Protein 6B9M (pdb70)

Organism: Danio rerio (NCBI:txid7955)

Nearest PDB structures (foldseek):
  6b9m-assembly1_B  TM=9.799E-01  e=2.608E-24  Danio rerio
  6b9m-assembly1_C  TM=9.532E-01  e=1.745E-24  Danio rerio
  8xv7-assembly3_E  TM=9.380E-01  e=5.246E-18  Homo sapiens
  8xv4-assembly1_A  TM=9.586E-01  e=1.432E-17  Homo sapiens
  8xv7-assembly2_C  TM=9.436E-01  e=2.036E-17  Homo sapiens

GO terms:
  GO:0005634 nucleus (C, IDA)
  GO:0005737 cytoplasm (C, IDA)
  GO:0001889 liver development (P, IGI)
  GO:0060729 intestinal epithelial structure maintenance (P, IGI)
  GO:0006954 inflammatory response (P, IGI)
  GO:0001889 liver development (P, IMP)
  GO:0002088 lens development in camera-type eye (P, IMP)
  GO:0044027 negative regulation of gene expression via chromosomal CpG island methylation (P, IMP)
  GO:0031100 animal organ regeneration (P, IMP)
  GO:0060729 intestinal epithelial structure maintenance (P, IMP)
  GO:0006954 inflammatory response (P, IMP)

CATH classification: 2.30.30.30

Radius of gyration: 32.64 Å; Cα contacts (8 Å, |Δi|>4): 1110; chains: 4; bounding box: 86×53×99 Å

Secondary structure (P-SEA, 3-state):
cccccccccccccbbbbbbcccccbbbbbbbcbbbbbbbcccccbbbbbbbbbcccccccbbbbccccccccccccccccccccccbbbbbbbcccccbbbbbbbbccccccccccbbbbbbbccccccbbbbccccccccccccccccc/cccccccccccccbbbbbbcccccccccccccccccccccccbbbbbbbbbcccccccbbbbcccccccccccccccccccccbbbbbbbbcccccbbbbbbbbccccccccccbbbbbbbbbccccbbbbcccccccccbbbbbbcc/ccccccccccccbbbbbbccccbbbbbbbbcbbbbccccccccbbbbbbbbbcccccccbbbbccccccccccccccccccccccbbbbbbbcccccbbbbbbbbccccccccccbbbbbbbbcccccccccccccccccccbbbbbccc/ccccccccccccccccc

InterPro domains:
  IPR000626 Ubiquitin-like domain [PF00240] (3-75)
  IPR000626 Ubiquitin-like domain [PS50053] (1-78)
  IPR000626 Ubiquitin-like domain [SM00213] (1-74)
  IPR001841 Zinc finger, RING-type [PS50089] (706-745)
  IPR001841 Zinc finger, RING-type [SM00184] (316-361)
  IPR001841 Zinc finger, RING-type [SM00184] (706-744)
  IPR001965 Zinc finger, PHD-type [SM00249] (315-362)
  IPR003105 SRA-YDG [PF02182] (415-583)
  IPR003105 SRA-YDG [PS51015] (417-580)
  IPR003105 SRA-YDG [SM00466] (412-584)
  IPR011011 Zinc finger, FYVE/PHD-type [SSF57903] (314-368)
  IPR013083 Zinc finger, RING/FYVE/PHD-type [G3DSA:3.30.40.10] (661-775)
  IPR015947 PUA-like superfamily [SSF88697] (398-605)
  IPR017907 Zinc finger, RING-type, conserved site [PS00518] (721-730)
  IPR019786 Zinc finger, PHD-type, conserved site [PS01359] (300-361)
  IPR019787 Zinc finger, PHD-finger [PF00628] (316-361)
  IPR019787 Zinc finger, PHD-finger [PS50016] (308-364)
  IPR021991 UHRF1, tandem tudor domain [PF12148] (135-278)
  IPR029071 Ubiquitin-like domain superfamily [SSF54236] (1-94)
  IPR036987 SRA-YDG superfamily [G3DSA:2.30.280.10] (397-607)

B-factor: mean 42.27, std 15.68, range [19.01, 107.0]

Solvent-accessible surface area: 25342 Å² total; per-residue (Å²): 105,104,101,90,40,64,62,36,135,4,74,32,60,32,104,0,0,0,30,3,47,57,38,1,0,9,16,15,0,29,0,47,114,11,42,96,36,108,21,115,130,76,34,122,100,67,39,13,2,18,0,92,4,77,61,46,91,27,2,34,70,15,115,5,105,36,148,4,5,18,30,60,12,188,55,52,31,98,43,216,96,0,94,75,45,51,80,0,1,1,1,16,20,45,123,81,65,125,103,42,0,39,4,8,21,0,62,3,53,119,52,118,69,47,177,57,44,42,18,1,24,1,71,0,60,40,6,85,111,38,80,47,59,102,81,7,62,2,54,41,28,47,44,0,31,91,37,26,146,99,71,82,93,99,32,60,65,44,134,4,70,40,43,46,21,0,0,0,22,35,75,147,45,0,0,4,20,16,0,18,1,54,112,13,41,95,36,117,56,114,52,114,107,75,42,8,5,17,0,94,17,11,45,71,102,130,84,34,84,40,118,3,95,35,132,5,3,22,39,24,4,164,51,53,36,98,49,188,85,0,102,85,49,48,83,0,0,0,4,15,27,49,129,82,66,165,105,116,19,102,25,6,11,0,52,1,55,93,65,114,85,54,221,141,94,119,16,0,22,0,66,0,46,26,47,98,39,35,128,56,63,103,84,10,87,1,58,37,21,108,49,0,10,91,38,33,145,90,143,129,81,37,64,63,35,118,5,77,35,72,49,100,0,10,0,58,25,101,145,67,8,0,10,30,50,0,30,0,42,112,13,41,104,41,99,78,108,126,69,34,108,117,92,60,16,5,15,0,97,11,83,109,75,101,134,73,34,86,38,113,4,31,32,163,8,3,20,32,69,31,183,56,57,37,118,49,170,76,0,77,15,24,46,86,0,10,1,3,10,25,46,136,76,66,86,93,115,21,95,60,5,16,1,28,3,17,68,17,110,86,51,123,90,78,136,12,0,19,0,33,0,51,20,45,108,100,73,70,27,86,71,72,13,77,2,54,50,29,108,46,0,49,81,39,25,140,48,94,185,18,134,53,33,62,38,22,3,26,60,6,25,14,76,22,100

Structure (mmCIF, N/CA/C/O backbone):
data_6B9M
#
_entry.id   6B9M
#
_cell.length_a   81.219
_cell.length_b   66.142
_cell.length_c   120.576
_cell.angle_alpha   90.00
_cell.angle_beta   104.92
_cell.angle_gamma   90.00
#
_symmetry.space_group_name_H-M   'C 1 2 1'
#
loop_
_entity.id
_entity.type
_entity.pdbx_description
1 polymer 'E3 ubiquitin-protein ligase UHRF1'
2 polymer 'E3 ubiquitin-protein ligase UHRF1'
3 water water
#
loop_
_atom_site.group_PDB
_atom_site.id
_atom_site.type_symbol
_atom_site.label_atom_id
_atom_site.label_alt_id
_atom_site.label_comp_id
_atom_site.label_asym_id
_atom_site.label_entity_id
_atom_site.label_seq_id
_atom_site.pdbx_PDB_ins_code
_atom_site.Cartn_x
_atom_site.Cartn_y
_atom_site.Cartn_z
_atom_site.occupancy
_atom_site.B_iso_or_equiv
_atom_site.auth_seq_id
_atom_site.auth_comp_id
_atom_site.auth_asym_id
_atom_site.auth_atom_id
_atom_site.pdbx_PDB_model_num
ATOM 1 N N . SER A 1 1 ? 52.974 -30.195 149.744 1.00 67.00 128 SER A N 1
ATOM 2 C CA . SER A 1 1 ? 52.051 -29.066 149.760 1.00 63.13 128 SER A CA 1
ATOM 3 C C . SER A 1 1 ? 52.101 -28.360 148.410 1.00 52.23 128 SER A C 1
ATOM 4 O O . SER A 1 1 ? 51.184 -28.472 147.595 1.00 55.56 128 SER A O 1
ATOM 5 N N . LEU A 1 2 ? 53.192 -27.650 148.179 1.00 79.52 129 LEU A N 1
ATOM 6 C CA . LEU A 1 2 ? 53.423 -26.994 146.907 1.00 58.88 129 LEU A CA 1
ATOM 7 C C . LEU A 1 2 ? 53.885 -27.986 145.838 1.00 53.32 129 LEU A C 1
ATOM 8 O O . LEU A 1 2 ? 54.811 -28.749 146.062 1.00 47.31 129 LEU A O 1
ATOM 13 N N . ILE A 1 3 ? 53.249 -27.952 144.672 1.00 45.38 130 ILE A N 1
ATOM 14 C CA . ILE A 1 3 ? 53.625 -28.840 143.580 1.00 46.99 130 ILE A CA 1
ATOM 15 C C . ILE A 1 3 ? 54.296 -28.052 142.472 1.00 35.54 130 ILE A C 1
ATOM 16 O O . ILE A 1 3 ? 53.732 -27.101 141.949 1.00 32.70 130 ILE A O 1
ATOM 21 N N . ASP A 1 4 ? 55.500 -28.466 142.092 1.00 34.40 131 ASP A N 1
ATOM 22 C CA . ASP A 1 4 ? 56.205 -27.773 141.024 1.00 31.71 131 ASP A CA 1
ATOM 23 C C . ASP A 1 4 ? 55.790 -28.352 139.681 1.00 29.62 131 ASP A C 1
ATOM 24 O O . ASP A 1 4 ? 56.058 -29.532 139.431 1.00 31.38 131 ASP A O 1
ATOM 29 N N . PRO A 1 5 ? 55.159 -27.543 138.822 1.00 27.94 132 PRO A N 1
ATOM 30 C CA . PRO A 1 5 ? 54.771 -28.035 137.501 1.00 29.93 132 PRO A CA 1
ATOM 31 C C . PRO A 1 5 ? 55.997 -28.263 136.616 1.00 30.82 132 PRO A C 1
ATOM 32 O O . PRO A 1 5 ? 55.873 -28.929 135.590 1.00 32.70 132 PRO A O 1
ATOM 36 N N . GLY A 1 6 ? 57.151 -27.723 137.011 1.00 28.90 133 GLY A N 1
ATOM 37 C CA . GLY A 1 6 ? 58.375 -27.912 136.237 1.00 26.57 133 GLY A CA 1
ATOM 38 C C . GLY A 1 6 ? 58.745 -26.692 135.399 1.00 25.69 133 GLY A C 1
ATOM 39 O O . GLY A 1 6 ? 59.828 -26.633 134.803 1.00 26.47 133 GLY A O 1
ATOM 40 N N . PHE A 1 7 ? 57.837 -25.723 135.364 1.00 25.55 134 PHE A N 1
ATOM 41 C CA . PHE A 1 7 ? 58.075 -24.469 134.651 1.00 24.80 134 PHE A CA 1
ATOM 42 C C . PHE A 1 7 ? 57.353 -23.359 135.386 1.00 25.89 134 PHE A C 1
ATOM 43 O O . PHE A 1 7 ? 56.452 -23.618 136.202 1.00 27.20 134 PHE A O 1
ATOM 51 N N . GLY A 1 8 ? 57.742 -22.127 135.087 1.00 25.66 135 GLY A N 1
ATOM 52 C CA . GLY A 1 8 ? 57.151 -20.983 135.754 1.00 25.96 135 GLY A CA 1
ATOM 53 C C . GLY A 1 8 ? 57.753 -20.700 137.117 1.00 28.60 135 GLY A C 1
ATOM 54 O O . GLY A 1 8 ? 58.579 -21.445 137.627 1.00 28.84 135 GLY A O 1
ATOM 55 N N . PHE A 1 9 ? 57.320 -19.607 137.736 1.00 25.66 136 PHE A N 1
ATOM 56 C CA . PHE A 1 9 ? 57.936 -19.182 138.987 1.00 27.00 136 PHE A CA 1
ATOM 57 C C . PHE A 1 9 ? 57.187 -19.588 140.241 1.00 34.67 136 PHE A C 1
ATOM 58 O O . PHE A 1 9 ? 57.653 -19.307 141.348 1.00 33.95 136 PHE A O 1
ATOM 66 N N . TYR A 1 10 ? 56.015 -20.199 140.089 1.00 32.32 137 TYR A N 1
ATOM 67 C CA . TYR A 1 10 ? 55.140 -20.431 141.251 1.00 35.23 137 TYR A CA 1
ATOM 68 C C . TYR A 1 10 ? 54.713 -21.901 141.283 1.00 43.22 137 TYR A C 1
ATOM 69 O O . TYR A 1 10 ? 54.619 -22.560 140.252 1.00 49.53 137 TYR A O 1
ATOM 78 N N . LYS A 1 11 ? 54.520 -22.428 142.481 1.00 31.73 138 LYS A N 1
ATOM 79 C CA . LYS A 1 11 ? 54.046 -23.791 142.646 1.00 31.76 138 LYS A CA 1
ATOM 80 C C . LYS A 1 11 ? 52.518 -23.833 142.642 1.00 30.54 138 LYS A C 1
ATOM 81 O O . LYS A 1 11 ? 51.857 -22.858 143.009 1.00 29.95 138 LYS A O 1
ATOM 87 N N . ILE A 1 12 ? 51.949 -24.963 142.224 1.00 30.59 139 ILE A N 1
ATOM 88 C CA . ILE A 1 12 ? 50.524 -25.204 142.412 1.00 29.08 139 ILE A CA 1
ATOM 89 C C . ILE A 1 12 ? 50.213 -25.101 143.905 1.00 35.53 139 ILE A C 1
ATOM 90 O O . ILE A 1 12 ? 50.962 -25.650 144.721 1.00 35.89 139 ILE A O 1
ATOM 95 N N . ASN A 1 13 ? 49.139 -24.373 144.250 1.00 31.27 140 ASN A N 1
ATOM 96 C CA . ASN A 1 13 ? 48.698 -24.146 145.646 1.00 32.16 140 ASN A CA 1
ATOM 97 C C . ASN A 1 13 ? 49.514 -23.082 146.374 1.00 32.38 140 ASN A C 1
ATOM 98 O O . ASN A 1 13 ? 49.268 -22.811 147.556 1.00 35.98 140 ASN A O 1
ATOM 103 N N . GLU A 1 14 ? 50.471 -22.471 145.680 1.00 31.47 141 GLU A N 1
ATOM 104 C CA . GLU A 1 14 ? 51.247 -21.410 146.300 1.00 37.21 141 GLU A CA 1
ATOM 105 C C . GLU A 1 14 ? 50.361 -20.186 146.502 1.00 31.58 141 GLU A C 1
ATOM 106 O O . GLU A 1 14 ? 49.564 -19.835 145.633 1.00 30.97 141 GLU A O 1
ATOM 112 N N . PHE A 1 15 ? 50.507 -19.552 147.656 1.00 28.14 142 PHE A N 1
ATOM 113 C CA . PHE A 1 15 ? 49.808 -18.295 147.913 1.00 26.52 142 PHE A CA 1
ATOM 114 C C . PHE A 1 15 ? 50.618 -17.126 147.387 1.00 35.45 142 PHE A C 1
ATOM 115 O O . PHE A 1 15 ? 51.803 -16.979 147.681 1.00 37.00 142 PHE A O 1
ATOM 123 N N . VAL A 1 16 ? 49.967 -16.300 146.575 1.00 27.06 143 VAL A N 1
ATOM 124 C CA . VAL A 1 16 ? 50.628 -15.225 145.843 1.00 23.23 143 VAL A CA 1
ATOM 125 C C . VAL A 1 16 ? 49.803 -13.957 145.909 1.00 25.80 143 VAL A C 1
ATOM 126 O O . VAL A 1 16 ? 48.747 -13.933 146.505 1.00 26.48 143 VAL A O 1
ATOM 130 N N . ASP A 1 17 ? 50.303 -12.885 145.317 1.00 25.22 144 ASP A N 1
ATOM 131 C CA . ASP A 1 17 ? 49.470 -11.693 145.108 1.00 24.14 144 ASP A CA 1
ATOM 132 C C . ASP A 1 17 ? 49.233 -11.605 143.616 1.00 24.80 144 ASP A C 1
ATOM 133 O O . ASP A 1 17 ? 50.141 -11.901 142.818 1.00 25.62 144 ASP A O 1
ATOM 138 N N . ALA A 1 18 ? 48.010 -11.259 143.223 1.00 23.00 145 ALA A N 1
ATOM 139 C CA . ALA A 1 18 ? 47.649 -11.192 141.809 1.00 22.40 145 ALA A CA 1
ATOM 140 C C . ALA A 1 18 ? 47.073 -9.830 141.528 1.00 22.78 145 ALA A C 1
ATOM 141 O O . ALA A 1 18 ? 46.299 -9.308 142.335 1.00 23.63 145 ALA A O 1
ATOM 143 N N . ARG A 1 19 ? 47.443 -9.272 140.387 1.00 24.16 146 ARG A N 1
ATOM 144 C CA A ARG A 1 19 ? 47.018 -7.918 140.019 0.58 22.41 146 ARG A CA 1
ATOM 145 C CA B ARG A 1 19 ? 47.013 -7.921 140.019 0.42 22.39 146 ARG A CA 1
ATOM 146 C C . ARG A 1 19 ? 45.830 -7.953 139.079 1.00 22.53 146 ARG A C 1
ATOM 147 O O . ARG A 1 19 ? 45.831 -8.655 138.090 1.00 25.40 146 ARG A O 1
ATOM 162 N N . ASP A 1 20 ? 44.822 -7.153 139.392 1.00 20.23 147 ASP A N 1
ATOM 163 C CA . ASP A 1 20 ? 43.660 -7.048 138.524 1.00 21.32 147 ASP A CA 1
ATOM 164 C C . ASP A 1 20 ? 43.971 -6.043 137.415 1.00 26.17 147 ASP A C 1
ATOM 165 O O . ASP A 1 20 ? 44.315 -4.920 137.706 1.00 24.59 147 ASP A O 1
ATOM 170 N N . LEU A 1 21 ? 43.846 -6.443 136.154 1.00 26.07 148 LEU A N 1
ATOM 171 C CA . LEU A 1 21 ? 44.331 -5.636 135.032 1.00 34.41 148 LEU A CA 1
ATOM 172 C C . LEU A 1 21 ? 43.596 -4.294 134.848 1.00 32.07 148 LEU A C 1
ATOM 173 O O . LEU A 1 21 ? 44.193 -3.304 134.420 1.00 35.90 148 LEU A O 1
ATOM 178 N N . ASN A 1 22 ? 42.305 -4.263 135.153 1.00 27.11 149 ASN A N 1
ATOM 179 C CA . ASN A 1 22 ? 41.517 -3.037 135.037 1.00 27.69 149 ASN A CA 1
ATOM 180 C C . ASN A 1 22 ? 41.829 -2.026 136.133 1.00 29.01 149 ASN A C 1
ATOM 181 O O . ASN A 1 22 ? 41.827 -0.816 135.908 1.00 31.98 149 ASN A O 1
ATOM 186 N N . MET A 1 23 ? 42.073 -2.529 137.336 1.00 24.98 150 MET A N 1
ATOM 187 C CA . MET A 1 23 ? 42.232 -1.656 138.510 1.00 26.30 150 MET A CA 1
ATOM 188 C C . MET A 1 23 ? 43.661 -1.256 138.795 1.00 26.08 150 MET A C 1
ATOM 189 O O . MET A 1 23 ? 43.934 -0.150 139.253 1.00 26.58 150 MET A O 1
ATOM 194 N N . GLY A 1 24 ? 44.573 -2.199 138.603 1.00 27.07 151 GLY A N 1
ATOM 195 C CA . GLY A 1 24 ? 45.951 -1.996 139.010 1.00 25.12 151 GLY A CA 1
ATOM 196 C C . GLY A 1 24 ? 46.183 -2.423 140.453 1.00 25.78 151 GLY A C 1
ATOM 197 O O . GLY A 1 24 ? 47.286 -2.279 140.987 1.00 27.27 151 GLY A O 1
ATOM 198 N N . ALA A 1 25 ? 45.149 -2.956 141.089 1.00 25.49 152 ALA A N 1
ATOM 199 C CA . ALA A 1 25 ? 45.266 -3.314 142.501 1.00 23.89 152 ALA A CA 1
ATOM 200 C C . ALA A 1 25 ? 45.606 -4.802 142.659 1.00 21.64 152 ALA A C 1
ATOM 201 O O . ALA A 1 25 ? 45.225 -5.652 141.830 1.00 23.38 152 ALA A O 1
ATOM 203 N N . TRP A 1 26 ? 46.292 -5.101 143.760 1.00 21.28 153 TRP A N 1
ATOM 204 C CA . TRP A 1 26 ? 46.801 -6.435 144.055 1.00 22.70 153 TRP A CA 1
ATOM 205 C C . TRP A 1 26 ? 45.967 -7.121 145.115 1.00 25.93 153 TRP A C 1
ATOM 206 O O . TRP A 1 26 ? 45.635 -6.527 146.140 1.00 24.81 153 TRP A O 1
ATOM 217 N N . PHE A 1 27 ? 45.690 -8.402 144.901 1.00 23.63 154 PHE A N 1
ATOM 218 C CA . PHE A 1 27 ? 44.824 -9.161 145.778 1.00 23.84 154 PHE A CA 1
ATOM 219 C C . PHE A 1 27 ? 45.441 -10.496 146.135 1.00 26.51 154 PHE A C 1
ATOM 220 O O . PHE A 1 27 ? 46.112 -11.132 145.311 1.00 24.81 154 PHE A O 1
ATOM 228 N N . GLU A 1 28 ? 45.174 -10.942 147.356 1.00 24.31 155 GLU A N 1
ATOM 229 C CA . GLU A 1 28 ? 45.624 -12.258 147.792 1.00 25.46 155 GLU A CA 1
ATOM 230 C C . GLU A 1 28 ? 45.016 -13.335 146.917 1.00 25.57 155 GLU A C 1
ATOM 231 O O . GLU A 1 28 ? 43.786 -13.384 146.744 1.00 26.63 155 GLU A O 1
ATOM 237 N N . ALA A 1 29 ? 45.874 -14.216 146.405 1.00 24.16 156 ALA A N 1
ATOM 238 C CA . ALA A 1 29 ? 45.432 -15.236 145.459 1.00 22.57 156 ALA A CA 1
ATOM 239 C C . ALA A 1 29 ? 46.160 -16.562 145.664 1.00 24.15 156 ALA A C 1
ATOM 240 O O . ALA A 1 29 ? 47.066 -16.669 146.481 1.00 26.30 156 ALA A O 1
ATOM 242 N N . GLN A 1 30 ? 45.736 -17.563 144.913 1.00 23.58 157 GLN A N 1
ATOM 243 C CA . GLN A 1 30 ? 46.358 -18.889 145.012 1.00 24.46 157 GLN A CA 1
ATOM 244 C C . GLN A 1 30 ? 46.489 -19.475 143.613 1.00 27.41 157 GLN A C 1
ATOM 245 O O . GLN A 1 30 ? 45.543 -19.449 142.833 1.00 25.07 157 GLN A O 1
ATOM 251 N N . ILE A 1 31 ? 47.665 -20.027 143.316 1.00 28.02 158 ILE A N 1
ATOM 252 C CA . ILE A 1 31 ? 47.895 -20.716 142.044 1.00 26.22 158 ILE A CA 1
ATOM 253 C C . ILE A 1 31 ? 47.076 -21.983 141.970 1.00 27.79 158 ILE A C 1
ATOM 254 O O . ILE A 1 31 ? 47.198 -22.865 142.852 1.00 29.78 158 ILE A O 1
ATOM 259 N N . VAL A 1 32 ? 46.311 -22.158 140.897 1.00 25.81 159 VAL A N 1
ATOM 260 C CA . VAL A 1 32 ? 45.572 -23.402 140.746 1.00 26.62 159 VAL A CA 1
ATOM 261 C C . VAL A 1 32 ? 46.129 -24.243 139.584 1.00 27.68 159 VAL A C 1
ATOM 262 O O . VAL A 1 32 ? 46.008 -25.471 139.563 1.00 32.94 159 VAL A O 1
ATOM 266 N N . LYS A 1 33 ? 46.745 -23.567 138.616 1.00 26.80 160 LYS A N 1
ATOM 267 C CA . LYS A 1 33 ? 47.238 -24.227 137.428 1.00 27.24 160 LYS A CA 1
ATOM 268 C C . LYS A 1 33 ? 48.238 -23.332 136.720 1.00 28.87 160 LYS A C 1
ATOM 269 O O . LYS A 1 33 ? 48.186 -22.123 136.846 1.00 27.64 160 LYS A O 1
ATOM 275 N N . VAL A 1 34 ? 49.187 -23.950 136.026 1.00 29.78 161 VAL A N 1
ATOM 276 C CA . VAL A 1 34 ? 50.182 -23.218 135.263 1.00 27.34 161 VAL A CA 1
ATOM 277 C C . VAL A 1 34 ? 50.273 -23.857 133.887 1.00 30.26 161 VAL A C 1
ATOM 278 O O . VAL A 1 34 ? 50.451 -25.071 133.769 1.00 30.95 161 VAL A O 1
ATOM 282 N N . THR A 1 35 ? 50.106 -23.050 132.842 1.00 27.20 162 THR A N 1
ATOM 283 C CA . THR A 1 35 ? 50.220 -23.520 131.472 1.00 29.19 162 THR A CA 1
ATOM 284 C C . THR A 1 35 ? 51.198 -22.670 130.665 1.00 25.78 162 THR A C 1
ATOM 285 O O . THR A 1 35 ? 51.711 -21.673 131.151 1.00 28.57 162 THR A O 1
ATOM 289 N N . LYS A 1 36 ? 51.485 -23.109 129.445 1.00 33.96 163 LYS A N 1
ATOM 290 C CA . LYS A 1 36 ? 52.414 -22.403 128.573 1.00 36.27 163 LYS A CA 1
ATOM 291 C C . LYS A 1 36 ? 51.689 -22.006 127.292 1.00 45.43 163 LYS A C 1
ATOM 292 O O . LYS A 1 36 ? 50.754 -22.682 126.875 1.00 45.51 163 LYS A O 1
ATOM 298 N N . THR A 1 37 ? 52.095 -20.894 126.688 1.00 41.91 164 THR A N 1
ATOM 299 C CA . THR A 1 37 ? 51.506 -20.462 125.425 1.00 44.77 164 THR A CA 1
ATOM 300 C C . THR A 1 37 ? 52.618 -19.920 124.533 1.00 44.96 164 THR A C 1
ATOM 301 O O . THR A 1 37 ? 53.575 -19.339 125.025 1.00 41.33 164 THR A O 1
ATOM 305 N N . PRO A 1 38 ? 52.523 -20.142 123.212 1.00 65.21 165 PRO A N 1
ATOM 306 C CA . PRO A 1 38 ? 53.592 -19.659 122.326 1.00 60.78 165 PRO A CA 1
ATOM 307 C C . PRO A 1 38 ? 53.851 -18.155 122.453 1.00 61.61 165 PRO A C 1
ATOM 308 O O . PRO A 1 38 ? 52.909 -17.387 122.661 1.00 66.31 165 PRO A O 1
ATOM 312 N N . ALA A 1 39 ? 55.108 -17.735 122.339 1.00 56.13 166 ALA A N 1
ATOM 313 C CA . ALA A 1 39 ? 55.399 -16.305 122.264 1.00 52.97 166 ALA A CA 1
ATOM 314 C C . ALA A 1 39 ? 54.996 -15.771 120.901 1.00 68.14 166 ALA A C 1
ATOM 315 O O . ALA A 1 39 ? 54.999 -16.506 119.911 1.00 74.34 166 ALA A O 1
ATOM 317 N N . GLU A 1 40 ? 54.656 -14.488 120.850 1.00 72.03 167 GLU A N 1
ATOM 318 C CA . GLU A 1 40 ? 54.252 -13.860 119.597 1.00 82.72 167 GLU A CA 1
ATOM 319 C C . GLU A 1 40 ? 55.446 -13.611 118.676 1.00 80.33 167 GLU A C 1
ATOM 320 O O . GLU A 1 40 ? 55.289 -13.531 117.458 1.00 90.99 167 GLU A O 1
ATOM 322 N N . ASP A 1 41 ? 56.640 -13.494 119.251 1.00 66.18 168 ASP A N 1
ATOM 323 C CA . ASP A 1 41 ? 57.809 -13.122 118.465 1.00 60.95 168 ASP A CA 1
ATOM 324 C C . ASP A 1 41 ? 58.811 -14.259 118.291 1.00 56.58 168 ASP A C 1
ATOM 325 O O . ASP A 1 41 ? 59.937 -14.024 117.877 1.00 53.95 168 ASP A O 1
ATOM 330 N N . GLY A 1 42 ? 58.401 -15.483 118.607 1.00 56.75 169 GLY A N 1
ATOM 331 C CA . GLY A 1 42 ? 59.264 -16.635 118.420 1.00 51.33 169 GLY A CA 1
ATOM 332 C C . GLY A 1 42 ? 60.274 -16.775 119.540 1.00 47.22 169 GLY A C 1
ATOM 333 O O . GLY A 1 42 ? 61.200 -17.589 119.463 1.00 45.20 169 GLY A O 1
ATOM 334 N N . GLY A 1 43 ? 60.088 -15.981 120.591 1.00 41.51 170 GLY A N 1
ATOM 335 C CA . GLY A 1 43 ? 60.908 -16.074 121.784 1.00 35.82 170 GLY A CA 1
ATOM 336 C C . GLY A 1 43 ? 60.518 -17.253 122.678 1.00 34.21 170 GLY A C 1
ATOM 337 O O . GLY A 1 43 ? 59.880 -18.208 122.232 1.00 40.39 170 GLY A O 1
ATOM 338 N N . PRO A 1 44 ? 60.931 -17.202 123.942 1.00 31.99 171 PRO A N 1
ATOM 339 C CA . PRO A 1 44 ? 60.601 -18.281 124.885 1.00 33.09 171 PRO A CA 1
ATOM 340 C C . PRO A 1 44 ? 59.098 -18.434 125.074 1.00 34.56 171 PRO A C 1
ATOM 341 O O . PRO A 1 44 ? 58.367 -17.456 124.940 1.00 38.58 171 PRO A O 1
ATOM 345 N N . GLU A 1 45 ? 58.649 -19.651 125.367 1.00 32.60 172 GLU A N 1
ATOM 346 C CA . GLU A 1 45 ? 57.244 -19.889 125.638 1.00 35.82 172 GLU A CA 1
ATOM 347 C C . GLU A 1 45 ? 56.794 -18.986 126.772 1.00 32.07 172 GLU A C 1
ATOM 348 O O . GLU A 1 45 ? 57.535 -18.766 127.720 1.00 29.35 172 GLU A O 1
ATOM 354 N N . GLU A 1 46 ? 55.587 -18.444 126.671 1.00 42.11 173 GLU A N 1
ATOM 355 C CA . GLU A 1 46 ? 55.099 -17.570 127.724 1.00 38.16 173 GLU A CA 1
ATOM 356 C C . GLU A 1 46 ? 54.326 -18.386 128.725 1.00 34.03 173 GLU A C 1
ATOM 357 O O . GLU A 1 46 ? 53.653 -19.341 128.347 1.00 36.23 173 GLU A O 1
ATOM 363 N N . ILE A 1 47 ? 54.449 -18.034 130.001 1.00 32.28 174 ILE A N 1
ATOM 364 C CA . ILE A 1 47 ? 53.819 -18.796 131.070 1.00 27.93 174 ILE A CA 1
ATOM 365 C C . ILE A 1 47 ? 52.509 -18.139 131.455 1.00 27.84 174 ILE A C 1
ATOM 366 O O . ILE A 1 47 ? 52.448 -16.920 131.606 1.00 32.35 174 ILE A O 1
ATOM 371 N N . VAL A 1 48 ? 51.459 -18.939 131.601 1.00 26.99 175 VAL A N 1
ATOM 372 C CA . VAL A 1 48 ? 50.184 -18.428 132.084 1.00 25.56 175 VAL A CA 1
ATOM 373 C C . VAL A 1 48 ? 49.876 -19.001 133.478 1.00 26.24 175 VAL A C 1
ATOM 374 O O . VAL A 1 48 ? 49.853 -20.213 133.670 1.00 26.70 175 VAL A O 1
ATOM 378 N N . TYR A 1 49 ? 49.643 -18.114 134.447 1.00 22.79 176 TYR A N 1
ATOM 379 C CA . TYR A 1 49 ? 49.297 -18.530 135.794 1.00 23.48 176 TYR A CA 1
ATOM 380 C C . TYR A 1 49 ? 47.799 -18.412 136.008 1.00 24.25 176 TYR A C 1
ATOM 381 O O . TYR A 1 49 ? 47.207 -17.334 135.818 1.00 24.05 176 TYR A O 1
ATOM 390 N N . HIS A 1 50 ? 47.185 -19.533 136.383 1.00 24.14 177 HIS A N 1
ATOM 391 C CA . HIS A 1 50 ? 45.748 -19.580 136.639 1.00 24.16 177 HIS A CA 1
ATOM 392 C C . HIS A 1 50 ? 45.560 -19.437 138.143 1.00 22.08 177 HIS A C 1
ATOM 393 O O . HIS A 1 50 ? 46.094 -20.241 138.923 1.00 26.02 177 HIS A O 1
ATOM 400 N N . VAL A 1 51 ? 44.854 -18.374 138.560 1.00 22.37 178 VAL A N 1
ATOM 401 C CA . VAL A 1 51 ? 44.757 -18.102 139.983 1.00 24.39 178 VAL A CA 1
ATOM 402 C C . VAL A 1 51 ? 43.320 -17.989 140.422 1.00 19.69 178 VAL A C 1
ATOM 403 O O . VAL A 1 51 ? 42.441 -17.708 139.617 1.00 25.58 178 VAL A O 1
ATOM 407 N N . LYS A 1 52 ? 43.100 -18.227 141.703 1.00 23.47 179 LYS A N 1
ATOM 408 C CA . LYS A 1 52 ? 41.815 -17.918 142.315 1.00 23.47 179 LYS A CA 1
ATOM 409 C C . LYS A 1 52 ? 42.092 -16.924 143.432 1.00 25.16 179 LYS A C 1
ATOM 410 O O . LYS A 1 52 ? 43.124 -16.980 144.098 1.00 25.03 179 LYS A O 1
ATOM 416 N N . TYR A 1 53 ? 41.156 -16.015 143.649 1.00 24.37 180 TYR A N 1
ATOM 417 C CA . TYR A 1 53 ? 41.350 -15.021 144.676 1.00 24.30 180 TYR A CA 1
ATOM 418 C C . TYR A 1 53 ? 40.810 -15.567 145.976 1.00 27.31 180 TYR A C 1
ATOM 419 O O . TYR A 1 53 ? 39.683 -16.066 146.011 1.00 29.26 180 TYR A O 1
ATOM 428 N N . GLU A 1 54 ? 41.586 -15.449 147.054 1.00 29.11 181 GLU A N 1
ATOM 429 C CA . GLU A 1 54 ? 41.210 -16.077 148.318 1.00 32.54 181 GLU A CA 1
ATOM 430 C C . GLU A 1 54 ? 39.865 -15.613 148.873 1.00 34.17 181 GLU A C 1
ATOM 431 O O . GLU A 1 54 ? 39.089 -16.416 149.379 1.00 36.37 181 GLU A O 1
ATOM 437 N N . ASP A 1 55 ? 39.589 -14.323 148.797 1.00 31.07 182 ASP A N 1
ATOM 438 C CA . ASP A 1 55 ? 38.352 -13.796 149.370 1.00 32.79 182 ASP A CA 1
ATOM 439 C C . ASP A 1 55 ? 37.236 -13.576 148.345 1.00 26.53 182 ASP A C 1
ATOM 440 O O . ASP A 1 55 ? 36.143 -13.088 148.690 1.00 30.70 182 ASP A O 1
ATOM 445 N N . TYR A 1 56 ? 37.507 -13.900 147.086 1.00 26.64 183 TYR A N 1
ATOM 446 C CA . TYR A 1 56 ? 36.588 -13.603 145.995 1.00 25.21 183 TYR A CA 1
ATOM 447 C C . TYR A 1 56 ? 36.467 -14.823 145.081 1.00 25.79 183 TYR A C 1
ATOM 448 O O . TYR A 1 56 ? 36.910 -14.799 143.933 1.00 26.47 183 TYR A O 1
ATOM 457 N N . PRO A 1 57 ? 35.858 -15.909 145.592 1.00 28.18 184 PRO A N 1
ATOM 458 C CA . PRO A 1 57 ? 35.634 -17.072 144.739 1.00 32.09 184 PRO A CA 1
ATOM 459 C C . PRO A 1 57 ? 34.686 -16.781 143.580 1.00 28.50 184 PRO A C 1
ATOM 460 O O . PRO A 1 57 ? 34.731 -17.526 142.591 1.00 28.72 184 PRO A O 1
ATOM 464 N N . GLU A 1 58 ? 33.889 -15.709 143.691 1.00 27.66 185 GLU A N 1
ATOM 465 C CA . GLU A 1 58 ? 32.952 -15.341 142.629 1.00 31.53 185 GLU A CA 1
ATOM 466 C C . GLU A 1 58 ? 33.687 -14.955 141.337 1.00 23.78 185 GLU A C 1
ATOM 467 O O . GLU A 1 58 ? 33.122 -15.086 140.250 1.00 28.09 185 GLU A O 1
ATOM 473 N N . ASN A 1 59 ? 34.948 -14.539 141.455 1.00 22.73 186 ASN A N 1
ATOM 474 C CA . ASN A 1 59 ? 35.739 -14.251 140.257 1.00 20.38 186 ASN A CA 1
ATOM 475 C C . ASN A 1 59 ? 36.167 -15.487 139.468 1.00 26.62 186 ASN A C 1
ATOM 476 O O . ASN A 1 59 ? 36.672 -15.354 138.362 1.00 24.85 186 ASN A O 1
ATOM 481 N N . GLY A 1 60 ? 35.934 -16.688 140.003 1.00 27.23 187 GLY A N 1
ATOM 482 C CA . GLY A 1 60 ? 36.358 -17.887 139.295 1.00 26.96 187 GLY A CA 1
ATOM 483 C C . GLY A 1 60 ? 37.861 -18.067 139.242 1.00 28.26 187 GLY A C 1
ATOM 484 O O . GLY A 1 60 ? 38.575 -17.814 140.207 1.00 28.36 187 GLY A O 1
ATOM 485 N N . VAL A 1 61 ? 38.344 -18.521 138.092 1.00 24.86 188 VAL A N 1
ATOM 486 C CA . VAL A 1 61 ? 39.768 -18.659 137.862 1.00 23.24 188 VAL A CA 1
ATOM 487 C C . VAL A 1 61 ? 40.173 -17.672 136.808 1.00 26.06 188 VAL A C 1
ATOM 488 O O . VAL A 1 61 ? 39.557 -17.602 135.747 1.00 27.11 188 VAL A O 1
ATOM 492 N N . VAL A 1 62 ? 41.204 -16.896 137.106 1.00 25.14 189 VAL A N 1
ATOM 493 C CA . VAL A 1 62 ? 41.650 -15.874 136.203 1.00 21.55 189 VAL A CA 1
ATOM 494 C C . VAL A 1 62 ? 43.038 -16.196 135.707 1.00 27.20 189 VAL A C 1
ATOM 495 O O . VAL A 1 62 ? 43.872 -16.673 136.477 1.00 28.33 189 VAL A O 1
ATOM 499 N N . GLN A 1 63 ? 43.278 -15.979 134.419 1.00 24.59 190 GLN A N 1
ATOM 500 C CA . GLN A 1 63 ? 44.553 -16.313 133.812 1.00 22.82 190 GLN A CA 1
ATOM 501 C C . GLN A 1 63 ? 45.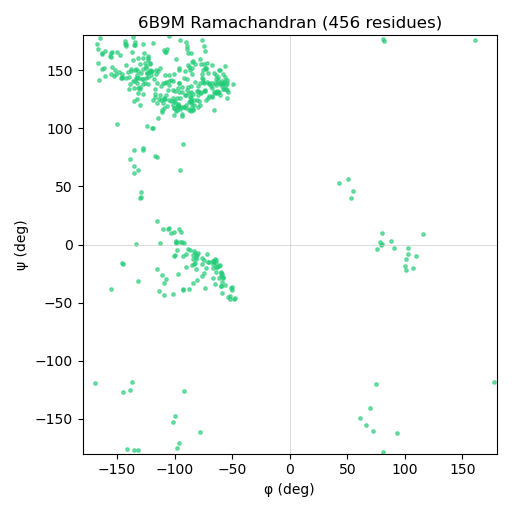401 -15.058 133.658 1.00 26.76 190 GLN A C 1
ATOM 502 O O . GLN A 1 63 ? 44.944 -14.052 133.097 1.00 29.14 190 GLN A O 1
ATOM 508 N N . LEU A 1 64 ? 46.617 -15.099 134.192 1.00 22.59 191 LEU A N 1
ATOM 509 C CA . LEU A 1 64 ? 47.455 -13.928 134.273 1.00 23.85 191 LEU A CA 1
ATOM 510 C C . LEU A 1 64 ? 48.840 -14.225 133.781 1.00 25.41 191 LEU A C 1
ATOM 511 O O . LEU A 1 64 ? 49.347 -15.349 133.930 1.00 27.71 191 LEU A O 1
ATOM 516 N N . ARG A 1 65 ? 49.474 -13.197 133.226 1.00 26.51 192 ARG A N 1
ATOM 517 C CA . ARG A 1 65 ? 50.872 -13.287 132.838 1.00 27.34 192 ARG A CA 1
ATOM 518 C C . ARG A 1 65 ? 51.772 -12.966 134.025 1.00 24.40 192 ARG A C 1
ATOM 519 O O . ARG A 1 65 ? 51.299 -12.434 135.031 1.00 26.28 192 ARG A O 1
ATOM 527 N N . GLY A 1 66 ? 53.058 -13.295 133.924 1.00 26.95 193 GLY A N 1
ATOM 528 C CA . GLY A 1 66 ? 53.997 -13.048 135.018 1.00 26.97 193 GLY A CA 1
ATOM 529 C C . GLY A 1 66 ? 54.026 -11.663 135.641 1.00 29.54 193 GLY A C 1
ATOM 530 O O . GLY A 1 66 ? 54.195 -11.507 136.863 1.00 27.11 193 GLY A O 1
ATOM 531 N N . LYS A 1 67 ? 53.845 -10.636 134.816 1.00 28.45 194 LYS A N 1
ATOM 532 C CA . LYS A 1 67 ? 53.854 -9.266 135.336 1.00 29.06 194 LYS A CA 1
ATOM 533 C C . LYS A 1 67 ? 52.764 -9.010 136.390 1.00 27.53 194 LYS A C 1
ATOM 534 O O . LYS A 1 67 ? 52.865 -8.076 137.214 1.00 29.19 194 LYS A O 1
ATOM 540 N N . ASP A 1 68 ? 51.709 -9.821 136.347 1.00 28.95 195 ASP A N 1
ATOM 541 C CA . ASP A 1 68 ? 50.547 -9.625 137.217 1.00 26.29 195 ASP A CA 1
ATOM 542 C C . ASP A 1 68 ? 50.465 -10.622 138.373 1.00 23.88 195 ASP A C 1
ATOM 543 O O . ASP A 1 68 ? 49.423 -10.755 138.997 1.00 25.07 195 ASP A O 1
ATOM 548 N N . VAL A 1 69 ? 51.565 -11.330 138.637 1.00 22.84 196 VAL A N 1
ATOM 549 C CA . VAL A 1 69 ? 51.646 -12.257 139.755 1.00 23.66 196 VAL A CA 1
ATOM 550 C C . VAL A 1 69 ? 52.987 -12.070 140.447 1.00 27.51 196 VAL A C 1
ATOM 551 O O . VAL A 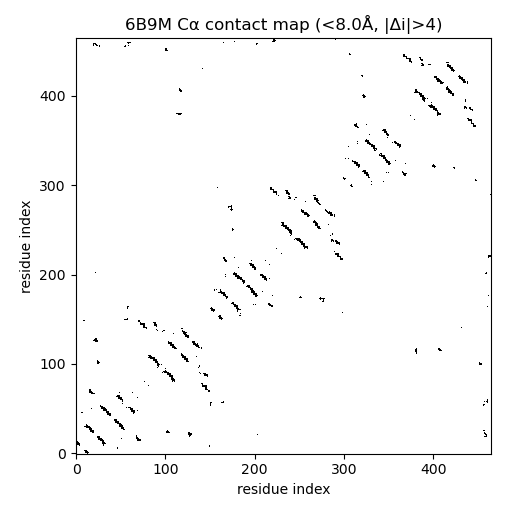1 69 ? 54.011 -11.873 139.785 1.00 29.62 196 VAL A O 1
ATOM 555 N N . ARG A 1 70 ? 52.995 -12.137 141.774 1.00 26.87 197 ARG A N 1
ATOM 556 C CA . ARG A 1 70 ? 54.265 -12.132 142.501 1.00 27.35 197 ARG A CA 1
ATOM 557 C C . ARG A 1 70 ? 54.117 -12.800 143.857 1.00 28.86 197 ARG A C 1
ATOM 558 O O . ARG A 1 70 ? 52.994 -13.042 144.302 1.00 28.10 197 ARG A O 1
ATOM 566 N N . PRO A 1 71 ? 55.247 -13.156 144.506 1.00 30.92 198 PRO A N 1
ATOM 567 C CA . PRO A 1 71 ? 55.071 -13.726 145.836 1.00 32.88 198 PRO A CA 1
ATOM 568 C C . PRO A 1 71 ? 54.295 -12.778 146.763 1.00 29.36 198 PRO A C 1
ATOM 569 O O . PRO A 1 71 ? 54.288 -11.538 146.598 1.00 28.45 198 PRO A O 1
ATOM 573 N N . ARG A 1 72 ? 53.630 -13.404 147.731 1.00 33.04 199 ARG A N 1
ATOM 574 C CA . ARG A 1 72 ? 52.769 -12.688 148.671 1.00 28.46 199 ARG A CA 1
ATOM 575 C C . ARG A 1 72 ? 53.600 -11.703 149.463 1.00 26.02 199 ARG A C 1
ATOM 576 O O . ARG A 1 72 ? 54.660 -12.073 149.999 1.00 31.85 199 ARG A O 1
ATOM 584 N N . ALA A 1 73 ? 53.115 -10.467 149.537 1.00 30.28 200 ALA A N 1
ATOM 585 C CA . ALA A 1 73 ? 53.781 -9.423 150.295 1.00 30.57 200 ALA A CA 1
ATOM 586 C C . ALA A 1 73 ? 53.854 -9.833 151.755 1.00 30.71 200 ALA A C 1
ATOM 587 O O . ALA A 1 73 ? 52.886 -10.379 152.299 1.00 33.43 200 ALA A O 1
ATOM 589 N N . ARG A 1 74 ? 54.995 -9.594 152.398 1.00 29.59 201 ARG A N 1
ATOM 590 C CA . ARG A 1 74 ? 55.161 -10.029 153.779 1.00 34.02 201 ARG A CA 1
ATOM 591 C C . ARG A 1 74 ? 56.008 -9.105 154.657 1.00 39.86 201 ARG A C 1
ATOM 592 O O . ARG A 1 74 ? 55.987 -9.234 155.870 1.00 39.49 201 ARG A O 1
ATOM 600 N N . THR A 1 75 ? 56.758 -8.200 154.046 1.00 32.14 202 THR A N 1
ATOM 601 C CA . THR A 1 75 ? 57.689 -7.363 154.800 1.00 31.79 202 THR A CA 1
ATOM 602 C C . THR A 1 75 ? 57.278 -5.909 154.682 1.00 31.84 202 THR A C 1
ATOM 603 O O . THR A 1 75 ? 57.105 -5.426 153.586 1.00 33.48 202 THR A O 1
ATOM 607 N N . VAL A 1 76 ? 57.182 -5.221 155.814 1.00 32.10 203 VAL A N 1
ATOM 608 C CA . VAL A 1 76 ? 56.822 -3.798 155.826 1.00 30.00 203 VAL A CA 1
ATOM 609 C C . VAL A 1 76 ? 58.096 -2.973 156.011 1.00 33.56 203 VAL A C 1
ATOM 610 O O . VAL A 1 76 ? 59.002 -3.388 156.757 1.00 35.97 203 VAL A O 1
ATOM 614 N N . TYR A 1 77 ? 58.200 -1.841 155.315 1.00 30.32 204 TYR A N 1
ATOM 615 C CA . TYR A 1 77 ? 59.347 -0.956 155.496 1.00 32.05 204 TYR A CA 1
ATOM 616 C C . TYR A 1 77 ? 59.251 -0.181 156.788 1.00 32.32 204 TYR A C 1
ATOM 617 O O . TYR A 1 77 ? 58.168 0.240 157.209 1.00 32.77 204 TYR A O 1
ATOM 626 N N . GLN A 1 78 ? 60.397 0.005 157.429 1.00 33.87 205 GLN A N 1
ATOM 627 C CA . GLN A 1 78 ? 60.505 0.978 158.492 1.00 35.02 205 GLN A CA 1
ATOM 628 C C . GLN A 1 78 ? 60.584 2.356 157.859 1.00 36.63 205 GLN A C 1
ATOM 629 O O . GLN A 1 78 ? 61.013 2.496 156.725 1.00 34.50 205 GLN A O 1
ATOM 635 N N . TRP A 1 79 ? 60.185 3.375 158.605 1.00 31.16 206 TRP A N 1
ATOM 636 C CA . TRP A 1 79 ? 60.236 4.751 158.110 1.00 28.94 206 TRP A CA 1
ATOM 637 C C . TRP A 1 79 ? 61.578 5.140 157.467 1.00 28.56 206 TRP A C 1
ATOM 638 O O . TRP A 1 79 ? 61.604 5.691 156.364 1.00 31.99 206 TRP A O 1
ATOM 649 N N . ARG A 1 80 ? 62.685 4.823 158.136 1.00 35.61 207 ARG A N 1
ATOM 650 C CA . ARG A 1 80 ? 64.002 5.213 157.643 1.00 38.71 207 ARG A CA 1
ATOM 651 C C . ARG A 1 80 ? 64.355 4.561 156.312 1.00 41.07 207 ARG A C 1
ATOM 652 O O . ARG A 1 80 ? 65.292 4.979 155.636 1.00 43.21 207 ARG A O 1
ATOM 660 N N . GLN A 1 81 ? 63.621 3.520 155.944 1.00 36.63 208 GLN A N 1
ATOM 661 C CA . GLN A 1 81 ? 63.915 2.812 154.712 1.00 39.73 208 GLN A CA 1
ATOM 662 C C . GLN A 1 81 ? 63.252 3.469 153.498 1.00 47.47 208 GLN A C 1
ATOM 663 O O . GLN A 1 81 ? 63.643 3.224 152.362 1.00 48.54 208 GLN A O 1
ATOM 669 N N . LEU A 1 82 ? 62.251 4.307 153.737 1.00 35.66 209 LEU A N 1
ATOM 670 C CA . LEU A 1 82 ? 61.508 4.875 152.624 1.00 32.04 209 LEU A CA 1
ATOM 671 C C . LEU A 1 82 ? 62.257 6.036 151.983 1.00 34.01 209 LEU A C 1
ATOM 672 O O . LEU A 1 82 ? 62.685 6.967 152.659 1.00 36.42 209 LEU A O 1
ATOM 677 N N . GLU A 1 83 ? 62.417 5.975 150.668 1.00 34.88 210 GLU A N 1
ATOM 678 C CA . GLU A 1 83 ? 63.089 7.042 149.946 1.00 37.50 210 GLU A CA 1
ATOM 679 C C . GLU A 1 83 ? 62.400 7.307 148.621 1.00 35.83 210 GLU A C 1
ATOM 680 O O . GLU A 1 83 ? 61.855 6.388 148.007 1.00 36.23 210 GLU A O 1
ATOM 686 N N . PRO A 1 84 ? 62.437 8.567 148.168 1.00 33.40 211 PRO A N 1
ATOM 687 C CA . PRO A 1 84 ? 61.876 8.873 146.850 1.00 35.27 211 PRO A CA 1
ATOM 688 C C . PRO A 1 84 ? 62.518 8.000 145.764 1.00 34.35 211 PRO A C 1
ATOM 689 O O . PRO A 1 84 ? 63.749 7.838 145.749 1.00 42.75 211 PRO A O 1
ATOM 693 N N . GLY A 1 85 ? 61.688 7.430 144.905 1.00 33.84 212 GLY A N 1
ATOM 694 C CA . GLY A 1 85 ? 62.157 6.631 143.784 1.00 38.69 212 GLY A CA 1
ATOM 695 C C . GLY A 1 85 ? 61.923 5.153 143.988 1.00 36.99 212 GLY A C 1
ATOM 696 O O . GLY A 1 85 ? 61.913 4.381 143.029 1.00 39.34 212 GLY A O 1
ATOM 697 N N . MET A 1 86 ? 61.739 4.748 145.243 1.00 33.63 213 MET A N 1
ATOM 698 C CA . MET A 1 86 ? 61.397 3.364 145.539 1.00 33.35 213 MET A CA 1
ATOM 699 C C . MET A 1 86 ? 60.019 3.012 145.028 1.00 31.78 213 MET A C 1
ATOM 700 O O . MET A 1 86 ? 59.086 3.814 145.147 1.00 29.04 213 MET A O 1
ATOM 705 N N . ILE A 1 87 ? 59.894 1.809 144.461 1.00 31.75 214 ILE A N 1
ATOM 706 C CA . ILE A 1 87 ? 58.587 1.272 144.080 1.00 27.58 214 ILE A CA 1
ATOM 707 C C . ILE A 1 87 ? 58.162 0.281 145.149 1.00 27.05 214 ILE A C 1
ATOM 708 O O . ILE A 1 87 ? 58.860 -0.715 145.399 1.00 33.02 214 ILE A O 1
ATOM 713 N N . VAL A 1 88 ? 57.034 0.575 145.766 1.00 25.76 215 VAL A N 1
ATOM 714 C CA . VAL A 1 88 ? 56.584 -0.099 146.969 1.00 29.25 215 VAL A CA 1
ATOM 715 C C . VAL A 1 88 ? 55.100 -0.389 146.833 1.00 27.20 215 VAL A C 1
ATOM 716 O O . VAL A 1 88 ? 54.449 0.190 145.953 1.00 28.05 215 VAL A O 1
ATOM 720 N N . MET A 1 89 ? 54.549 -1.250 147.692 1.00 26.49 216 MET A N 1
ATOM 721 C CA . MET A 1 89 ? 53.107 -1.530 147.625 1.00 22.10 216 MET A CA 1
ATOM 722 C C . MET A 1 89 ? 52.431 -0.798 148.780 1.00 27.35 216 MET A C 1
ATOM 723 O O . MET A 1 89 ? 52.788 -0.968 149.950 1.00 27.56 216 MET A O 1
ATOM 728 N N . VAL A 1 90 ? 51.455 0.034 148.434 1.00 21.77 217 VAL A N 1
ATOM 729 C CA . VAL A 1 90 ? 50.778 0.880 149.419 1.00 19.55 217 VAL A CA 1
ATOM 730 C C . VAL A 1 90 ? 49.274 0.624 149.398 1.00 24.31 217 VAL A C 1
ATOM 731 O O . VAL A 1 90 ? 48.739 0.096 148.423 1.00 23.00 217 VAL A O 1
ATOM 735 N N . ASN A 1 91 ? 48.596 1.032 150.462 1.00 26.18 218 ASN A N 1
ATOM 736 C CA . ASN A 1 91 ? 47.138 1.061 150.458 1.00 24.16 218 ASN A CA 1
ATOM 737 C C . ASN A 1 91 ? 46.629 2.454 150.100 1.00 24.99 218 ASN A C 1
ATOM 738 O O . ASN A 1 91 ? 47.087 3.446 150.680 1.00 25.17 218 ASN A O 1
ATOM 743 N N . TYR A 1 92 ? 45.682 2.526 149.163 1.00 21.20 219 TYR A N 1
ATOM 744 C CA . TYR A 1 92 ? 45.163 3.821 148.729 1.00 24.69 219 TYR A CA 1
ATOM 745 C C . TYR A 1 92 ? 43.767 3.634 148.174 1.00 27.18 219 TYR A C 1
ATOM 746 O O . TYR A 1 92 ? 43.472 2.599 147.584 1.00 27.09 219 TYR A O 1
ATOM 755 N N . ASN A 1 93 ? 42.921 4.643 148.368 1.00 27.25 220 ASN A N 1
ATOM 756 C CA . ASN A 1 93 ? 41.552 4.636 147.863 1.00 29.71 220 ASN A CA 1
ATOM 757 C C . ASN A 1 93 ? 41.352 5.804 146.893 1.00 32.22 220 ASN A C 1
ATOM 758 O O . ASN A 1 93 ? 41.171 6.932 147.329 1.00 36.40 220 ASN A O 1
ATOM 763 N N . PRO A 1 94 ? 41.406 5.537 145.584 1.00 33.37 221 PRO A N 1
ATOM 764 C CA . PRO A 1 94 ? 41.318 6.609 144.588 1.00 37.05 221 PRO A CA 1
ATOM 765 C C . PRO A 1 94 ? 40.008 7.380 144.651 1.00 41.37 221 PRO A C 1
ATOM 766 O O . PRO A 1 94 ? 40.001 8.559 144.314 1.00 46.76 221 PRO A O 1
ATOM 770 N N . ASP A 1 95 ? 38.930 6.736 145.084 1.00 41.86 222 ASP A N 1
ATOM 771 C CA . ASP A 1 95 ? 37.623 7.406 145.148 1.00 46.70 222 ASP A CA 1
ATOM 772 C C . ASP A 1 95 ? 37.450 8.221 146.434 1.00 49.13 222 ASP A C 1
ATOM 773 O O . ASP A 1 95 ? 36.770 9.250 146.440 1.00 48.64 222 ASP A O 1
ATOM 778 N N . ASP A 1 96 ? 38.047 7.739 147.524 1.00 43.96 223 ASP A N 1
ATOM 779 C CA . ASP A 1 96 ? 37.984 8.415 148.818 1.00 48.82 223 ASP A CA 1
ATOM 780 C C . ASP A 1 96 ? 39.369 8.422 149.441 1.00 41.13 223 ASP A C 1
ATOM 781 O O . ASP A 1 96 ? 39.666 7.587 150.292 1.00 33.79 223 ASP A O 1
ATOM 786 N N . PRO A 1 97 ? 40.218 9.369 149.015 1.00 38.43 224 PRO A N 1
ATOM 787 C CA . PRO A 1 97 ? 41.665 9.289 149.286 1.00 34.71 224 PRO A CA 1
ATOM 788 C C . PRO A 1 97 ? 42.038 9.300 150.764 1.00 31.09 224 PRO A C 1
ATOM 789 O O . PRO A 1 97 ? 43.155 8.944 151.099 1.00 31.78 224 PRO A O 1
ATOM 793 N N . LYS A 1 98 ? 41.139 9.751 151.633 1.00 34.81 225 LYS A N 1
ATOM 794 C CA . LYS A 1 98 ? 41.462 9.765 153.045 1.00 34.88 225 LYS A CA 1
ATOM 795 C C . LYS A 1 98 ? 41.267 8.412 153.701 1.00 32.22 225 LYS A C 1
ATOM 796 O O . LYS A 1 98 ? 41.741 8.196 154.810 1.00 39.79 225 LYS A O 1
ATOM 802 N N . GLU A 1 99 ? 40.610 7.486 153.007 1.00 30.36 226 GLU A N 1
ATOM 803 C CA . GLU A 1 99 ? 40.166 6.243 153.628 1.00 30.13 226 GLU A CA 1
ATOM 804 C C . GLU A 1 99 ? 41.005 5.047 153.195 1.00 32.54 226 GLU A C 1
ATOM 805 O O . GLU A 1 99 ? 41.755 5.122 152.230 1.00 32.89 226 GLU A O 1
ATOM 811 N N . ARG A 1 100 ? 40.830 3.934 153.896 1.00 26.24 227 ARG A N 1
ATOM 812 C CA . ARG A 1 100 ? 41.447 2.692 153.455 1.00 24.96 227 ARG A CA 1
ATOM 813 C C . ARG A 1 100 ? 40.853 2.309 152.105 1.00 34.10 227 ARG A C 1
ATOM 814 O O . ARG A 1 100 ? 39.671 2.562 151.831 1.00 33.60 227 ARG A O 1
ATOM 822 N N . GLY A 1 101 ? 41.679 1.711 151.255 1.00 27.04 228 GLY A N 1
ATOM 823 C CA . GLY A 1 101 ? 41.220 1.257 149.960 1.00 26.74 228 GLY A CA 1
ATOM 824 C C . GLY A 1 101 ? 41.923 -0.020 149.550 1.00 30.06 228 GLY A C 1
ATOM 825 O O . GLY A 1 101 ? 41.957 -0.992 150.308 1.00 30.32 228 GLY A O 1
ATOM 826 N N . TYR A 1 102 ? 42.499 -0.003 148.356 1.00 24.74 229 TYR A N 1
ATOM 827 C CA . TYR A 1 102 ? 43.120 -1.202 147.787 1.00 25.83 229 TYR A CA 1
ATOM 828 C C . TYR A 1 102 ? 44.628 -1.136 147.856 1.00 28.42 229 TYR A C 1
ATOM 829 O O . TYR A 1 102 ? 45.207 -0.122 148.306 1.00 25.82 229 TYR A O 1
ATOM 838 N N . TRP A 1 103 ? 45.281 -2.186 147.378 1.00 23.91 230 TRP A N 1
ATOM 839 C CA . TRP A 1 103 ? 46.734 -2.255 147.443 1.00 21.13 230 TRP A CA 1
ATOM 840 C C . TRP A 1 103 ? 47.294 -2.031 146.048 1.00 25.60 230 TRP A C 1
ATOM 841 O O . TRP A 1 103 ? 46.986 -2.791 145.123 1.00 24.69 230 TRP A O 1
ATOM 852 N N . TYR A 1 104 ? 48.098 -0.976 145.907 1.00 23.65 231 TYR A N 1
ATOM 853 C CA . TYR A 1 104 ? 48.650 -0.557 144.628 1.00 23.69 231 TYR A CA 1
ATOM 854 C C . TYR A 1 104 ? 50.152 -0.468 144.692 1.00 25.49 231 TYR A C 1
ATOM 855 O O . TYR A 1 104 ? 50.708 -0.195 145.760 1.00 26.59 231 TYR A O 1
ATOM 864 N N . ASP A 1 105 ? 50.824 -0.626 143.552 1.00 27.42 232 ASP A N 1
ATOM 865 C CA . ASP A 1 105 ? 52.223 -0.202 143.517 1.00 22.64 232 ASP A CA 1
ATOM 866 C C . ASP A 1 105 ? 52.295 1.314 143.428 1.00 27.06 232 ASP A C 1
ATOM 867 O O . ASP A 1 105 ? 51.452 1.945 142.805 1.00 26.56 232 ASP A O 1
ATOM 872 N N . ALA A 1 106 ? 53.327 1.895 144.034 1.00 25.11 233 ALA A N 1
ATOM 873 C CA . ALA A 1 106 ? 53.499 3.336 143.987 1.00 26.72 233 ALA A CA 1
ATOM 874 C C . ALA A 1 106 ? 54.963 3.660 143.942 1.00 30.91 233 ALA A C 1
ATOM 875 O O . ALA A 1 106 ? 55.775 2.966 144.560 1.00 30.07 233 ALA A O 1
ATOM 877 N N . GLU A 1 107 ? 55.306 4.698 143.191 1.00 26.81 234 GLU A N 1
ATOM 878 C CA . GLU A 1 107 ? 56.632 5.266 143.273 1.00 27.36 234 GLU A CA 1
ATOM 879 C C . GLU A 1 107 ? 56.626 6.353 144.338 1.00 27.52 234 GLU A C 1
ATOM 880 O O . GLU A 1 107 ? 55.897 7.335 144.231 1.00 27.80 234 GLU A O 1
ATOM 886 N N . ILE A 1 108 ? 57.448 6.195 145.361 1.00 25.87 235 ILE A N 1
ATOM 887 C CA . ILE A 1 108 ? 57.489 7.211 146.403 1.00 27.73 235 ILE A CA 1
ATOM 888 C C . ILE A 1 108 ? 58.027 8.482 145.795 1.00 28.84 235 ILE A C 1
ATOM 889 O O . ILE A 1 108 ? 59.038 8.460 145.098 1.00 30.58 235 ILE A O 1
ATOM 894 N N . GLN A 1 109 ? 57.342 9.602 146.030 1.00 27.46 236 GLN A N 1
ATOM 895 C CA . GLN A 1 109 ? 57.783 10.860 145.441 1.00 29.51 236 GLN A CA 1
ATOM 896 C C . GLN A 1 109 ? 58.395 11.795 146.476 1.00 35.39 236 GLN A C 1
ATOM 897 O O . GLN A 1 109 ? 59.290 12.576 146.170 1.00 36.38 236 GLN A O 1
ATOM 903 N N . ARG A 1 110 ? 57.937 11.697 147.709 1.00 27.47 237 ARG A N 1
ATOM 904 C CA . ARG A 1 110 ? 58.348 12.663 148.713 1.00 32.36 237 ARG A CA 1
ATOM 905 C C . ARG A 1 110 ? 57.970 12.137 150.077 1.00 31.13 237 ARG A C 1
ATOM 906 O O . ARG A 1 110 ? 56.925 11.522 150.225 1.00 30.60 237 ARG A O 1
ATOM 914 N N . LYS A 1 111 ? 58.813 12.339 151.084 1.00 30.09 238 LYS A N 1
ATOM 915 C CA . LYS A 1 111 ? 58.375 12.083 152.438 1.00 27.69 238 LYS A CA 1
ATOM 916 C C . LYS A 1 111 ? 58.786 13.264 153.294 1.00 34.92 238 LYS A C 1
ATOM 917 O O . LYS A 1 111 ? 59.750 13.991 152.983 1.00 33.54 238 LYS A O 1
ATOM 923 N N . ARG A 1 112 ? 58.010 13.500 154.335 1.00 29.69 239 ARG A N 1
ATOM 924 C CA . ARG A 1 112 ? 58.352 14.588 155.231 1.00 29.79 239 ARG A CA 1
ATOM 925 C C . ARG A 1 112 ? 57.774 14.335 156.589 1.00 28.09 239 ARG A C 1
ATOM 926 O O . ARG A 1 112 ? 56.848 13.550 156.750 1.00 30.26 239 ARG A O 1
ATOM 934 N N . GLU A 1 113 ? 58.313 15.018 157.588 1.00 29.15 240 GLU A N 1
ATOM 935 C CA . GLU A 1 113 ? 57.706 14.927 158.897 1.00 29.65 240 GLU A CA 1
ATOM 936 C C . GLU A 1 113 ? 57.208 16.297 159.315 1.00 36.36 240 GLU A C 1
ATOM 937 O O . GLU A 1 113 ? 57.965 17.262 159.269 1.00 36.43 240 GLU A O 1
ATOM 940 N N . THR A 1 114 ? 55.928 16.385 159.691 1.00 31.85 241 THR A N 1
ATOM 941 C CA . THR A 1 114 ? 55.348 17.623 160.198 1.00 35.08 241 THR A CA 1
ATOM 942 C C . THR A 1 114 ? 55.322 17.597 161.717 1.00 33.48 241 THR A C 1
ATOM 943 O O . THR A 1 114 ? 55.823 16.668 162.337 1.00 31.86 241 THR A O 1
ATOM 947 N N . ARG A 1 115 ? 54.729 18.626 162.312 1.00 34.71 242 ARG A N 1
ATOM 948 C CA . ARG A 1 115 ? 54.620 18.675 163.763 1.00 35.11 242 ARG A CA 1
ATOM 949 C C . ARG A 1 115 ? 53.610 17.649 164.262 1.00 37.65 242 ARG A C 1
ATOM 950 O O . ARG A 1 115 ? 53.563 17.338 165.451 1.00 41.60 242 ARG A O 1
ATOM 958 N N . THR A 1 116 ? 52.797 17.129 163.347 1.00 32.57 243 THR A N 1
ATOM 959 C CA . THR A 1 116 ? 51.742 16.212 163.746 1.00 31.46 243 THR A CA 1
ATOM 960 C C . THR A 1 116 ? 52.021 14.784 163.318 1.00 26.94 243 THR A C 1
ATOM 961 O O . THR A 1 116 ? 51.606 13.877 163.999 1.00 29.14 243 THR A O 1
ATOM 965 N N . GLN A 1 117 ? 52.683 14.592 162.188 1.00 27.65 244 GLN A N 1
ATOM 966 C CA . GLN A 1 117 ? 52.853 13.224 161.684 1.00 29.83 244 GLN A CA 1
ATOM 967 C C . GLN A 1 117 ? 53.883 13.059 160.584 1.00 28.31 244 GLN A C 1
ATOM 968 O O . GLN A 1 117 ? 54.378 14.010 160.019 1.00 29.89 244 GLN A O 1
ATOM 974 N N . ARG A 1 118 ? 54.208 11.800 160.298 1.00 25.95 245 ARG A N 1
ATOM 975 C CA . ARG A 1 118 ? 55.029 11.458 159.159 1.00 23.83 245 ARG A CA 1
ATOM 976 C C . ARG A 1 118 ? 54.143 11.329 157.937 1.00 27.93 245 ARG A C 1
ATOM 977 O O . ARG A 1 118 ? 53.050 10.782 158.035 1.00 28.93 245 ARG A O 1
ATOM 985 N N . GLU A 1 119 ? 54.590 11.879 156.811 1.00 26.32 246 GLU A N 1
ATOM 986 C CA . GLU A 1 119 ? 53.804 11.853 155.584 1.00 28.52 246 GLU A CA 1
ATOM 987 C C . GLU A 1 119 ? 54.597 11.307 154.417 1.00 27.01 246 GLU A C 1
ATOM 988 O O . GLU A 1 119 ? 55.786 11.575 154.273 1.00 28.85 246 GLU A O 1
ATOM 994 N N . VAL A 1 120 ? 53.927 10.537 153.569 1.00 24.63 247 VAL A N 1
ATOM 995 C CA . VAL A 1 120 ? 54.555 9.987 152.385 1.00 25.57 247 VAL A CA 1
ATOM 996 C C . VAL A 1 120 ? 53.661 10.277 151.196 1.00 27.59 247 VAL A C 1
ATOM 997 O O . VAL A 1 120 ? 52.442 10.117 151.286 1.00 26.63 247 VAL A O 1
ATOM 1001 N N . PHE A 1 121 ? 54.252 10.714 150.099 1.00 23.09 248 PHE A N 1
ATOM 1002 C CA . PHE A 1 121 ? 53.470 10.965 148.887 1.00 22.33 248 PHE A CA 1
ATOM 1003 C C . PHE A 1 121 ? 54.021 10.151 147.756 1.00 27.39 248 PHE A C 1
ATOM 1004 O O . PHE A 1 121 ? 55.231 9.999 147.626 1.00 31.43 248 PHE A O 1
ATOM 1012 N N . GLY A 1 122 ? 53.137 9.665 146.899 1.00 29.25 249 GLY A N 1
ATOM 1013 C CA . GLY A 1 122 ? 53.600 8.786 145.849 1.00 29.45 249 GLY A CA 1
ATOM 1014 C C . GLY A 1 122 ? 52.791 8.835 144.586 1.00 29.97 249 GLY A C 1
ATOM 1015 O O . GLY A 1 122 ? 51.690 9.382 144.564 1.00 31.11 249 GLY A O 1
ATOM 1016 N N . LYS A 1 123 ? 53.374 8.276 143.532 1.00 27.36 250 LYS A N 1
ATOM 1017 C CA . LYS A 1 123 ? 52.729 8.169 142.230 1.00 28.71 250 LYS A CA 1
ATOM 1018 C C . LYS A 1 123 ? 52.054 6.801 142.198 1.00 33.89 250 LYS A C 1
ATOM 1019 O O . LYS A 1 123 ? 52.742 5.793 142.206 1.00 30.57 250 LYS A O 1
ATOM 1025 N N . ILE A 1 124 ? 50.721 6.771 142.183 1.00 28.61 251 ILE A N 1
ATOM 1026 C CA . ILE A 1 124 ? 49.999 5.503 142.202 1.00 30.29 251 ILE A CA 1
ATOM 1027 C C . ILE A 1 124 ? 49.845 4.956 140.799 1.00 31.75 251 ILE A C 1
ATOM 1028 O O . ILE A 1 124 ? 49.265 5.609 139.908 1.00 33.07 251 ILE A O 1
ATOM 1033 N N . LEU A 1 125 ? 50.330 3.737 140.614 1.00 43.23 252 LEU A N 1
ATOM 1034 C CA . LEU A 1 125 ? 50.210 3.067 139.330 1.00 49.90 252 LEU A CA 1
ATOM 1035 C C . LEU A 1 125 ? 48.859 2.343 139.239 1.00 59.03 252 LEU A C 1
ATOM 1036 O O . LEU A 1 125 ? 48.535 1.513 140.094 1.00 57.82 252 LEU A O 1
ATOM 1041 N N . LEU A 1 126 ? 48.059 2.677 138.226 1.00 47.54 253 LEU A N 1
ATOM 1042 C CA . LEU A 1 126 ? 46.737 2.083 138.108 1.00 48.24 253 LEU A CA 1
ATOM 1043 C C . LEU A 1 126 ? 46.729 0.936 137.092 1.00 59.06 253 LEU A C 1
ATOM 1044 O O . LEU A 1 126 ? 47.728 0.232 136.939 1.00 56.95 253 LEU A O 1
ATOM 1049 N N . GLY A 1 127 ? 45.603 0.752 136.405 1.00 56.43 254 GLY A N 1
ATOM 1050 C CA . GLY A 1 127 ? 45.433 -0.377 135.507 1.00 55.46 254 GLY A CA 1
ATOM 1051 C C . GLY A 1 127 ? 46.202 -0.213 134.211 1.00 57.61 254 GLY A C 1
ATOM 1052 O O . GLY A 1 127 ? 46.744 0.853 133.939 1.00 55.76 254 GLY A O 1
ATOM 1053 N N . ASP A 1 128 ? 46.251 -1.273 133.413 1.00 56.71 255 ASP A N 1
ATOM 1054 C CA . ASP A 1 128 ? 46.989 -1.247 132.149 1.00 67.41 255 ASP A CA 1
ATOM 1055 C C . ASP A 1 128 ? 46.625 -0.058 131.261 1.00 72.12 255 ASP A C 1
ATOM 1056 O O . ASP A 1 128 ? 47.492 0.520 130.613 1.00 78.69 255 ASP A O 1
ATOM 1061 N N . ALA A 1 129 ? 45.351 0.314 131.246 1.00 77.24 256 ALA A N 1
ATOM 1062 C CA . ALA A 1 129 ? 44.898 1.427 130.419 1.00 85.52 256 ALA A CA 1
ATOM 1063 C C . ALA A 1 129 ? 44.728 2.697 131.250 1.00 90.37 256 ALA A C 1
ATOM 1064 O O . ALA A 1 129 ? 44.534 3.784 130.702 1.00 92.59 256 ALA A O 1
ATOM 1066 N N . GLY A 1 130 ? 44.815 2.552 132.574 1.00 87.97 257 GLY A N 1
ATOM 1067 C CA . GLY A 1 130 ? 44.648 3.667 133.490 1.00 81.00 257 GLY A CA 1
ATOM 1068 C C . GLY A 1 130 ? 45.897 4.514 133.671 1.00 80.45 257 GLY A C 1
ATOM 1069 O O . GLY A 1 130 ? 47.016 3.999 133.755 1.00 78.30 257 GLY A O 1
ATOM 1070 N N . ASP A 1 131 ? 45.708 5.827 133.734 1.00 76.95 258 ASP A N 1
ATOM 1071 C CA . ASP A 1 131 ? 46.829 6.731 133.924 1.00 75.54 258 ASP A CA 1
ATOM 1072 C C . ASP A 1 131 ? 47.310 6.641 135.364 1.00 73.45 258 ASP A C 1
ATOM 1073 O O . ASP A 1 131 ? 46.633 6.080 136.220 1.00 73.09 258 ASP A O 1
ATOM 1075 N N . SER A 1 132 ? 48.483 7.187 135.632 1.00 62.59 259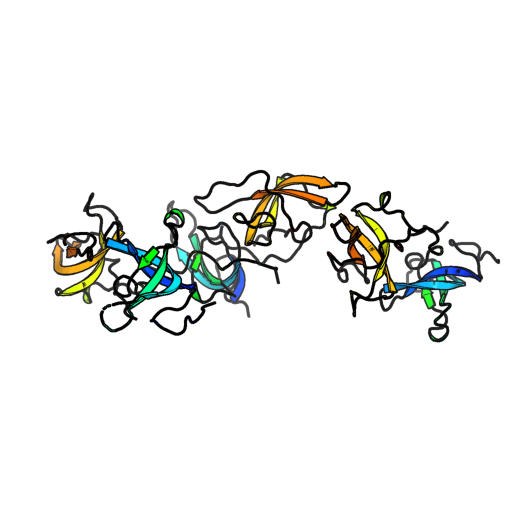 SER A N 1
ATOM 1076 C CA . SER A 1 132 ? 48.984 7.194 136.994 1.00 55.85 259 SER A CA 1
ATOM 1077 C C . SER A 1 132 ? 48.401 8.378 137.738 1.00 46.69 259 SER A C 1
ATOM 1078 O O . SER A 1 132 ? 47.951 9.350 137.124 1.00 48.56 259 SER A O 1
ATOM 1081 N N . LEU A 1 133 ? 48.386 8.277 139.061 1.00 42.50 260 LEU A N 1
ATOM 1082 C CA . LEU A 1 133 ? 47.968 9.391 139.888 1.00 41.04 260 LEU A CA 1
ATOM 1083 C C . LEU A 1 133 ? 49.190 9.953 140.567 1.00 38.91 260 LEU A C 1
ATOM 1084 O O . LEU A 1 133 ? 49.931 9.248 141.240 1.00 36.31 260 LEU A O 1
ATOM 1089 N N . ASN A 1 134 ? 49.395 11.241 140.386 1.00 40.44 261 ASN A N 1
ATOM 1090 C CA . ASN A 1 134 ? 50.557 11.888 140.933 1.00 39.97 261 ASN A CA 1
ATOM 1091 C C . ASN A 1 134 ? 50.287 12.439 142.328 1.00 36.69 261 ASN A C 1
ATOM 1092 O O . ASN A 1 134 ? 49.163 12.806 142.654 1.00 38.59 261 ASN A O 1
ATOM 1097 N N . ASP A 1 135 ? 51.327 12.463 143.151 1.00 34.73 262 ASP A N 1
ATOM 1098 C CA . ASP A 1 135 ? 51.282 13.154 144.429 1.00 44.25 262 ASP A CA 1
ATOM 1099 C C . ASP A 1 135 ? 50.128 12.700 145.317 1.00 39.99 262 ASP A C 1
ATOM 1100 O O . ASP A 1 135 ? 49.395 13.525 145.869 1.00 46.81 262 ASP A O 1
ATOM 1105 N N . CYS A 1 136 ? 49.953 11.392 145.413 1.00 30.48 263 CYS A N 1
ATOM 1106 C CA . CYS A 1 136 ? 48.912 10.818 146.245 1.00 32.74 263 CYS A CA 1
ATOM 1107 C C . CYS A 1 136 ? 49.414 10.720 147.674 1.00 32.21 263 CYS A C 1
ATOM 1108 O O . CYS A 1 136 ? 50.499 10.171 147.921 1.00 30.58 263 CYS A O 1
ATOM 1111 N N . ARG A 1 137 ? 48.628 11.224 148.623 1.00 29.54 264 ARG A N 1
ATOM 1112 C CA . ARG A 1 137 ? 49.069 11.098 150.015 1.00 27.20 264 ARG A CA 1
ATOM 1113 C C . ARG A 1 137 ? 48.774 9.707 150.520 1.00 27.40 264 ARG A C 1
ATOM 1114 O O . ARG A 1 137 ? 47.618 9.267 150.525 1.00 31.14 264 ARG A O 1
ATOM 1122 N N . ILE A 1 138 ? 49.822 8.972 150.887 1.00 25.20 265 ILE A N 1
ATOM 1123 C CA . ILE A 1 138 ? 49.617 7.607 151.358 1.00 25.19 265 ILE A CA 1
ATOM 1124 C C . ILE A 1 138 ? 49.277 7.661 152.839 1.00 29.63 265 ILE A C 1
ATOM 1125 O O . ILE A 1 138 ? 50.095 8.125 153.644 1.00 27.91 265 ILE A O 1
ATOM 1130 N N . MET A 1 139 ? 48.066 7.227 153.210 1.00 24.74 266 MET A N 1
ATOM 1131 C CA . MET A 1 139 ? 47.575 7.498 154.570 1.00 30.59 266 MET A CA 1
ATOM 1132 C C . MET A 1 139 ? 48.086 6.495 155.587 1.00 31.60 266 MET A C 1
ATOM 1133 O O . MET A 1 139 ? 48.041 6.748 156.791 1.00 34.25 266 MET A O 1
ATOM 1138 N N . PHE A 1 140 ? 48.584 5.364 155.096 1.00 25.78 267 PHE A N 1
ATOM 1139 C CA . PHE A 1 140 ? 48.973 4.275 155.967 1.00 24.72 267 PHE A CA 1
ATOM 1140 C C . PHE A 1 140 ? 50.475 4.028 155.884 1.00 26.35 267 PHE A C 1
ATOM 1141 O O . PHE A 1 140 ? 50.951 3.071 155.235 1.00 24.03 267 PHE A O 1
ATOM 1149 N N . VAL A 1 141 ? 51.235 4.919 156.524 1.00 26.70 268 VAL A N 1
ATOM 1150 C CA . VAL A 1 141 ? 52.674 4.937 156.277 1.00 26.22 268 VAL A CA 1
ATOM 1151 C C . VAL A 1 141 ? 53.409 3.853 157.042 1.00 25.32 268 VAL A C 1
ATOM 1152 O O . VAL A 1 141 ? 54.594 3.651 156.796 1.00 26.52 268 VAL A O 1
ATOM 1156 N N . THR A 1 142 ? 52.708 3.144 157.929 1.00 26.74 269 THR A N 1
ATOM 1157 C CA . THR A 1 142 ? 53.321 2.015 158.643 1.00 23.72 269 THR A CA 1
ATOM 1158 C C . THR A 1 142 ? 52.912 0.685 158.021 1.00 24.76 269 THR A C 1
ATOM 1159 O O . THR A 1 142 ? 53.151 -0.377 158.602 1.00 29.58 269 THR A O 1
ATOM 1163 N N . GLU A 1 143 ? 52.291 0.767 156.851 1.00 25.05 270 GLU A N 1
ATOM 1164 C CA . GLU A 1 143 ? 51.843 -0.420 156.131 1.00 25.03 270 GLU A CA 1
ATOM 1165 C C . GLU A 1 143 ? 52.302 -0.367 154.694 1.00 26.95 270 GLU A C 1
ATOM 1166 O O . GLU A 1 143 ? 51.556 -0.739 153.774 1.00 28.98 270 GLU A O 1
ATOM 1172 N N . ILE A 1 144 ? 53.523 0.100 154.479 1.00 23.54 271 ILE A N 1
ATOM 1173 C CA . ILE A 1 144 ? 54.054 0.124 153.132 1.00 21.73 271 ILE A CA 1
ATOM 1174 C C . ILE A 1 144 ? 54.922 -1.110 152.943 1.00 26.64 271 ILE A C 1
ATOM 1175 O O . ILE A 1 144 ? 55.898 -1.305 153.676 1.00 26.38 271 ILE A O 1
ATOM 1180 N N . TYR A 1 145 ? 54.564 -1.942 151.962 1.00 26.22 272 TYR A N 1
ATOM 1181 C CA . TYR A 1 145 ? 55.212 -3.239 151.786 1.00 26.69 272 TYR A CA 1
ATOM 1182 C C . TYR A 1 145 ? 56.335 -3.251 150.775 1.00 30.26 272 TYR A C 1
ATOM 1183 O O . TYR A 1 145 ? 56.309 -2.537 149.768 1.00 26.98 272 TYR A O 1
ATOM 1192 N N . LYS A 1 146 ? 57.303 -4.134 151.016 1.00 27.29 273 LYS A N 1
ATOM 1193 C CA . LYS A 1 146 ? 58.291 -4.455 150.017 1.00 25.95 273 LYS A CA 1
ATOM 1194 C C . LYS A 1 146 ? 57.642 -5.329 148.945 1.00 30.62 273 LYS A C 1
ATOM 1195 O O . LYS A 1 146 ? 56.934 -6.288 149.263 1.00 31.00 273 LYS A O 1
ATOM 1201 N N . ILE A 1 147 ? 57.878 -4.991 147.682 1.00 28.63 274 ILE A N 1
ATOM 1202 C CA . ILE A 1 147 ? 57.453 -5.840 146.570 1.00 30.14 274 ILE A CA 1
ATOM 1203 C C . ILE A 1 147 ? 58.408 -7.011 146.397 1.00 31.36 274 ILE A C 1
ATOM 1204 O O . ILE A 1 147 ? 59.648 -6.847 146.243 1.00 34.99 274 ILE A O 1
ATOM 1209 N N . GLU A 1 148 ? 57.852 -8.212 146.458 1.00 29.94 275 GLU A N 1
ATOM 1210 C CA . GLU A 1 148 ? 58.661 -9.421 146.337 1.00 32.18 275 GLU A CA 1
ATOM 1211 C C . GLU A 1 148 ? 58.874 -9.766 144.890 1.00 33.66 275 GLU A C 1
ATOM 1212 O O . GLU A 1 148 ? 57.997 -9.525 144.049 1.00 35.21 275 GLU A O 1
ATOM 1218 N N . GLU A 1 149 ? 60.043 -10.337 144.607 1.00 37.11 276 GLU A N 1
ATOM 1219 C CA . GLU A 1 149 ? 60.316 -10.922 143.307 1.00 47.26 276 GLU A CA 1
ATOM 1220 C C . GLU A 1 149 ? 60.454 -12.431 143.472 1.00 47.88 276 GLU A C 1
ATOM 1221 O O . GLU A 1 149 ? 60.836 -12.910 144.545 1.00 49.95 276 GLU A O 1
ATOM 1227 N N . PRO A 1 150 ? 60.142 -13.181 142.417 1.00 55.02 277 PRO A N 1
ATOM 1228 C CA . PRO A 1 150 ? 60.416 -14.626 142.383 1.00 57.20 277 PRO A CA 1
ATOM 1229 C C . PRO A 1 150 ? 61.886 -14.940 142.664 1.00 60.99 277 PRO A C 1
ATOM 1230 O O . PRO A 1 150 ? 62.207 -15.648 143.623 1.00 66.97 277 PRO A O 1
ATOM 1234 N N . SER B 1 1 ? 32.932 -12.045 148.063 1.00 42.93 128 SER B N 1
ATOM 1235 C CA . SER B 1 1 ? 31.953 -13.113 148.270 1.00 46.24 128 SER B CA 1
ATOM 1236 C C . SER B 1 1 ? 30.572 -12.685 147.802 1.00 39.39 128 SER B C 1
ATOM 1237 O O . SER B 1 1 ? 30.256 -11.487 147.769 1.00 38.85 128 SER B O 1
ATOM 1240 N N . LEU B 1 2 ? 29.754 -13.665 147.448 1.00 47.48 129 LEU B N 1
ATOM 1241 C CA . LEU B 1 2 ? 28.402 -13.385 147.009 1.00 43.17 129 LEU B CA 1
ATOM 1242 C C . LEU B 1 2 ? 27.488 -13.024 148.154 1.00 41.19 129 LEU B C 1
ATOM 1243 O O . LEU B 1 2 ? 27.647 -13.495 149.285 1.00 49.17 129 LEU B O 1
ATOM 1248 N N . ILE B 1 3 ? 26.505 -12.195 147.837 1.00 37.69 130 ILE B N 1
ATOM 1249 C CA . ILE B 1 3 ? 25.495 -11.773 148.791 1.00 39.67 130 ILE B CA 1
ATOM 1250 C C . ILE B 1 3 ? 24.105 -12.014 148.222 1.00 39.21 130 ILE B C 1
ATOM 1251 O O . ILE B 1 3 ? 23.806 -11.587 147.107 1.00 37.06 130 ILE B O 1
ATOM 1256 N N . ASP B 1 4 ? 23.248 -12.673 148.998 1.00 44.60 131 ASP B N 1
ATOM 1257 C CA . ASP B 1 4 ? 21.918 -13.037 148.532 1.00 40.81 131 ASP B CA 1
ATOM 1258 C C . ASP B 1 4 ? 20.903 -11.921 148.791 1.00 42.07 131 ASP B C 1
ATOM 1259 O O . ASP B 1 4 ? 20.634 -11.584 149.940 1.00 48.10 131 ASP B O 1
ATOM 1264 N N . PRO B 1 5 ? 20.345 -11.338 147.718 1.00 39.75 132 PRO B N 1
ATOM 1265 C CA . PRO B 1 5 ? 19.347 -10.269 147.861 1.00 41.89 132 PRO B CA 1
ATOM 1266 C C . PRO B 1 5 ? 17.990 -10.778 148.299 1.00 49.57 132 PRO B C 1
ATOM 1267 O O . PRO B 1 5 ? 17.123 -9.982 148.681 1.00 49.40 132 PRO B O 1
ATOM 1271 N N . GLY B 1 6 ? 17.801 -12.091 148.223 1.00 43.42 133 GLY B N 1
ATOM 1272 C CA . GLY B 1 6 ? 16.609 -12.724 148.760 1.00 44.59 133 GLY B CA 1
ATOM 1273 C C . GLY B 1 6 ? 15.593 -13.091 147.696 1.00 52.37 133 GLY B C 1
ATOM 1274 O O . GLY B 1 6 ? 14.555 -13.687 147.997 1.00 51.89 133 GLY B O 1
ATOM 1275 N N . PHE B 1 7 ? 15.896 -12.740 146.447 1.00 47.36 134 PHE B N 1
ATOM 1276 C CA . PHE B 1 7 ? 15.007 -13.017 145.321 1.00 46.91 134 PHE B CA 1
ATOM 1277 C C . PHE B 1 7 ? 15.793 -12.880 144.021 1.00 47.81 134 PHE B C 1
ATOM 1278 O O . PHE B 1 7 ? 16.879 -12.319 144.011 1.00 50.54 134 PHE B O 1
ATOM 1286 N N . GLY B 1 8 ? 15.247 -13.402 142.930 1.00 43.37 135 GLY B N 1
ATOM 1287 C CA . GLY B 1 8 ? 15.935 -13.356 141.653 1.00 42.22 135 GLY B CA 1
ATOM 1288 C C . GLY B 1 8 ? 16.986 -14.444 141.509 1.00 43.47 135 GLY B C 1
ATOM 1289 O O . GLY B 1 8 ? 17.223 -15.221 142.443 1.00 47.31 135 GLY B O 1
ATOM 1290 N N . PHE B 1 9 ? 17.607 -14.492 140.332 1.00 44.89 136 PHE B N 1
ATOM 1291 C CA . PHE B 1 9 ? 18.480 -15.595 139.930 1.00 44.30 136 PHE B CA 1
ATOM 1292 C C . PHE B 1 9 ? 19.946 -15.395 140.303 1.00 37.21 136 PHE B C 1
ATOM 1293 O O . PHE B 1 9 ? 20.726 -16.348 140.306 1.00 39.80 136 PHE B O 1
ATOM 1301 N N . TYR B 1 10 ? 20.331 -14.148 140.554 1.00 32.27 137 TYR B N 1
ATOM 1302 C CA . TYR B 1 10 ? 21.745 -13.791 140.693 1.00 32.58 137 TYR B CA 1
ATOM 1303 C C . TYR B 1 10 ? 22.031 -13.106 142.015 1.00 40.90 137 TYR B C 1
ATOM 1304 O O . TYR B 1 10 ? 21.220 -12.315 142.497 1.00 43.57 137 TYR B O 1
ATOM 1313 N N . LYS B 1 11 ? 23.194 -13.399 142.580 1.00 31.67 138 LYS B N 1
ATOM 1314 C CA . LYS B 1 11 ? 23.607 -12.824 143.846 1.00 30.87 138 LYS B CA 1
ATOM 1315 C C . LYS B 1 11 ? 24.327 -11.500 143.612 1.00 34.65 138 LYS B C 1
ATOM 1316 O O . LYS B 1 11 ? 24.890 -11.271 142.551 1.00 29.81 138 LYS B O 1
ATOM 1322 N N . ILE B 1 12 ? 24.292 -10.626 144.608 1.00 28.42 139 ILE B N 1
ATOM 1323 C CA . ILE B 1 12 ? 25.150 -9.459 144.593 1.00 25.60 139 ILE B CA 1
ATOM 1324 C C . ILE B 1 12 ? 26.597 -9.930 144.509 1.00 29.47 139 ILE B C 1
ATOM 1325 O O . ILE B 1 12 ? 26.988 -10.884 145.197 1.00 32.51 139 ILE B O 1
ATOM 1330 N N . ASN B 1 13 ? 27.344 -9.281 143.611 1.00 24.33 140 ASN B N 1
ATOM 1331 C CA . ASN B 1 13 ? 28.736 -9.548 143.258 1.00 25.90 140 ASN B CA 1
ATOM 1332 C C . ASN B 1 13 ? 28.912 -10.722 142.300 1.00 24.79 140 ASN B C 1
ATOM 1333 O O . ASN B 1 13 ? 30.026 -11.038 141.924 1.00 24.34 140 ASN B O 1
ATOM 1338 N N . GLU B 1 14 ? 27.823 -11.362 141.896 1.00 25.22 141 GLU B N 1
ATOM 1339 C CA . GLU B 1 14 ? 27.952 -12.483 140.966 1.00 22.41 141 GLU B CA 1
ATOM 1340 C C . GLU B 1 14 ? 28.370 -11.962 139.587 1.00 22.73 141 GLU B C 1
ATOM 1341 O O . GLU B 1 14 ? 27.902 -10.927 139.126 1.00 24.85 141 GLU B O 1
ATOM 1347 N N . PHE B 1 15 ? 29.272 -12.681 138.939 1.00 23.25 142 PHE B N 1
ATOM 1348 C CA . PHE B 1 15 ? 29.692 -12.310 137.602 1.00 22.64 142 PHE B CA 1
ATOM 1349 C C . PHE B 1 15 ? 28.857 -13.053 136.553 1.00 25.76 142 PHE B C 1
ATOM 1350 O O . PHE B 1 15 ? 28.634 -14.276 136.638 1.00 28.23 142 PHE B O 1
ATOM 1358 N N . VAL B 1 16 ? 28.435 -12.301 135.542 1.00 22.46 143 VAL B N 1
ATOM 1359 C CA . VAL B 1 16 ? 27.478 -12.744 134.550 1.00 23.67 143 VAL B CA 1
ATOM 1360 C C . VAL B 1 16 ? 27.860 -12.217 133.168 1.00 24.19 143 VAL B C 1
ATOM 1361 O O . VAL B 1 16 ? 28.902 -11.558 133.016 1.00 22.41 143 VAL B O 1
ATOM 1365 N N . ASP B 1 17 ? 27.018 -12.487 132.183 1.00 24.62 144 ASP B N 1
ATOM 1366 C CA . ASP B 1 17 ? 27.046 -11.763 130.909 1.00 25.21 144 ASP B CA 1
ATOM 1367 C C . ASP B 1 17 ? 25.802 -10.888 130.908 1.00 27.86 144 ASP B C 1
ATOM 1368 O O . ASP B 1 17 ? 24.742 -11.305 131.390 1.00 29.06 144 ASP B O 1
ATOM 1373 N N . ALA B 1 18 ? 25.901 -9.710 130.320 1.00 25.08 145 ALA B N 1
ATOM 1374 C CA . ALA B 1 18 ? 24.764 -8.792 130.290 1.00 24.47 145 ALA B CA 1
ATOM 1375 C C . ALA B 1 18 ? 24.729 -8.088 128.943 1.00 30.99 145 ALA B C 1
ATOM 1376 O O . ALA B 1 18 ? 25.779 -7.767 128.381 1.00 27.29 145 ALA B O 1
ATOM 1378 N N . ARG B 1 19 ? 23.530 -7.842 128.416 1.00 28.80 146 ARG B N 1
ATOM 1379 C CA . ARG B 1 19 ? 23.444 -7.220 127.110 1.00 31.95 146 ARG B CA 1
ATOM 1380 C C . ARG B 1 19 ? 23.750 -5.724 127.203 1.00 36.52 146 ARG B C 1
ATOM 1381 O O . ARG B 1 19 ? 23.413 -5.058 128.203 1.00 37.15 146 ARG B O 1
ATOM 1389 N N . ASP B 1 20 ? 24.429 -5.219 126.180 1.00 35.09 147 ASP B N 1
ATOM 1390 C CA . ASP B 1 20 ? 24.521 -3.778 125.944 1.00 37.96 147 ASP B CA 1
ATOM 1391 C C . ASP B 1 20 ? 23.191 -3.394 125.309 1.00 46.38 147 ASP B C 1
ATOM 1392 O O . ASP B 1 20 ? 22.843 -3.911 124.258 1.00 46.08 147 ASP B O 1
ATOM 1397 N N . LEU B 1 21 ? 22.444 -2.495 125.949 1.00 44.57 148 LEU B N 1
ATOM 1398 C CA . LEU B 1 21 ? 21.205 -2.021 125.376 1.00 55.69 148 LEU B CA 1
ATOM 1399 C C . LEU B 1 21 ? 21.480 -1.092 124.193 1.00 56.33 148 LEU B C 1
ATOM 1400 O O . LEU B 1 21 ? 20.620 -0.880 123.337 1.00 59.03 148 LEU B O 1
ATOM 1405 N N . ASN B 1 22 ? 22.688 -0.542 124.133 1.00 65.05 149 ASN B N 1
ATOM 1406 C CA . ASN B 1 22 ? 23.042 0.423 123.085 1.00 76.17 149 ASN B CA 1
ATOM 1407 C C . ASN B 1 22 ? 23.765 -0.216 121.890 1.00 82.28 149 ASN B C 1
ATOM 1408 O O . ASN B 1 22 ? 24.322 0.490 121.032 1.00 86.21 149 ASN B O 1
ATOM 1413 N N . MET B 1 23 ? 23.729 -1.548 121.827 1.00 67.78 150 MET B N 1
ATOM 1414 C CA . MET B 1 23 ? 24.442 -2.292 120.796 1.00 60.81 150 MET B CA 1
ATOM 1415 C C . MET B 1 23 ? 23.822 -3.668 120.514 1.00 57.72 150 MET B C 1
ATOM 1416 O O . MET B 1 23 ? 23.784 -4.108 119.375 1.00 58.41 150 MET B O 1
ATOM 1421 N N . GLY B 1 24 ? 23.358 -4.355 121.552 1.00 51.39 151 GLY B N 1
ATOM 1422 C CA . GLY B 1 24 ? 22.708 -5.646 121.377 1.00 54.94 151 GLY B CA 1
ATOM 1423 C C . GLY B 1 24 ? 23.595 -6.849 121.687 1.00 50.71 151 GLY B C 1
ATOM 1424 O O . GLY B 1 24 ? 23.118 -7.981 121.811 1.00 46.58 151 GLY B O 1
ATOM 1425 N N . ALA B 1 25 ? 24.891 -6.602 121.824 1.00 43.90 152 ALA B N 1
ATOM 1426 C CA . ALA B 1 25 ? 25.836 -7.679 122.102 1.00 40.57 152 ALA B CA 1
ATOM 1427 C C . ALA B 1 25 ? 25.999 -7.888 123.607 1.00 38.78 152 ALA B C 1
ATOM 1428 O O . ALA B 1 25 ? 25.460 -7.132 124.424 1.00 36.42 152 ALA B O 1
ATOM 1430 N N . TRP B 1 26 ? 26.748 -8.924 123.967 1.00 31.10 153 TRP B N 1
ATOM 1431 C CA . TRP B 1 26 ? 26.846 -9.390 125.352 1.00 29.15 153 TRP B CA 1
ATOM 1432 C C . TRP B 1 26 ? 28.230 -9.148 125.940 1.00 30.01 153 TRP B C 1
ATOM 1433 O O . TRP B 1 26 ? 29.242 -9.442 125.291 1.00 28.93 153 TRP B O 1
ATOM 1444 N N . PHE B 1 27 ? 28.272 -8.666 127.177 1.00 24.64 154 PHE B N 1
ATOM 1445 C CA . PHE B 1 27 ? 29.503 -8.216 127.787 1.00 22.39 154 PHE B CA 1
ATOM 1446 C C . PHE B 1 27 ? 29.637 -8.773 129.184 1.00 24.04 154 PHE B C 1
ATOM 1447 O O . PHE B 1 27 ? 28.637 -8.870 129.916 1.00 23.36 154 PHE B O 1
ATOM 1455 N N . GLU B 1 28 ? 30.873 -9.108 129.560 1.00 20.99 155 GLU B N 1
ATOM 1456 C CA . GLU B 1 28 ? 31.158 -9.514 130.937 1.00 19.52 155 GLU B CA 1
ATOM 1457 C C . GLU B 1 28 ? 30.685 -8.449 131.922 1.00 24.12 155 GLU B C 1
ATOM 1458 O O . GLU B 1 28 ? 31.074 -7.279 131.821 1.00 23.51 155 GLU B O 1
ATOM 1464 N N . ALA B 1 29 ? 29.876 -8.861 132.892 1.00 21.88 156 ALA B N 1
ATOM 1465 C CA . ALA B 1 29 ? 29.305 -7.907 133.844 1.00 21.93 156 ALA B CA 1
ATOM 1466 C C . ALA B 1 29 ? 29.243 -8.501 135.247 1.00 22.17 156 ALA B C 1
ATOM 1467 O O . ALA B 1 29 ? 29.558 -9.680 135.452 1.00 21.96 156 ALA B O 1
ATOM 1469 N N . GLN B 1 30 ? 28.882 -7.667 136.215 1.00 21.49 157 GLN B N 1
ATOM 1470 C CA . GLN B 1 30 ? 28.796 -8.112 137.597 1.00 20.57 157 GLN B CA 1
ATOM 1471 C C . GLN B 1 30 ? 27.561 -7.515 138.230 1.00 21.77 157 GLN B C 1
ATOM 1472 O O . GLN B 1 30 ? 27.250 -6.358 137.966 1.00 22.77 157 GLN B O 1
ATOM 1478 N N . ILE B 1 31 ? 26.833 -8.314 139.018 1.00 22.94 158 ILE B N 1
ATOM 1479 C CA . ILE B 1 31 ? 25.635 -7.806 139.706 1.00 24.97 158 ILE B CA 1
ATOM 1480 C C . ILE B 1 31 ? 26.028 -6.834 140.811 1.00 27.40 158 ILE B C 1
ATOM 1481 O O . ILE B 1 31 ? 26.846 -7.201 141.661 1.00 25.34 158 ILE B O 1
ATOM 1486 N N . VAL B 1 32 ? 25.430 -5.633 140.817 1.00 21.91 159 VAL B N 1
ATOM 1487 C CA . VAL B 1 32 ? 25.655 -4.654 141.882 1.00 22.98 159 VAL B CA 1
ATOM 1488 C C . VAL B 1 32 ? 24.503 -4.612 142.892 1.00 31.89 159 VAL B C 1
ATOM 1489 O O . VAL B 1 32 ? 24.721 -4.537 144.108 1.00 34.20 159 VAL B O 1
ATOM 1493 N N . LYS B 1 33 ? 23.275 -4.658 142.387 1.00 27.65 160 LYS B N 1
ATOM 1494 C CA . LYS B 1 33 ? 22.095 -4.426 143.194 1.00 31.16 160 LYS B CA 1
ATOM 1495 C C . LYS B 1 33 ? 20.965 -5.208 142.555 1.00 33.69 160 LYS B C 1
ATOM 1496 O O . LYS B 1 33 ? 20.997 -5.417 141.342 1.00 29.46 160 LYS B O 1
ATOM 1502 N N . VAL B 1 34 ? 19.994 -5.671 143.344 1.00 34.62 161 VAL B N 1
ATOM 1503 C CA . VAL B 1 34 ? 18.785 -6.234 142.778 1.00 27.28 161 VAL B CA 1
ATOM 1504 C C . VAL B 1 34 ? 17.562 -5.637 143.472 1.00 29.94 161 VAL B C 1
ATOM 1505 O O . VAL B 1 34 ? 17.493 -5.593 144.692 1.00 46.93 161 VAL B O 1
ATOM 1509 N N . THR B 1 35 ? 16.608 -5.175 142.677 1.00 34.89 162 THR B N 1
ATOM 1510 C CA . THR B 1 35 ? 15.398 -4.541 143.203 1.00 35.42 162 THR B CA 1
ATOM 1511 C C . THR B 1 35 ? 14.155 -5.064 142.511 1.00 41.56 162 THR B C 1
ATOM 1512 O O . THR B 1 35 ? 14.241 -5.831 141.553 1.00 37.99 162 THR B O 1
ATOM 1516 N N . LYS B 1 36 ? 12.995 -4.635 142.991 1.00 42.03 163 LYS B N 1
ATOM 1517 C CA . LYS B 1 36 ? 11.744 -4.935 142.317 1.00 48.45 163 LYS B CA 1
ATOM 1518 C C . LYS B 1 36 ? 11.037 -3.652 141.898 1.00 51.77 163 LYS B C 1
ATOM 1519 O O . LYS B 1 36 ? 11.176 -2.626 142.557 1.00 51.95 163 LYS B O 1
ATOM 1525 N N . THR B 1 37 ? 10.291 -3.718 140.801 1.00 45.01 164 THR B N 1
ATOM 1526 C CA . THR B 1 37 ? 9.537 -2.565 140.333 1.00 54.39 164 THR B CA 1
ATOM 1527 C C . THR B 1 37 ? 8.078 -2.962 140.102 1.00 63.25 164 THR B C 1
ATOM 1528 O O . THR B 1 37 ? 7.789 -4.081 139.678 1.00 66.31 164 THR B O 1
ATOM 1532 N N . PRO B 1 38 ? 7.144 -2.053 140.422 1.00 65.87 165 PRO B N 1
ATOM 1533 C CA . PRO B 1 38 ? 5.715 -2.308 140.189 1.00 69.13 165 PRO B CA 1
ATOM 1534 C C . PRO B 1 38 ? 5.404 -2.601 138.713 1.00 79.68 165 PRO B C 1
ATOM 1535 O O . PRO B 1 38 ? 5.966 -1.944 137.834 1.00 83.66 165 PRO B O 1
ATOM 1539 N N . ALA B 1 39 ? 4.535 -3.574 138.446 1.00 87.89 166 ALA B N 1
ATOM 1540 C CA . ALA B 1 39 ? 4.161 -3.917 137.070 1.00 88.60 166 ALA B CA 1
ATOM 1541 C C . ALA B 1 39 ? 2.922 -3.147 136.616 1.00 88.54 166 ALA B C 1
ATOM 1542 O O . ALA B 1 39 ? 2.120 -2.705 137.437 1.00 92.80 166 ALA B O 1
ATOM 1544 N N . GLY B 1 42 ? -0.253 -4.398 135.190 1.00 94.08 169 GLY B N 1
ATOM 1545 C CA . GLY B 1 42 ? -0.497 -4.469 136.620 1.00 94.58 169 GLY B CA 1
ATOM 1546 C C . GLY B 1 42 ? -0.662 -5.888 137.132 1.00 97.90 169 GLY B C 1
ATOM 1547 O O . GLY B 1 42 ? -1.672 -6.536 136.861 1.00 103.30 169 GLY B O 1
ATOM 1548 N N . GLY B 1 43 ? 0.335 -6.366 137.876 1.00 96.53 170 GLY B N 1
ATOM 1549 C CA . GLY B 1 43 ? 0.314 -7.706 138.444 1.00 96.81 170 GLY B CA 1
ATOM 1550 C C . GLY B 1 43 ? 1.579 -8.067 139.216 1.00 90.44 170 GLY B C 1
ATOM 1551 O O . GLY B 1 43 ? 1.907 -7.430 140.217 1.00 87.95 170 GLY B O 1
ATOM 1552 N N . PRO B 1 44 ? 2.301 -9.101 138.754 1.00 87.77 171 PRO B N 1
ATOM 1553 C CA . PRO B 1 44 ? 3.517 -9.565 139.436 1.00 83.01 171 PRO B CA 1
ATOM 1554 C C . PRO B 1 44 ? 4.669 -8.559 139.365 1.00 80.81 171 PRO B C 1
ATOM 1555 O O . PRO B 1 44 ? 5.023 -8.110 138.276 1.00 80.33 171 PRO B O 1
ATOM 1559 N N . GLU B 1 45 ? 5.233 -8.212 140.519 1.00 73.67 172 GLU B N 1
ATOM 1560 C CA . GLU B 1 45 ? 6.398 -7.342 140.574 1.00 68.91 172 GLU B CA 1
ATOM 1561 C C . GLU B 1 45 ? 7.524 -7.899 139.717 1.00 65.13 172 GLU B C 1
ATOM 1562 O O . GLU B 1 45 ? 7.766 -9.101 139.708 1.00 72.15 172 GLU B O 1
ATOM 1568 N N . GLU B 1 46 ? 8.209 -7.023 138.996 1.00 60.95 173 GLU B N 1
ATOM 1569 C CA . GLU B 1 46 ? 9.273 -7.467 138.115 1.00 61.40 173 GLU B CA 1
ATOM 1570 C C . GLU B 1 46 ? 10.630 -7.142 138.715 1.00 53.35 173 GLU B C 1
ATOM 1571 O O . GLU B 1 46 ? 10.826 -6.092 139.323 1.00 49.86 173 GLU B O 1
ATOM 1577 N N . ILE B 1 47 ? 11.562 -8.070 138.546 1.00 45.69 174 ILE B N 1
ATOM 1578 C CA . ILE B 1 47 ? 12.904 -7.927 139.076 1.00 39.33 174 ILE B CA 1
ATOM 1579 C C . ILE B 1 47 ? 13.750 -7.037 138.205 1.00 39.35 174 ILE B C 1
ATOM 1580 O O . ILE B 1 47 ? 13.745 -7.180 136.983 1.00 44.02 174 ILE B O 1
ATOM 1585 N N . VAL B 1 48 ? 14.512 -6.146 138.830 1.00 34.12 175 VAL B N 1
ATOM 1586 C CA . VAL B 1 48 ? 15.488 -5.352 138.100 1.00 31.48 175 VAL B CA 1
ATOM 1587 C C . VAL B 1 48 ? 16.892 -5.718 138.575 1.00 29.61 175 VAL B C 1
ATOM 1588 O O . VAL B 1 48 ? 17.202 -5.630 139.763 1.00 33.73 175 VAL B O 1
ATOM 1592 N N . TYR B 1 49 ? 17.745 -6.158 137.645 1.00 29.30 176 TYR B N 1
ATOM 1593 C CA . TYR B 1 49 ? 19.138 -6.447 137.953 1.00 27.24 176 TYR B CA 1
ATOM 1594 C C . TYR B 1 49 ? 19.996 -5.237 137.596 1.00 30.04 176 TYR B C 1
ATOM 1595 O O . TYR B 1 49 ? 20.012 -4.819 136.437 1.00 30.71 176 TYR B O 1
ATOM 1604 N N . HIS B 1 50 ? 20.673 -4.668 138.592 1.00 26.53 177 HIS B N 1
ATOM 1605 C CA . HIS B 1 50 ? 21.576 -3.538 138.354 1.00 23.28 177 HIS B CA 1
ATOM 1606 C C . HIS B 1 50 ? 22.985 -4.079 138.167 1.00 26.30 177 HIS B C 1
ATOM 1607 O O . HIS B 1 50 ? 23.525 -4.711 139.082 1.00 25.95 177 HIS B O 1
ATOM 1614 N N . VAL B 1 51 ? 23.582 -3.851 136.995 1.00 22.78 178 VAL B N 1
ATOM 1615 C CA . VAL B 1 51 ? 24.891 -4.460 136.710 1.00 19.16 178 VAL B CA 1
ATOM 1616 C C . VAL B 1 51 ? 25.916 -3.401 136.378 1.00 25.15 178 VAL B C 1
ATOM 1617 O O . VAL B 1 51 ? 25.554 -2.326 135.971 1.00 24.40 178 VAL B O 1
ATOM 1621 N N . LYS B 1 52 ? 27.186 -3.743 136.520 1.00 21.16 179 LYS B N 1
ATOM 1622 C CA . LYS B 1 52 ? 28.239 -2.930 135.928 1.00 22.61 179 LYS B CA 1
ATOM 1623 C C . LYS B 1 52 ? 29.025 -3.817 134.979 1.00 21.26 179 LYS B C 1
ATOM 1624 O O . LYS B 1 52 ? 29.079 -5.033 135.164 1.00 22.88 179 LYS B O 1
ATOM 1630 N N . TYR B 1 53 ? 29.580 -3.216 133.936 1.00 20.21 180 TYR B N 1
ATOM 1631 C CA . TYR B 1 53 ? 30.328 -4.002 132.956 1.00 21.21 180 TYR B CA 1
ATOM 1632 C C . TYR B 1 53 ? 31.817 -4.005 133.301 1.00 23.73 180 TYR B C 1
ATOM 1633 O O . TYR B 1 53 ? 32.414 -2.956 133.503 1.00 24.45 180 TYR B O 1
ATOM 1642 N N . GLU B 1 54 ? 32.428 -5.185 133.313 1.00 21.54 181 GLU B N 1
ATOM 1643 C CA . GLU B 1 54 ? 33.816 -5.291 133.771 1.00 21.01 181 GLU B CA 1
ATOM 1644 C C . GLU B 1 54 ? 34.755 -4.330 133.109 1.00 25.73 181 GLU B C 1
ATOM 1645 O O . GLU B 1 54 ? 35.602 -3.709 133.761 1.00 30.18 181 GLU B O 1
ATOM 1651 N N . ASP B 1 55 ? 34.649 -4.249 131.794 1.00 22.93 182 ASP B N 1
ATOM 1652 C CA . ASP B 1 55 ? 35.626 -3.500 131.027 1.00 24.09 182 ASP B CA 1
ATOM 1653 C C . ASP B 1 55 ? 35.162 -2.092 130.665 1.00 25.23 182 ASP B C 1
ATOM 1654 O O . ASP B 1 55 ? 35.886 -1.391 129.980 1.00 28.42 182 ASP B O 1
ATOM 1659 N N . TYR B 1 56 ? 33.978 -1.694 131.133 1.00 23.83 183 TYR B N 1
ATOM 1660 C CA . TYR B 1 56 ? 33.403 -0.360 130.827 1.00 26.14 183 TYR B CA 1
ATOM 1661 C C . TYR B 1 56 ? 32.898 0.337 132.075 1.00 24.92 183 TYR B C 1
ATOM 1662 O O . TYR B 1 56 ? 31.687 0.630 132.198 1.00 26.17 183 TYR B O 1
ATOM 1671 N N . PRO B 1 57 ? 33.819 0.647 132.995 1.00 26.84 184 PRO B N 1
ATOM 1672 C CA . PRO B 1 57 ? 33.456 1.328 134.239 1.00 30.13 184 PRO B CA 1
ATOM 1673 C C . PRO B 1 57 ? 32.822 2.673 133.965 1.00 27.55 184 PRO B C 1
ATOM 1674 O O . PRO B 1 57 ? 32.015 3.163 134.763 1.00 29.48 184 PRO B O 1
ATOM 1678 N N . GLU B 1 58 ? 33.167 3.267 132.825 1.00 28.18 185 GLU B N 1
ATOM 1679 C CA . GLU B 1 58 ? 32.643 4.586 132.477 1.00 30.93 185 GLU B CA 1
ATOM 1680 C C . GLU B 1 58 ? 31.132 4.543 132.233 1.00 28.07 185 GLU B C 1
ATOM 1681 O O . GLU B 1 58 ? 30.472 5.577 132.246 1.00 31.02 185 GLU B O 1
ATOM 1687 N N . ASN B 1 59 ? 30.576 3.348 132.015 1.00 27.24 186 ASN B N 1
ATOM 1688 C CA . ASN B 1 59 ? 29.140 3.260 131.787 1.00 27.90 186 ASN B CA 1
ATOM 1689 C C . ASN B 1 59 ? 28.350 3.031 133.053 1.00 26.26 186 ASN B C 1
ATOM 1690 O O . ASN B 1 59 ? 27.121 2.967 133.003 1.00 30.83 186 ASN B O 1
ATOM 1695 N N . GLY B 1 60 ? 29.045 2.969 134.190 1.00 26.86 187 GLY B N 1
ATOM 1696 C CA . GLY B 1 60 ? 28.415 2.940 135.505 1.00 24.85 187 GLY B CA 1
ATOM 1697 C C . GLY B 1 60 ? 27.508 1.728 135.692 1.00 24.59 187 GLY B C 1
ATOM 1698 O O . GLY B 1 60 ? 27.727 0.670 135.101 1.00 27.47 187 GLY B O 1
ATOM 1699 N N . VAL B 1 61 ? 26.472 1.929 136.489 1.00 27.30 188 VAL B N 1
ATOM 1700 C CA . VAL B 1 61 ? 25.555 0.865 136.836 1.00 28.09 188 VAL B CA 1
ATOM 1701 C C . VAL B 1 61 ? 24.333 1.023 135.955 1.00 21.28 188 VAL B C 1
ATOM 1702 O O . VAL B 1 61 ? 23.781 2.131 135.844 1.00 24.90 188 VAL B O 1
ATOM 1706 N N . VAL B 1 62 ? 23.896 -0.082 135.347 1.00 23.02 189 VAL B N 1
ATOM 1707 C CA . VAL B 1 62 ? 22.792 -0.049 134.407 1.00 24.18 189 VAL B CA 1
ATOM 1708 C C . VAL B 1 62 ? 21.696 -1.003 134.878 1.00 23.71 189 VAL B C 1
ATOM 1709 O O . VAL B 1 62 ? 22.000 -2.107 135.341 1.00 26.67 189 VAL B O 1
ATOM 1713 N N . GLN B 1 63 ? 20.438 -0.576 134.779 1.00 24.67 190 GLN B N 1
ATOM 1714 C CA . GLN B 1 63 ? 19.291 -1.425 135.121 1.00 28.86 190 GLN B CA 1
ATOM 1715 C C . GLN B 1 63 ? 18.838 -2.313 133.956 1.00 31.10 190 GLN B C 1
ATOM 1716 O O . GLN B 1 63 ? 18.502 -1.806 132.885 1.00 32.33 190 GLN B O 1
ATOM 1722 N N . LEU B 1 64 ? 18.804 -3.629 134.195 1.00 29.25 191 LEU B N 1
ATOM 1723 C CA . LEU B 1 64 ? 18.434 -4.622 133.176 1.00 27.81 191 LEU B CA 1
ATOM 1724 C C . LEU B 1 64 ? 17.330 -5.529 133.691 1.00 29.52 191 LEU B C 1
ATOM 1725 O O . LEU B 1 64 ? 17.237 -5.760 134.896 1.00 37.12 191 LEU B O 1
ATOM 1730 N N . ARG B 1 65 ? 16.501 -6.047 132.795 1.00 31.24 192 ARG B N 1
ATOM 1731 C CA . ARG B 1 65 ? 15.535 -7.078 133.174 1.00 33.92 192 ARG B CA 1
ATOM 1732 C C . ARG B 1 65 ? 16.196 -8.446 133.009 1.00 34.00 192 ARG B C 1
ATOM 1733 O O . ARG B 1 65 ? 17.278 -8.523 132.460 1.00 36.74 192 ARG B O 1
ATOM 1741 N N . GLY B 1 66 ? 15.552 -9.511 133.482 1.00 34.76 193 GLY B N 1
ATOM 1742 C CA . GLY B 1 66 ? 16.167 -10.834 133.480 1.00 40.51 193 GLY B CA 1
ATOM 1743 C C . GLY B 1 66 ? 16.578 -11.329 132.106 1.00 43.98 193 GLY B C 1
ATOM 1744 O O . GLY B 1 66 ? 17.572 -12.065 131.967 1.00 40.29 193 GLY B O 1
ATOM 1745 N N . LYS B 1 67 ? 15.825 -10.930 131.083 1.00 44.73 194 LYS B N 1
ATOM 1746 C CA . LYS B 1 67 ? 16.126 -11.365 129.720 1.00 45.05 194 LYS B CA 1
ATOM 1747 C C . LYS B 1 67 ? 17.479 -10.869 129.218 1.00 43.14 194 LYS B C 1
ATOM 1748 O O . LYS B 1 67 ? 18.019 -11.412 128.252 1.00 41.54 194 LYS B O 1
ATOM 1754 N N . ASP B 1 68 ? 18.022 -9.830 129.855 1.00 35.89 195 ASP B N 1
ATOM 1755 C CA . ASP B 1 68 ? 19.251 -9.223 129.387 1.00 31.60 195 ASP B CA 1
ATOM 1756 C C . ASP B 1 68 ? 20.433 -9.594 130.287 1.00 26.56 195 ASP B C 1
ATOM 1757 O O . ASP B 1 68 ? 21.486 -8.982 130.226 1.00 29.45 195 ASP B O 1
ATOM 1762 N N . VAL B 1 69 ? 20.227 -10.589 131.141 1.00 34.27 196 VAL B N 1
ATOM 1763 C CA . VAL B 1 69 ? 21.273 -11.114 132.018 1.00 34.19 196 VAL B CA 1
ATOM 1764 C C . VAL B 1 69 ? 21.272 -12.646 131.944 1.00 32.23 196 VAL B C 1
ATOM 1765 O O . VAL B 1 69 ? 20.223 -13.287 131.933 1.00 36.14 196 VAL B O 1
ATOM 1769 N N . ARG B 1 70 ? 22.462 -13.240 131.901 1.00 33.94 197 ARG B N 1
ATOM 1770 C CA . ARG B 1 70 ? 22.548 -14.693 131.936 1.00 31.37 197 ARG B CA 1
ATOM 1771 C C . ARG B 1 70 ? 23.913 -15.123 132.469 1.00 26.61 197 ARG B C 1
ATOM 1772 O O . ARG B 1 70 ? 24.822 -14.301 132.547 1.00 28.38 197 ARG B O 1
ATOM 1780 N N . PRO B 1 71 ? 24.028 -16.388 132.916 1.00 29.42 198 PRO B N 1
ATOM 1781 C CA . PRO B 1 71 ? 25.343 -16.831 133.392 1.00 32.48 198 PRO B CA 1
ATOM 1782 C C . PRO B 1 71 ? 26.378 -16.685 132.299 1.00 28.85 198 PRO B C 1
ATOM 1783 O O . PRO B 1 71 ? 26.071 -16.833 131.125 1.00 32.68 198 PRO B O 1
ATOM 1787 N N . ARG B 1 72 ? 27.600 -16.389 132.692 1.00 27.98 199 ARG B N 1
ATOM 1788 C CA . ARG B 1 72 ? 28.628 -16.127 131.711 1.00 25.83 199 ARG B CA 1
ATOM 1789 C C . ARG B 1 72 ? 28.940 -17.313 130.787 1.00 30.09 199 ARG B C 1
ATOM 1790 O O . ARG B 1 72 ? 29.006 -18.463 131.244 1.00 30.38 199 ARG B O 1
ATOM 1798 N N . ALA B 1 73 ? 29.139 -17.010 129.505 1.00 26.85 200 ALA B N 1
ATOM 1799 C CA . ALA B 1 73 ? 29.512 -18.035 128.527 1.00 28.03 200 ALA B CA 1
ATOM 1800 C C . ALA B 1 73 ? 30.838 -18.714 128.927 1.00 34.17 200 ALA B C 1
ATOM 1801 O O . ALA B 1 73 ? 31.779 -18.036 129.351 1.00 29.11 200 ALA B O 1
ATOM 1803 N N . ARG B 1 74 ? 30.920 -20.033 128.758 1.00 32.08 201 ARG B N 1
ATOM 1804 C CA . ARG B 1 74 ? 32.129 -20.738 129.167 1.00 31.22 201 ARG B CA 1
ATOM 1805 C C . ARG B 1 74 ? 32.495 -21.906 128.262 1.00 38.74 201 ARG B C 1
ATOM 1806 O O . ARG B 1 74 ? 33.627 -22.350 128.295 1.00 36.16 201 ARG B O 1
ATOM 1814 N N . THR B 1 75 ? 31.555 -22.375 127.449 1.00 31.30 202 THR B N 1
ATOM 1815 C CA . THR B 1 75 ? 31.763 -23.602 126.665 1.00 31.48 202 THR B CA 1
ATOM 1816 C C . THR B 1 75 ? 31.702 -23.359 125.146 1.00 32.93 202 THR B C 1
ATOM 1817 O O . THR B 1 75 ? 30.711 -22.849 124.634 1.00 33.56 202 THR B O 1
ATOM 1821 N N . VAL B 1 76 ? 32.756 -23.738 124.423 1.00 31.37 203 VAL B N 1
ATOM 1822 C CA . VAL B 1 76 ? 32.754 -23.623 122.966 1.00 32.41 203 VAL B CA 1
ATOM 1823 C C . VAL B 1 76 ? 32.202 -24.890 122.326 1.00 36.20 203 VAL B C 1
ATOM 1824 O O . VAL B 1 76 ? 32.444 -26.002 122.821 1.00 37.13 203 VAL B O 1
ATOM 1828 N N . TYR B 1 77 ? 31.451 -24.728 121.241 1.00 36.30 204 TYR B N 1
ATOM 1829 C CA . TYR B 1 77 ? 31.065 -25.872 120.425 1.00 43.57 204 TYR B CA 1
ATOM 1830 C C . TYR B 1 77 ? 32.156 -26.384 119.516 1.00 40.93 204 TYR B C 1
ATOM 1831 O O . TYR B 1 77 ? 32.881 -25.608 118.876 1.00 38.83 204 TYR B O 1
ATOM 1840 N N . GLN B 1 78 ? 32.247 -27.709 119.447 1.00 38.81 205 GLN B N 1
ATOM 1841 C CA . GLN B 1 78 ? 32.973 -28.360 118.381 1.00 45.78 205 GLN B CA 1
ATOM 1842 C C . GLN B 1 78 ? 32.152 -28.233 117.113 1.00 38.81 205 GLN B C 1
ATOM 1843 O O . GLN B 1 78 ? 30.928 -28.143 117.167 1.00 41.65 205 GLN B O 1
ATOM 1849 N N . TRP B 1 79 ? 32.835 -28.221 115.977 1.00 37.43 206 TRP B N 1
ATOM 1850 C CA . TRP B 1 79 ? 32.197 -28.163 114.663 1.00 43.69 206 TRP B CA 1
ATOM 1851 C C . TRP B 1 79 ? 31.050 -29.153 114.498 1.00 43.38 206 TRP B C 1
ATOM 1852 O O . TRP B 1 79 ? 29.975 -28.801 114.001 1.00 40.52 206 TRP B O 1
ATOM 1863 N N . ARG B 1 80 ? 31.289 -30.392 114.918 1.00 42.42 207 ARG B N 1
ATOM 1864 C CA . ARG B 1 80 ? 30.301 -31.455 114.750 1.00 49.13 207 ARG B CA 1
ATOM 1865 C C . ARG B 1 80 ? 29.046 -31.171 115.575 1.00 47.39 207 ARG B C 1
ATOM 1866 O O . ARG B 1 80 ? 28.022 -31.819 115.388 1.00 52.96 207 ARG B O 1
ATOM 1874 N N . GLN B 1 81 ? 29.114 -30.198 116.483 1.00 41.55 208 GLN B N 1
ATOM 1875 C CA . GLN B 1 81 ? 27.973 -29.910 117.337 1.00 45.38 208 GLN B CA 1
ATOM 1876 C C . GLN B 1 81 ? 27.080 -28.823 116.756 1.00 49.44 208 GLN B C 1
ATOM 1877 O O . GLN B 1 81 ? 25.977 -28.582 117.240 1.00 45.00 208 GLN B O 1
ATOM 1883 N N . LEU B 1 82 ? 27.556 -28.165 115.707 1.00 43.64 209 LEU B N 1
ATOM 1884 C CA . LEU B 1 82 ? 26.824 -27.030 115.171 1.00 37.62 209 LEU B CA 1
ATOM 1885 C C . LEU B 1 82 ? 25.804 -27.521 114.157 1.00 39.64 209 LEU B C 1
ATOM 1886 O O . LEU B 1 82 ? 26.133 -28.300 113.280 1.00 45.41 209 LEU B O 1
ATOM 1891 N N . GLU B 1 83 ? 24.559 -27.077 114.307 1.00 45.92 210 GLU B N 1
ATOM 1892 C CA . GLU B 1 83 ? 23.463 -27.499 113.440 1.00 53.66 210 GLU B CA 1
ATOM 1893 C C . GLU B 1 83 ? 22.501 -26.344 113.244 1.00 55.41 210 GLU B C 1
ATOM 1894 O O . GLU B 1 83 ? 22.273 -25.573 114.169 1.00 50.89 210 GLU B O 1
ATOM 1900 N N . PRO B 1 84 ? 21.926 -26.226 112.040 1.00 55.67 211 PRO B N 1
ATOM 1901 C CA . PRO B 1 84 ? 20.913 -25.199 111.763 1.00 55.46 211 PRO B CA 1
ATOM 1902 C C . PRO B 1 84 ? 19.807 -25.173 112.821 1.00 55.14 211 PRO B C 1
ATOM 1903 O O . PRO B 1 84 ? 19.359 -26.228 113.279 1.00 56.26 211 PRO B O 1
ATOM 1907 N N . GLY B 1 85 ? 19.391 -23.975 113.223 1.00 51.86 212 GLY B N 1
ATOM 1908 C CA . GLY B 1 85 ? 18.336 -23.848 114.210 1.00 55.28 212 GLY B CA 1
ATOM 1909 C C . GLY B 1 85 ? 18.859 -23.535 115.603 1.00 55.35 212 GLY B C 1
ATOM 1910 O O . GLY B 1 85 ? 18.126 -23.023 116.447 1.00 57.74 212 GLY B O 1
ATOM 1911 N N . MET B 1 86 ? 20.122 -23.846 115.856 1.00 46.18 213 MET B N 1
ATOM 1912 C CA . MET B 1 86 ? 20.692 -23.567 117.164 1.00 45.57 213 MET B CA 1
ATOM 1913 C C . MET B 1 86 ? 20.917 -22.072 117.359 1.00 46.96 213 MET B C 1
ATOM 1914 O O . MET B 1 86 ? 21.352 -21.361 116.439 1.00 40.96 213 MET B O 1
ATOM 1919 N N . ILE B 1 87 ? 20.616 -21.613 118.571 1.00 46.10 214 ILE B N 1
ATOM 1920 C CA . ILE B 1 87 ? 20.911 -20.255 118.990 1.00 40.19 214 ILE B CA 1
ATOM 1921 C C . ILE B 1 87 ? 22.167 -20.261 119.838 1.00 36.31 214 ILE B C 1
ATOM 1922 O O . ILE B 1 87 ? 22.205 -20.865 120.906 1.00 41.07 214 ILE B O 1
ATOM 1927 N N . VAL B 1 88 ? 23.188 -19.582 119.344 1.00 34.40 215 VAL B N 1
ATOM 1928 C CA . VAL B 1 88 ? 24.525 -19.636 119.918 1.00 33.35 215 VAL B CA 1
ATOM 1929 C C . VAL B 1 88 ? 25.078 -18.229 120.019 1.00 37.30 215 VAL B C 1
ATOM 1930 O O . VAL B 1 88 ? 24.472 -17.295 119.509 1.00 36.35 215 VAL B O 1
ATOM 1934 N N . MET B 1 89 ? 26.221 -18.071 120.679 1.00 31.20 216 MET B N 1
ATOM 1935 C CA . MET B 1 89 ? 26.820 -16.744 120.785 1.00 27.11 216 MET B CA 1
ATOM 1936 C C . MET B 1 89 ? 28.082 -16.664 119.939 1.00 33.48 216 MET B C 1
ATOM 1937 O O . MET B 1 89 ? 28.972 -17.503 120.061 1.00 30.85 216 MET B O 1
ATOM 1942 N N . VAL B 1 90 ? 28.145 -15.666 119.059 1.00 28.83 217 VAL B N 1
ATOM 1943 C CA . VAL B 1 90 ? 29.235 -15.584 118.077 1.00 29.41 217 VAL B CA 1
ATOM 1944 C C . VAL B 1 90 ? 29.901 -14.228 118.114 1.00 35.83 217 VAL B C 1
ATOM 1945 O O . VAL B 1 90 ? 29.331 -13.253 118.633 1.00 32.91 217 VAL B O 1
ATOM 1949 N N . ASN B 1 91 ? 31.116 -14.156 117.595 1.00 29.19 218 ASN B N 1
ATOM 1950 C CA . ASN B 1 91 ? 31.764 -12.861 117.463 1.00 32.63 218 ASN B CA 1
ATOM 1951 C C . ASN B 1 91 ? 31.524 -12.319 116.056 1.00 29.06 218 ASN B C 1
ATOM 1952 O O . ASN B 1 91 ? 31.797 -12.979 115.054 1.00 31.27 218 ASN B O 1
ATOM 1957 N N . TYR B 1 92 ? 30.992 -11.107 115.986 1.00 32.51 219 TYR B N 1
ATOM 1958 C CA . TYR B 1 92 ? 30.595 -10.546 114.712 1.00 30.89 219 TYR B CA 1
ATOM 1959 C C . TYR B 1 92 ? 30.701 -9.032 114.730 1.00 36.47 219 TYR B C 1
ATOM 1960 O O . TYR B 1 92 ? 30.461 -8.400 115.757 1.00 35.41 219 TYR B O 1
ATOM 1969 N N . ASN B 1 93 ? 31.036 -8.460 113.577 1.00 39.15 220 ASN B N 1
ATOM 1970 C CA . ASN B 1 93 ? 31.153 -7.015 113.442 1.00 41.95 220 ASN B CA 1
ATOM 1971 C C . ASN B 1 93 ? 30.235 -6.546 112.328 1.00 44.27 220 ASN B C 1
ATOM 1972 O O . ASN B 1 93 ? 30.568 -6.671 111.159 1.00 44.02 220 ASN B O 1
ATOM 1977 N N . PRO B 1 94 ? 29.077 -5.980 112.697 1.00 45.85 221 PRO B N 1
ATOM 1978 C CA . PRO B 1 94 ? 28.093 -5.483 111.726 1.00 48.17 221 PRO B CA 1
ATOM 1979 C C . PRO B 1 94 ? 28.649 -4.423 110.766 1.00 53.63 221 PRO B C 1
ATOM 1980 O O . PRO B 1 94 ? 28.172 -4.310 109.637 1.00 60.02 221 PRO B O 1
ATOM 1984 N N . ASP B 1 95 ? 29.638 -3.650 111.203 1.00 55.34 222 ASP B N 1
ATOM 1985 C CA . ASP B 1 95 ? 30.148 -2.544 110.397 1.00 59.71 222 ASP B CA 1
ATOM 1986 C C . ASP B 1 95 ? 31.259 -2.979 109.438 1.00 67.99 222 ASP B C 1
ATOM 1987 O O . ASP B 1 95 ? 31.328 -2.511 108.296 1.00 66.06 222 ASP B O 1
ATOM 1992 N N . ASP B 1 96 ? 32.121 -3.877 109.908 1.00 53.71 223 ASP B N 1
ATOM 1993 C CA . ASP B 1 96 ? 33.179 -4.466 109.092 1.00 59.94 223 ASP B CA 1
ATOM 1994 C C . ASP B 1 96 ? 33.077 -5.973 109.202 1.00 50.09 223 ASP B C 1
ATOM 1995 O O . ASP B 1 96 ? 33.809 -6.583 109.982 1.00 53.85 223 ASP B O 1
ATOM 2000 N N . PRO B 1 97 ? 32.164 -6.581 108.430 1.00 54.71 224 PRO B N 1
ATOM 2001 C CA . PRO B 1 97 ? 31.737 -7.971 108.646 1.00 47.39 224 PRO B CA 1
ATOM 2002 C C . PRO B 1 97 ? 32.842 -9.029 108.537 1.00 43.34 224 PRO B C 1
ATOM 2003 O O . PRO B 1 97 ? 32.658 -10.130 109.046 1.00 43.65 224 PRO B O 1
ATOM 2007 N N . LYS B 1 98 ? 33.973 -8.703 107.924 1.00 50.33 225 LYS B N 1
ATOM 2008 C CA . LYS B 1 98 ? 35.074 -9.659 107.892 1.00 51.10 225 LYS B CA 1
ATOM 2009 C C . LYS B 1 98 ? 35.939 -9.606 109.151 1.00 52.79 225 LYS B C 1
ATOM 2010 O O . LYS B 1 98 ? 36.786 -10.470 109.356 1.00 51.65 225 LYS B O 1
ATOM 2016 N N . GLU B 1 99 ? 35.714 -8.611 110.002 1.00 51.32 226 GLU B N 1
ATOM 2017 C CA . GLU B 1 99 ? 36.638 -8.354 111.106 1.00 48.59 226 GLU B CA 1
ATOM 2018 C C . GLU B 1 99 ? 36.051 -8.742 112.452 1.00 39.77 226 GLU B C 1
ATOM 2019 O O . GLU B 1 99 ? 34.856 -8.960 112.574 1.00 37.82 226 GLU B O 1
ATOM 2025 N N . ARG B 1 100 ? 36.906 -8.828 113.463 1.00 40.84 227 ARG B N 1
ATOM 2026 C CA . ARG B 1 100 ? 36.435 -9.086 114.820 1.00 37.50 227 ARG B CA 1
ATOM 2027 C C . ARG B 1 100 ? 35.536 -7.949 115.272 1.00 38.06 227 ARG B C 1
ATOM 2028 O O . ARG B 1 100 ? 35.768 -6.794 114.906 1.00 40.56 227 ARG B O 1
ATOM 2036 N N . GLY B 1 101 ? 34.507 -8.285 116.046 1.00 37.46 228 GLY B N 1
ATOM 2037 C CA . GLY B 1 101 ? 33.622 -7.281 116.608 1.00 36.27 228 GLY B CA 1
ATOM 2038 C C . GLY B 1 101 ? 33.311 -7.581 118.057 1.00 39.28 228 GLY B C 1
ATOM 2039 O O . GLY B 1 101 ? 34.204 -7.596 118.907 1.00 40.69 228 GLY B O 1
ATOM 2040 N N . TYR B 1 102 ? 32.036 -7.808 118.337 1.00 38.30 229 TYR B N 1
ATOM 2041 C CA . TYR B 1 102 ? 31.609 -8.127 119.689 1.00 41.15 229 TYR B CA 1
ATOM 2042 C C . TYR B 1 102 ? 30.700 -9.351 119.680 1.00 33.86 229 TYR B C 1
ATOM 2043 O O . TYR B 1 102 ? 30.485 -9.968 118.631 1.00 35.16 229 TYR B O 1
ATOM 2052 N N . TRP B 1 103 ? 30.182 -9.729 120.845 1.00 31.71 230 TRP B N 1
ATOM 2053 C CA . TRP B 1 103 ? 29.529 -11.043 120.956 1.00 31.30 230 TRP B CA 1
ATOM 2054 C C . TRP B 1 103 ? 28.017 -10.964 120.900 1.00 31.10 230 TRP B C 1
ATOM 2055 O O . TRP B 1 103 ? 27.350 -10.461 121.815 1.00 34.18 230 TRP B O 1
ATOM 2066 N N . TYR B 1 104 ? 27.493 -11.490 119.801 1.00 32.10 231 TYR B N 1
ATOM 2067 C CA . TYR B 1 104 ? 26.070 -11.444 119.529 1.00 37.78 231 TYR B CA 1
ATOM 2068 C C . TYR B 1 104 ? 25.475 -12.845 119.533 1.00 40.39 231 TYR B C 1
ATOM 2069 O O . TYR B 1 104 ? 26.131 -13.825 119.161 1.00 37.51 231 TYR B O 1
ATOM 2078 N N . ASP B 1 105 ? 24.213 -12.941 119.918 1.00 38.40 232 ASP B N 1
ATOM 2079 C CA . ASP B 1 105 ? 23.482 -14.174 119.709 1.00 41.16 232 ASP B CA 1
ATOM 2080 C C . ASP B 1 105 ? 23.194 -14.346 118.222 1.00 42.59 232 ASP B C 1
ATOM 2081 O O . ASP B 1 105 ? 23.042 -13.367 117.481 1.00 41.81 232 ASP B O 1
ATOM 2086 N N . ALA B 1 106 ? 23.160 -15.598 117.778 1.00 39.34 233 ALA B N 1
ATOM 2087 C CA . ALA B 1 106 ? 22.908 -15.886 116.376 1.00 38.87 233 ALA B CA 1
ATOM 2088 C C . ALA B 1 106 ? 22.134 -17.177 116.223 1.00 42.15 233 ALA B C 1
ATOM 2089 O O . ALA B 1 106 ? 22.342 -18.132 116.968 1.00 46.06 233 ALA B O 1
ATOM 2091 N N . GLU B 1 107 ? 21.235 -17.193 115.254 1.00 40.80 234 GLU B N 1
ATOM 2092 C CA . GLU B 1 107 ? 20.574 -18.423 114.877 1.00 43.00 234 GLU B CA 1
ATOM 2093 C C . GLU B 1 107 ? 21.336 -18.993 113.706 1.00 46.80 234 GLU B C 1
ATOM 2094 O O . GLU B 1 107 ? 21.406 -18.369 112.653 1.00 43.14 234 GLU B O 1
ATOM 2100 N N . ILE B 1 108 ? 21.925 -20.163 113.906 1.00 40.38 235 ILE B N 1
ATOM 2101 C CA . ILE B 1 108 ? 22.672 -20.815 112.844 1.00 42.26 235 ILE B CA 1
ATOM 2102 C C . ILE B 1 108 ? 21.713 -21.195 111.725 1.00 48.80 235 ILE B C 1
ATOM 2103 O O . ILE B 1 108 ? 20.665 -21.782 111.984 1.00 52.91 235 ILE B O 1
ATOM 2108 N N . GLN B 1 109 ? 22.056 -20.839 110.490 1.00 47.00 236 GLN B N 1
ATOM 2109 C CA . GLN B 1 109 ? 21.178 -21.145 109.360 1.00 48.15 236 GLN B CA 1
ATOM 2110 C C . GLN B 1 109 ? 21.731 -22.223 108.435 1.00 54.31 236 GLN B C 1
ATOM 2111 O O . GLN B 1 109 ? 20.983 -23.110 108.007 1.00 51.26 236 GLN B O 1
ATOM 2117 N N . ARG B 1 110 ? 23.026 -22.136 108.131 1.00 46.78 237 ARG B N 1
ATOM 2118 C CA . ARG B 1 110 ? 23.692 -23.078 107.219 1.00 45.67 237 ARG B CA 1
ATOM 2119 C C . ARG B 1 110 ? 25.121 -23.308 107.689 1.00 45.18 237 ARG B C 1
ATOM 2120 O O . ARG B 1 110 ? 25.744 -22.402 108.188 1.00 41.35 237 ARG B O 1
ATOM 2128 N N . LYS B 1 111 ? 25.662 -24.508 107.496 1.00 42.16 238 LYS B N 1
ATOM 2129 C CA . LYS B 1 111 ? 27.117 -24.678 107.630 1.00 39.38 238 LYS B CA 1
ATOM 2130 C C . LYS B 1 111 ? 27.614 -25.573 106.518 1.00 43.86 238 LYS B C 1
ATOM 2131 O O . LYS B 1 111 ? 26.861 -26.412 106.019 1.00 43.53 238 LYS B O 1
ATOM 2137 N N . ARG B 1 112 ? 28.872 -25.368 106.119 1.00 42.13 239 ARG B N 1
ATOM 2138 C CA . ARG B 1 112 ? 29.457 -26.125 105.022 1.00 41.96 239 ARG B CA 1
ATOM 2139 C C . ARG B 1 112 ? 30.962 -25.997 105.050 1.00 37.69 239 ARG B C 1
ATOM 2140 O O . ARG B 1 112 ? 31.513 -25.135 105.733 1.00 35.96 239 ARG B O 1
ATOM 2148 N N . GLU B 1 113 ? 31.621 -26.875 104.318 1.00 38.67 240 GLU B N 1
ATOM 2149 C CA . GLU B 1 113 ? 33.060 -26.766 104.119 1.00 37.39 240 GLU B CA 1
ATOM 2150 C C . GLU B 1 113 ? 33.298 -26.362 102.680 1.00 35.74 240 GLU B C 1
ATOM 2151 O O . GLU B 1 113 ? 32.929 -27.090 101.783 1.00 38.19 240 GLU B O 1
ATOM 2154 N N . THR B 1 114 ? 33.894 -25.184 102.478 1.00 39.59 241 THR B N 1
ATOM 2155 C CA . THR B 1 114 ? 34.231 -24.638 101.157 1.00 38.81 241 THR B CA 1
ATOM 2156 C C . THR B 1 114 ? 35.740 -24.611 100.920 1.00 40.18 241 THR B C 1
ATOM 2157 O O . THR B 1 114 ? 36.455 -23.893 101.623 1.00 32.53 241 THR B O 1
ATOM 2161 N N . ARG B 1 115 ? 36.217 -25.386 99.944 1.00 34.40 242 ARG B N 1
ATOM 2162 C CA . ARG B 1 115 ? 37.644 -25.444 99.590 1.00 35.49 242 ARG B CA 1
ATOM 2163 C C . ARG B 1 115 ? 38.519 -25.487 100.842 1.00 28.97 242 ARG B C 1
ATOM 2164 O O . ARG B 1 115 ? 39.441 -24.722 101.015 1.00 33.37 242 ARG B O 1
ATOM 2172 N N . THR B 1 116 ? 38.159 -26.457 101.678 1.00 27.84 243 THR B N 1
ATOM 2173 C CA . THR B 1 116 ? 38.771 -26.854 102.936 1.00 26.44 243 THR B CA 1
ATOM 2174 C C . THR B 1 116 ? 38.478 -25.911 104.092 1.00 32.23 243 THR B C 1
ATOM 2175 O O . THR B 1 116 ? 38.885 -26.186 105.229 1.00 33.22 243 THR B O 1
ATOM 2179 N N . GLN B 1 117 ? 37.773 -24.809 103.827 1.00 27.74 244 GLN B N 1
ATOM 2180 C CA . GLN B 1 117 ? 37.444 -23.877 104.900 1.00 24.24 244 GLN B CA 1
ATOM 2181 C C . GLN B 1 117 ? 36.038 -24.098 105.468 1.00 29.03 244 GLN B C 1
ATOM 2182 O O . GLN B 1 117 ? 35.046 -23.965 104.750 1.00 31.07 244 GLN B O 1
ATOM 2188 N N . ARG B 1 118 ? 35.964 -24.419 106.757 1.00 29.27 245 ARG B N 1
ATOM 2189 C CA . ARG B 1 118 ? 34.672 -24.460 107.459 1.00 32.17 245 ARG B CA 1
ATOM 2190 C C . ARG B 1 118 ? 33.994 -23.089 107.478 1.00 33.94 245 ARG B C 1
ATOM 2191 O O . ARG B 1 118 ? 34.627 -22.070 107.806 1.00 29.51 245 ARG B O 1
ATOM 2199 N N . GLU B 1 119 ? 32.712 -23.063 107.106 1.00 32.39 246 GLU B N 1
ATOM 2200 C CA . GLU B 1 119 ? 31.960 -21.807 107.046 1.00 31.33 246 GLU B CA 1
ATOM 2201 C C . GLU B 1 119 ? 30.614 -21.943 107.725 1.00 35.79 246 GLU B C 1
ATOM 2202 O O . GLU B 1 119 ? 29.967 -22.976 107.606 1.00 37.12 246 GLU B O 1
ATOM 2208 N N . VAL B 1 120 ? 30.184 -20.885 108.403 1.00 33.44 247 VAL B N 1
ATOM 2209 C CA . VAL B 1 120 ? 28.919 -20.865 109.117 1.00 36.82 247 VAL B CA 1
ATOM 2210 C C . VAL B 1 120 ? 28.205 -19.563 108.821 1.00 36.10 247 VAL B C 1
ATOM 2211 O O . VAL B 1 120 ? 28.818 -18.507 108.870 1.00 41.55 247 VAL B O 1
ATOM 2215 N N . PHE B 1 121 ? 26.916 -19.646 108.525 1.00 39.88 248 PHE B N 1
ATOM 2216 C CA . PHE B 1 121 ? 26.123 -18.472 108.232 1.00 42.40 248 PHE B CA 1
ATOM 2217 C C . PHE B 1 121 ? 24.940 -18.453 109.175 1.00 47.15 248 PHE B C 1
ATOM 2218 O O . PHE B 1 121 ? 24.438 -19.501 109.567 1.00 44.85 248 PHE B O 1
ATOM 2226 N N . GLY B 1 122 ? 24.486 -17.266 109.557 1.00 45.81 249 GLY B N 1
ATOM 2227 C CA . GLY B 1 122 ? 23.362 -17.218 110.470 1.00 50.22 249 GLY B CA 1
ATOM 2228 C C . GLY B 1 122 ? 22.714 -15.862 110.623 1.00 54.62 249 GLY B C 1
ATOM 2229 O O . GLY B 1 122 ? 23.204 -14.858 110.116 1.00 56.62 249 GLY B O 1
ATOM 2230 N N . LYS B 1 123 ? 21.599 -15.841 111.339 1.00 51.64 250 LYS B N 1
ATOM 2231 C CA . LYS B 1 123 ? 20.885 -14.613 111.592 1.00 54.03 250 LYS B CA 1
ATOM 2232 C C . LYS B 1 123 ? 21.385 -14.004 112.899 1.00 53.22 250 LYS B C 1
ATOM 2233 O O . LYS B 1 123 ? 21.263 -14.620 113.949 1.00 51.21 250 LYS B O 1
ATOM 2239 N N . ILE B 1 124 ? 21.957 -12.807 112.817 1.00 51.29 251 ILE B N 1
ATOM 2240 C CA . ILE B 1 124 ? 22.500 -12.125 113.996 1.00 51.01 251 ILE B CA 1
ATOM 2241 C C . ILE B 1 124 ? 21.360 -11.478 114.767 1.00 53.42 251 ILE B C 1
ATOM 2242 O O . ILE B 1 124 ? 20.535 -10.795 114.171 1.00 57.33 251 ILE B O 1
ATOM 2247 N N . LEU B 1 125 ? 21.308 -11.680 116.083 1.00 51.81 252 LEU B N 1
ATOM 2248 C CA . LEU B 1 125 ? 20.210 -11.120 116.878 1.00 54.76 252 LEU B CA 1
ATOM 2249 C C . LEU B 1 125 ? 20.688 -9.967 117.755 1.00 59.93 252 LEU B C 1
ATOM 2250 O O . LEU B 1 125 ? 21.766 -10.016 118.337 1.00 64.40 252 LEU B O 1
ATOM 2255 N N . LEU B 1 126 ? 19.877 -8.922 117.845 1.00 64.36 253 LEU B N 1
ATOM 2256 C CA . LEU B 1 126 ? 20.266 -7.747 118.608 1.00 69.40 253 LEU B CA 1
ATOM 2257 C C . LEU B 1 126 ? 19.394 -7.565 119.844 1.00 69.18 253 LEU B C 1
ATOM 2258 O O . LEU B 1 126 ? 19.583 -6.623 120.610 1.00 65.99 253 LEU B O 1
ATOM 2263 N N . GLY B 1 127 ? 18.462 -8.485 120.056 1.00 58.97 254 GLY B N 1
ATOM 2264 C CA . GLY B 1 127 ? 17.515 -8.349 121.144 1.00 63.14 254 GLY B CA 1
ATOM 2265 C C . GLY B 1 127 ? 16.502 -7.291 120.757 1.00 73.12 254 GLY B C 1
ATOM 2266 O O . GLY B 1 127 ? 15.811 -7.434 119.751 1.00 78.14 254 GLY B O 1
ATOM 2267 N N . ASP B 1 128 ? 16.414 -6.222 121.543 1.00 74.05 255 ASP B N 1
ATOM 2268 C CA . ASP B 1 128 ? 15.570 -5.102 121.157 1.00 75.25 255 ASP B CA 1
ATOM 2269 C C . ASP B 1 128 ? 16.402 -3.848 120.912 1.00 75.48 255 ASP B C 1
ATOM 2270 O O . ASP B 1 128 ? 15.875 -2.734 120.927 1.00 76.45 255 ASP B O 1
ATOM 2275 N N . ALA B 1 129 ? 17.699 -4.033 120.675 1.00 67.21 256 ALA B N 1
ATOM 2276 C CA . ALA B 1 129 ? 18.581 -2.917 120.342 1.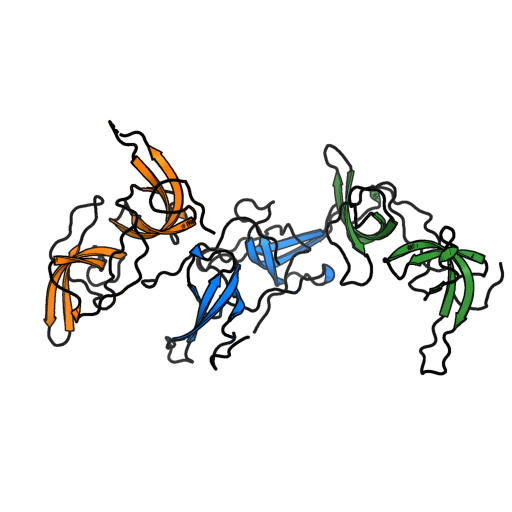00 71.55 256 ALA B CA 1
ATOM 2277 C C . ALA B 1 129 ? 18.486 -2.582 118.858 1.00 76.49 256 ALA B C 1
ATOM 2278 O O . ALA B 1 129 ? 19.050 -1.589 118.393 1.00 76.50 256 ALA B O 1
ATOM 2280 N N . GLY B 1 130 ? 17.764 -3.415 118.117 1.00 74.94 257 GLY B N 1
ATOM 2281 C CA . GLY B 1 130 ? 17.622 -3.227 116.684 1.00 82.61 257 GLY B CA 1
ATOM 2282 C C . GLY B 1 130 ? 17.163 -4.493 115.984 1.00 80.68 257 GLY B C 1
ATOM 2283 O O . GLY B 1 130 ? 17.010 -5.539 116.620 1.00 77.09 257 GLY B O 1
ATOM 2284 N N . ASP B 1 131 ? 16.933 -4.392 114.676 1.00 78.80 258 ASP B N 1
ATOM 2285 C CA . ASP B 1 131 ? 16.470 -5.528 113.888 1.00 74.44 258 ASP B CA 1
ATOM 2286 C C . ASP B 1 131 ? 17.572 -6.558 113.707 1.00 74.41 258 ASP B C 1
ATOM 2287 O O . ASP B 1 131 ? 18.755 -6.231 113.771 1.00 66.98 258 ASP B O 1
ATOM 2292 N N . SER B 1 132 ? 17.165 -7.795 113.457 1.00 70.84 259 SER B N 1
ATOM 2293 C CA . SER B 1 132 ? 18.099 -8.867 113.166 1.00 70.06 259 SER B CA 1
ATOM 2294 C C . SER B 1 132 ? 18.787 -8.648 111.825 1.00 70.94 259 SER B C 1
ATOM 2295 O O . SER B 1 132 ? 18.262 -7.971 110.943 1.00 70.27 259 SER B O 1
ATOM 2298 N N . LEU B 1 133 ? 19.976 -9.219 111.694 1.00 61.97 260 LEU B N 1
ATOM 2299 C CA . LEU B 1 133 ? 20.745 -9.133 110.467 1.00 62.56 260 LEU B CA 1
ATOM 2300 C C . LEU B 1 133 ? 20.784 -10.516 109.847 1.00 67.50 260 LEU B C 1
ATOM 2301 O O . LEU B 1 133 ? 21.359 -11.442 110.412 1.00 63.94 260 LEU B O 1
ATOM 2306 N N . ASN B 1 134 ? 20.155 -10.656 108.690 1.00 68.97 261 ASN B N 1
ATOM 2307 C CA . ASN B 1 134 ? 19.998 -11.961 108.081 1.00 70.61 261 ASN B CA 1
ATOM 2308 C C . ASN B 1 134 ? 21.205 -12.381 107.238 1.00 70.02 261 ASN B C 1
ATOM 2309 O O . ASN B 1 134 ? 21.929 -11.537 106.704 1.00 67.63 261 ASN B O 1
ATOM 2314 N N . ASP B 1 135 ? 21.408 -13.692 107.133 1.00 62.79 262 ASP B N 1
ATOM 2315 C CA . ASP B 1 135 ? 22.438 -14.283 106.277 1.00 65.59 262 ASP B CA 1
ATOM 2316 C C . ASP B 1 135 ? 23.818 -13.654 106.487 1.00 64.07 262 ASP B C 1
ATOM 2317 O O . ASP B 1 135 ? 24.434 -13.151 105.546 1.00 61.17 262 ASP B O 1
ATOM 2322 N N . CYS B 1 136 ? 24.290 -13.677 107.731 1.00 54.07 263 CYS B N 1
ATOM 2323 C CA . CYS B 1 136 ? 25.614 -13.169 108.057 1.00 52.49 263 CYS B CA 1
ATOM 2324 C C . CYS B 1 136 ? 26.600 -14.302 108.084 1.00 50.19 263 CYS B C 1
ATOM 2325 O O . CYS B 1 136 ? 26.293 -15.392 108.581 1.00 53.64 263 CYS B O 1
ATOM 2328 N N . ARG B 1 137 ? 27.786 -14.066 107.542 1.00 48.98 264 ARG B N 1
ATOM 2329 C CA . ARG B 1 137 ? 28.813 -15.073 107.645 1.00 41.69 264 ARG B CA 1
ATOM 2330 C C . ARG B 1 137 ? 29.539 -14.900 108.968 1.00 40.05 264 ARG B C 1
ATOM 2331 O O . ARG B 1 137 ? 30.049 -13.822 109.275 1.00 44.66 264 ARG B O 1
ATOM 2339 N N . ILE B 1 138 ? 29.570 -15.955 109.767 1.00 36.72 265 ILE B N 1
ATOM 2340 C CA . ILE B 1 138 ? 30.284 -15.900 111.033 1.00 35.74 265 ILE B CA 1
ATOM 2341 C C . ILE B 1 138 ? 31.751 -16.251 110.788 1.00 36.80 265 ILE B C 1
ATOM 2342 O O . ILE B 1 138 ? 32.072 -17.353 110.372 1.00 38.98 265 ILE B O 1
ATOM 2347 N N . MET B 1 139 ? 32.642 -15.287 111.006 1.00 33.51 266 MET B N 1
ATOM 2348 C CA . MET B 1 139 ? 34.033 -15.456 110.557 1.00 40.83 266 MET B CA 1
ATOM 2349 C C . MET B 1 139 ? 34.889 -16.261 111.526 1.00 31.21 266 MET B C 1
ATOM 2350 O O . MET B 1 139 ? 35.976 -16.709 111.167 1.00 37.92 266 MET B O 1
ATOM 2355 N N . PHE B 1 140 ? 34.419 -16.419 112.760 1.00 31.55 267 PHE B N 1
ATOM 2356 C CA . PHE B 1 140 ? 35.257 -16.993 113.817 1.00 31.22 267 PHE B CA 1
ATOM 2357 C C . PHE B 1 140 ? 34.628 -18.303 114.297 1.00 28.97 267 PHE B C 1
ATOM 2358 O O . PHE B 1 140 ? 34.007 -18.360 115.364 1.00 31.45 267 PHE B O 1
ATOM 2366 N N . VAL B 1 141 ? 34.786 -19.340 113.480 1.00 35.01 268 VAL B N 1
ATOM 2367 C CA . VAL B 1 141 ? 33.985 -20.553 113.646 1.00 35.99 268 VAL B CA 1
ATOM 2368 C C . VAL B 1 141 ? 34.519 -21.462 114.733 1.00 30.89 268 VAL B C 1
ATOM 2369 O O . VAL B 1 141 ? 33.874 -22.456 115.087 1.00 34.97 268 VAL B O 1
ATOM 2373 N N . THR B 1 142 ? 35.700 -21.155 115.248 1.00 35.24 269 THR B N 1
ATOM 2374 C CA . THR B 1 142 ? 36.258 -21.961 116.329 1.00 37.62 269 THR B CA 1
ATOM 2375 C C . THR B 1 142 ? 35.957 -21.372 117.688 1.00 34.38 269 THR B C 1
ATOM 2376 O O . THR B 1 142 ? 36.382 -21.914 118.709 1.00 35.28 269 THR B O 1
ATOM 2380 N N . GLU B 1 143 ? 35.209 -20.267 117.709 1.00 28.06 270 GLU B N 1
ATOM 2381 C CA . GLU B 1 143 ? 34.898 -19.555 118.950 1.00 27.51 270 GLU B CA 1
ATOM 2382 C C . GLU B 1 143 ? 33.404 -19.286 119.093 1.00 28.35 270 GLU B C 1
ATOM 2383 O O . GLU B 1 143 ? 32.993 -18.173 119.474 1.00 30.84 270 GLU B O 1
ATOM 2389 N N . ILE B 1 144 ? 32.606 -20.308 118.810 1.00 32.72 271 ILE B N 1
ATOM 2390 C CA . ILE B 1 144 ? 31.153 -20.211 118.926 1.00 32.66 271 ILE B CA 1
ATOM 2391 C C . ILE B 1 144 ? 30.704 -20.832 120.230 1.00 29.05 271 ILE B C 1
ATOM 2392 O O . ILE B 1 144 ? 30.976 -22.001 120.493 1.00 32.73 271 ILE B O 1
ATOM 2397 N N . TYR B 1 145 ? 30.006 -20.039 121.043 1.00 30.60 272 TYR B N 1
ATOM 2398 C CA . TYR B 1 145 ? 29.737 -20.393 122.428 1.00 30.33 272 TYR B CA 1
ATOM 2399 C C . TYR B 1 145 ? 28.327 -20.845 122.713 1.00 35.18 272 TYR B C 1
ATOM 2400 O O . TYR B 1 145 ? 27.370 -20.380 122.094 1.00 33.96 272 TYR B O 1
ATOM 2409 N N . LYS B 1 146 ? 28.218 -21.784 123.651 1.00 33.80 273 LYS B N 1
ATOM 2410 C CA . LYS B 1 146 ? 26.944 -22.171 124.229 1.00 30.77 273 LYS B CA 1
ATOM 2411 C C . LYS B 1 146 ? 26.380 -21.050 125.066 1.00 35.55 273 LYS B C 1
ATOM 2412 O O . LYS B 1 146 ? 27.092 -20.420 125.839 1.00 33.08 273 LYS B O 1
ATOM 2418 N N . ILE B 1 147 ? 25.089 -20.819 124.899 1.00 34.60 274 ILE B N 1
ATOM 2419 C CA . ILE B 1 147 ? 24.389 -19.867 125.727 1.00 34.27 274 ILE B CA 1
ATOM 2420 C C . ILE B 1 147 ? 23.893 -20.548 126.997 1.00 36.56 274 ILE B C 1
ATOM 2421 O O . ILE B 1 147 ? 23.174 -21.550 126.949 1.00 39.85 274 ILE B O 1
ATOM 2426 N N . GLU B 1 148 ? 24.295 -20.004 128.144 1.00 38.56 275 GLU B N 1
ATOM 2427 C CA . GLU B 1 148 ? 23.854 -20.525 129.438 1.00 37.39 275 GLU B CA 1
ATOM 2428 C C . GLU B 1 148 ? 22.510 -19.958 129.902 1.00 42.02 275 GLU B C 1
ATOM 2429 O O . GLU B 1 148 ? 22.101 -18.851 129.509 1.00 42.04 275 GLU B O 1
ATOM 2435 N N . GLU B 1 149 ? 21.847 -20.707 130.782 1.00 45.13 276 GLU B N 1
ATOM 2436 C CA . GLU B 1 149 ? 20.599 -20.267 131.398 1.00 54.20 276 GLU B CA 1
ATOM 2437 C C . GLU B 1 149 ? 20.717 -20.218 132.920 1.00 48.58 276 GLU B C 1
ATOM 2438 O O . GLU B 1 149 ? 21.549 -20.902 133.513 1.00 58.12 276 GLU B O 1
ATOM 2444 N N . PRO B 1 150 ? 19.886 -19.393 133.559 1.00 54.25 277 PRO B N 1
ATOM 2445 C CA . PRO B 1 150 ? 19.752 -19.395 135.022 1.00 57.51 277 PRO B CA 1
ATOM 2446 C C . PRO B 1 150 ? 19.099 -20.668 135.562 1.00 64.66 277 PRO B C 1
ATOM 2447 O O . PRO B 1 150 ? 19.746 -21.714 135.665 1.00 68.98 277 PRO B O 1
ATOM 2451 N N . LEU C 1 2 ? 76.487 6.818 199.298 1.00 67.10 129 LEU C N 1
ATOM 2452 C CA . LEU C 1 2 ? 76.335 5.626 198.468 1.00 64.34 129 LEU C CA 1
ATOM 2453 C C . LEU C 1 2 ? 77.674 5.130 197.927 1.00 59.54 129 LEU C C 1
ATOM 2454 O O . LEU C 1 2 ? 78.443 5.896 197.336 1.00 60.79 129 LEU C O 1
ATOM 2459 N N . ILE C 1 3 ? 77.933 3.841 198.124 1.00 93.86 130 ILE C N 1
ATOM 2460 C CA . ILE C 1 3 ? 79.191 3.219 197.729 1.00 74.52 130 ILE C CA 1
ATOM 2461 C C . ILE C 1 3 ? 79.319 3.030 196.214 1.00 65.74 130 ILE C C 1
ATOM 2462 O O . ILE C 1 3 ? 78.395 2.545 195.556 1.00 55.23 130 ILE C O 1
ATOM 2467 N N . ASP C 1 4 ? 80.470 3.423 195.673 1.00 61.97 131 ASP C N 1
ATOM 2468 C CA . ASP C 1 4 ? 80.761 3.264 194.249 1.00 51.25 131 ASP C CA 1
ATOM 2469 C C . ASP C 1 4 ? 81.470 1.938 194.002 1.00 51.02 131 ASP C C 1
ATOM 2470 O O . ASP C 1 4 ? 82.565 1.706 194.504 1.00 53.56 131 ASP C O 1
ATOM 2475 N N . PRO C 1 5 ? 80.841 1.053 193.218 1.00 46.75 132 PRO C N 1
ATOM 2476 C CA . PRO C 1 5 ? 81.414 -0.272 192.960 1.00 45.97 132 PRO C CA 1
ATOM 2477 C C . PRO C 1 5 ? 82.702 -0.198 192.147 1.00 48.58 132 PRO C C 1
ATOM 2478 O O . PRO C 1 5 ? 83.441 -1.180 192.099 1.00 45.96 132 PRO C O 1
ATOM 2482 N N . GLY C 1 6 ? 82.975 0.955 191.537 1.00 44.65 133 GLY C N 1
ATOM 2483 C CA . GLY C 1 6 ? 84.249 1.174 190.871 1.00 46.30 133 GLY C CA 1
ATOM 2484 C C . GLY C 1 6 ? 84.148 1.224 189.355 1.00 46.73 133 GLY C C 1
ATOM 2485 O O . GLY C 1 6 ? 85.111 1.581 188.676 1.00 46.86 133 GLY C O 1
ATOM 2486 N N . PHE C 1 7 ? 82.976 0.866 188.836 1.00 40.97 134 PHE C N 1
ATOM 2487 C CA . PHE C 1 7 ? 82.724 0.810 187.397 1.00 39.43 134 PHE C CA 1
ATOM 2488 C C . PHE C 1 7 ? 81.223 0.839 187.175 1.00 38.87 134 PHE C C 1
ATOM 2489 O O . PHE C 1 7 ? 80.458 0.665 188.124 1.00 36.21 134 PHE C O 1
ATOM 2497 N N . GLY C 1 8 ? 80.794 1.067 185.933 1.00 37.44 135 GLY C N 1
ATOM 2498 C CA . GLY C 1 8 ? 79.374 1.133 185.619 1.00 34.23 135 GLY C CA 1
ATOM 2499 C C . GLY C 1 8 ? 78.815 2.494 185.971 1.00 39.70 135 GLY C C 1
ATOM 2500 O O . GLY C 1 8 ? 79.562 3.378 186.422 1.00 41.41 135 GLY C O 1
ATOM 2501 N N . PHE C 1 9 ? 77.508 2.682 185.770 1.00 35.68 136 PHE C N 1
ATOM 2502 C CA . PHE C 1 9 ? 76.931 4.009 185.908 1.00 31.57 136 PHE C CA 1
ATOM 2503 C C . PHE C 1 9 ? 76.215 4.302 187.234 1.00 37.01 136 PHE C C 1
ATOM 2504 O O . PHE C 1 9 ? 75.833 5.433 187.465 1.00 44.80 136 PHE C O 1
ATOM 2512 N N . TYR C 1 10 ? 76.004 3.310 188.097 1.00 36.10 137 TYR C N 1
ATOM 2513 C CA . TYR C 1 10 ? 75.212 3.565 189.309 1.00 34.75 137 TYR C CA 1
ATOM 2514 C C . TYR C 1 10 ? 75.977 3.226 190.573 1.00 39.26 137 TYR C C 1
ATOM 2515 O O . TYR C 1 10 ? 76.951 2.497 190.528 1.00 45.96 137 TYR C O 1
ATOM 2524 N N . LYS C 1 11 ? 75.532 3.785 191.690 1.00 42.06 138 LYS C N 1
ATOM 2525 C CA . LYS C 1 11 ? 76.114 3.474 192.984 1.00 47.55 138 LYS C CA 1
ATOM 2526 C C . LYS C 1 11 ? 75.241 2.434 193.686 1.00 43.84 138 LYS C C 1
ATOM 2527 O O . LYS C 1 11 ? 74.079 2.253 193.327 1.00 39.39 138 LYS C O 1
ATOM 2533 N N . ILE C 1 12 ? 75.802 1.734 194.667 1.00 45.59 139 ILE C N 1
ATOM 2534 C CA . ILE C 1 12 ? 75.009 0.809 195.465 1.00 43.88 139 ILE C CA 1
ATOM 2535 C C . ILE C 1 12 ? 73.941 1.576 196.235 1.00 44.77 139 ILE C C 1
ATOM 2536 O O . ILE C 1 12 ? 74.248 2.573 196.868 1.00 46.90 139 ILE C O 1
ATOM 2541 N N . ASN C 1 13 ? 72.703 1.084 196.175 1.00 39.58 140 ASN C N 1
ATOM 2542 C CA . ASN C 1 13 ? 71.526 1.657 196.835 1.00 47.49 140 ASN C CA 1
ATOM 2543 C C . ASN C 1 13 ? 70.935 2.832 196.074 1.00 47.00 140 ASN C C 1
ATOM 2544 O O . ASN C 1 13 ? 69.939 3.405 196.502 1.00 50.64 140 ASN C O 1
ATOM 2549 N N . GLU C 1 14 ? 71.534 3.169 194.936 1.00 42.46 141 GLU C N 1
ATOM 2550 C CA . GLU C 1 14 ? 70.935 4.142 194.025 1.00 39.75 141 GLU C CA 1
ATOM 2551 C C . GLU C 1 14 ? 69.616 3.640 193.446 1.00 41.55 141 GLU C C 1
ATOM 2552 O O . GLU C 1 14 ? 69.487 2.469 193.069 1.00 37.15 141 GLU C O 1
ATOM 2558 N N . PHE C 1 15 ? 68.642 4.541 193.364 1.00 37.43 142 PHE C N 1
ATOM 2559 C CA . PHE C 1 15 ? 67.344 4.236 192.779 1.00 33.28 142 PHE C CA 1
ATOM 2560 C C . PHE C 1 15 ? 67.370 4.500 191.275 1.00 31.94 142 PHE C C 1
ATOM 2561 O O . PHE C 1 15 ? 67.904 5.522 190.819 1.00 38.12 142 PHE C O 1
ATOM 2569 N N . VAL C 1 16 ? 66.804 3.559 190.520 1.00 27.29 143 VAL C N 1
ATOM 2570 C CA . VAL C 1 16 ? 66.852 3.541 189.067 1.00 26.53 143 VAL C CA 1
ATOM 2571 C C . VAL C 1 16 ? 65.501 3.050 188.517 1.00 26.46 143 VAL C C 1
ATOM 2572 O O . VAL C 1 16 ? 64.659 2.606 189.302 1.00 31.51 143 VAL C O 1
ATOM 2576 N N . ASP C 1 17 ? 65.301 3.146 187.201 1.00 24.68 144 ASP C N 1
ATOM 2577 C CA . ASP C 1 17 ? 64.180 2.473 186.543 1.00 29.49 144 ASP C CA 1
ATOM 2578 C C . ASP C 1 17 ? 64.753 1.227 185.899 1.00 24.95 144 ASP C C 1
ATOM 2579 O O . ASP C 1 17 ? 65.773 1.293 185.233 1.00 28.28 144 ASP C O 1
ATOM 2584 N N . ALA C 1 18 ? 64.096 0.093 186.092 1.00 24.65 145 ALA C N 1
ATOM 2585 C CA . ALA C 1 18 ? 64.632 -1.170 185.577 1.00 26.97 145 ALA C CA 1
ATOM 2586 C C . ALA C 1 18 ? 63.546 -1.853 184.759 1.00 29.21 145 ALA C C 1
ATOM 2587 O O . ALA C 1 18 ? 62.381 -1.870 185.149 1.00 27.21 145 ALA C O 1
ATOM 2589 N N . ARG C 1 19 ? 63.952 -2.407 183.632 1.00 23.90 146 ARG C N 1
ATOM 2590 C CA . ARG C 1 19 ? 63.032 -3.155 182.775 1.00 24.19 146 ARG C CA 1
ATOM 2591 C C . ARG C 1 19 ? 62.673 -4.541 183.349 1.00 28.49 146 ARG C C 1
ATOM 2592 O O . ARG C 1 19 ? 63.529 -5.268 183.880 1.00 30.44 146 ARG C O 1
ATOM 2600 N N . ASP C 1 20 ? 61.401 -4.919 183.235 1.00 26.19 147 ASP C N 1
ATOM 2601 C CA . ASP C 1 20 ? 60.978 -6.279 183.538 1.00 25.62 147 ASP C CA 1
ATOM 2602 C C . ASP C 1 20 ? 61.200 -7.120 182.281 1.00 25.48 147 ASP C C 1
ATOM 2603 O O . ASP C 1 20 ? 60.625 -6.841 181.228 1.00 30.08 147 ASP C O 1
ATOM 2608 N N . LEU C 1 21 ? 62.023 -8.148 182.402 1.00 29.12 148 LEU C N 1
ATOM 2609 C CA . LEU C 1 21 ? 62.478 -8.916 181.256 1.00 30.37 148 LEU C CA 1
ATOM 2610 C C . LEU C 1 21 ? 61.392 -9.860 180.764 1.00 31.04 148 LEU C C 1
ATOM 2611 O O . LEU C 1 21 ? 61.518 -10.462 179.703 1.00 36.02 148 LEU C O 1
ATOM 2616 N N . ASN C 1 22 ? 60.342 -10.017 181.556 1.00 34.07 149 ASN C N 1
ATOM 2617 C CA . ASN C 1 22 ? 59.281 -10.925 181.160 1.00 30.91 149 ASN C CA 1
ATOM 2618 C C . ASN C 1 22 ? 58.099 -10.256 180.490 1.00 33.21 149 ASN C C 1
ATOM 2619 O O . ASN C 1 22 ? 57.397 -10.903 179.712 1.00 36.45 149 ASN C O 1
ATOM 2624 N N . MET C 1 23 ? 57.858 -8.983 180.752 1.00 29.28 150 MET C N 1
ATOM 2625 C CA . MET C 1 23 ? 56.764 -8.342 180.028 1.00 30.83 150 MET C CA 1
ATOM 2626 C C . MET C 1 23 ? 57.105 -6.971 179.449 1.00 32.56 150 MET C C 1
ATOM 2627 O O . MET C 1 23 ? 56.261 -6.369 178.793 1.00 29.73 150 MET C O 1
ATOM 2632 N N . GLY C 1 24 ? 58.343 -6.509 179.648 1.00 30.73 151 GLY C N 1
ATOM 2633 C CA . GLY C 1 24 ? 58.878 -5.417 178.842 1.00 28.51 151 GLY C CA 1
ATOM 2634 C C . GLY C 1 24 ? 58.671 -3.998 179.349 1.00 26.49 151 GLY C C 1
ATOM 2635 O O . GLY C 1 24 ? 59.156 -3.043 178.722 1.00 29.19 151 GLY C O 1
ATOM 2636 N N . ALA C 1 25 ? 57.956 -3.849 180.458 1.00 27.17 152 ALA C N 1
ATOM 2637 C CA . ALA C 1 25 ? 57.682 -2.530 181.038 1.00 25.69 152 ALA C CA 1
ATOM 2638 C C . ALA C 1 25 ? 58.785 -2.119 182.017 1.00 24.46 152 ALA C C 1
ATOM 2639 O O . ALA C 1 25 ? 59.638 -2.941 182.385 1.00 27.95 152 ALA C O 1
ATOM 2641 N N . TRP C 1 26 ? 58.757 -0.846 182.415 1.00 24.68 153 TRP C N 1
ATOM 2642 C CA . TRP C 1 26 ? 59.775 -0.270 183.303 1.00 23.68 153 TRP C CA 1
ATOM 2643 C C . TRP C 1 26 ? 59.261 -0.010 184.702 1.00 28.22 153 TRP C C 1
ATOM 2644 O O . TRP C 1 26 ? 58.136 0.467 184.892 1.00 28.78 153 TRP C O 1
ATOM 2655 N N . PHE C 1 27 ? 60.103 -0.292 185.695 1.00 23.65 154 PHE C N 1
ATOM 2656 C CA . PHE C 1 27 ? 59.687 -0.237 187.106 1.00 27.93 154 PHE C CA 1
ATOM 2657 C C . PHE C 1 27 ? 60.733 0.395 188.008 1.00 28.34 154 PHE C C 1
ATOM 2658 O O . PHE C 1 27 ? 61.921 0.250 187.753 1.00 28.53 154 PHE C O 1
ATOM 2666 N N . GLU C 1 28 ? 60.284 1.053 189.069 1.00 29.57 155 GLU C N 1
ATOM 2667 C CA . GLU C 1 28 ? 61.189 1.629 190.065 1.00 30.49 155 GLU C CA 1
ATOM 2668 C C . GLU C 1 28 ? 61.967 0.522 190.726 1.00 32.97 155 GLU C C 1
ATOM 2669 O O . GLU C 1 28 ? 61.385 -0.470 191.167 1.00 33.57 155 GLU C O 1
ATOM 2672 N N . ALA C 1 29 ? 63.283 0.690 190.795 1.00 30.10 156 ALA C N 1
ATOM 2673 C CA . ALA C 1 29 ? 64.149 -0.346 191.338 1.00 29.22 156 ALA C CA 1
ATOM 2674 C C . ALA C 1 29 ? 65.282 0.281 192.123 1.00 30.51 156 ALA C C 1
ATOM 2675 O O . ALA C 1 29 ? 65.459 1.498 192.109 1.00 32.67 156 ALA C O 1
ATOM 2677 N N . GLN C 1 30 ? 66.048 -0.564 192.797 1.00 32.91 157 GLN C N 1
ATOM 2678 C CA . GLN C 1 30 ? 67.223 -0.112 193.534 1.00 34.60 157 GLN C CA 1
ATOM 2679 C C . GLN C 1 30 ? 68.421 -0.984 193.210 1.00 31.38 157 GLN C C 1
ATOM 2680 O O . GLN C 1 30 ? 68.307 -2.206 193.212 1.00 34.68 157 GLN C O 1
ATOM 2686 N N . ILE C 1 31 ? 69.572 -0.365 192.968 1.00 29.91 158 ILE C N 1
ATOM 2687 C CA . ILE C 1 31 ? 70.804 -1.120 192.757 1.00 30.41 158 ILE C CA 1
ATOM 2688 C C . ILE C 1 31 ? 71.288 -1.746 194.068 1.00 33.83 158 ILE C C 1
ATOM 2689 O O . ILE C 1 31 ? 71.474 -1.040 195.057 1.00 41.35 158 ILE C O 1
ATOM 2694 N N . VAL C 1 32 ? 71.516 -3.055 194.090 1.00 32.98 159 VAL C N 1
ATOM 2695 C CA . VAL C 1 32 ? 72.009 -3.682 195.319 1.00 33.58 159 VAL C CA 1
ATOM 2696 C C . VAL C 1 32 ? 73.413 -4.264 195.167 1.00 37.15 159 VAL C C 1
ATOM 2697 O O . VAL C 1 32 ? 74.126 -4.460 196.152 1.00 35.42 159 VAL C O 1
ATOM 2701 N N . LYS C 1 33 ? 73.815 -4.531 193.932 1.00 33.80 160 LYS C N 1
ATOM 2702 C CA . LYS C 1 33 ? 75.102 -5.171 193.660 1.00 33.92 160 LYS C CA 1
ATOM 2703 C C . LYS C 1 33 ? 75.462 -4.891 192.205 1.00 34.18 160 LYS C C 1
ATOM 2704 O O . LYS C 1 33 ? 74.577 -4.778 191.356 1.00 30.53 160 LYS C O 1
ATOM 2710 N N . VAL C 1 34 ? 76.749 -4.723 191.928 1.00 36.76 161 VAL C N 1
ATOM 2711 C CA . VAL C 1 34 ? 77.223 -4.525 190.566 1.00 35.33 161 VAL C CA 1
ATOM 2712 C C . VAL C 1 34 ? 78.441 -5.387 190.319 1.00 37.34 161 VAL C C 1
ATOM 2713 O O . VAL C 1 34 ? 79.448 -5.291 191.043 1.00 36.16 161 VAL C O 1
ATOM 2717 N N . THR C 1 35 ? 78.360 -6.227 189.296 1.00 34.43 162 THR C N 1
ATOM 2718 C CA . THR C 1 35 ? 79.448 -7.158 189.019 1.00 38.32 162 THR C CA 1
ATOM 2719 C C . THR C 1 35 ? 79.767 -7.188 187.525 1.00 45.59 162 THR C C 1
ATOM 2720 O O . THR C 1 35 ? 79.178 -6.438 186.733 1.00 36.53 162 THR C O 1
ATOM 2724 N N . LYS C 1 36 ? 80.706 -8.053 187.151 1.00 52.53 163 LYS C N 1
ATOM 2725 C CA . LYS C 1 36 ? 80.960 -8.364 185.748 1.00 62.06 163 LYS C CA 1
ATOM 2726 C C . LYS C 1 36 ? 80.644 -9.838 185.465 1.00 64.95 163 LYS C C 1
ATOM 2727 O O . LYS C 1 36 ? 80.814 -10.697 186.338 1.00 66.49 163 LYS C O 1
ATOM 2733 N N . THR C 1 37 ? 80.171 -10.118 184.250 1.00 72.04 164 THR C N 1
ATOM 2734 C CA . THR C 1 37 ? 79.952 -11.494 183.814 1.00 68.89 164 THR C CA 1
ATOM 2735 C C . THR C 1 37 ? 81.259 -12.265 183.882 1.00 63.91 164 THR C C 1
ATOM 2736 O O . THR C 1 37 ? 82.313 -11.722 183.554 1.00 64.17 164 THR C O 1
ATOM 2740 N N . PRO C 1 38 ? 81.193 -13.533 184.314 1.00 66.41 165 PRO C N 1
ATOM 2741 C CA . PRO C 1 38 ? 82.407 -14.350 184.373 1.00 69.27 165 PRO C CA 1
ATOM 2742 C C . PRO C 1 38 ? 82.977 -14.567 182.974 1.00 70.07 165 PRO C C 1
ATOM 2743 O O . PRO C 1 38 ? 82.222 -14.717 182.013 1.00 69.44 165 PRO C O 1
ATOM 2747 N N . ALA C 1 39 ? 84.297 -14.566 182.861 1.00 72.03 166 ALA C N 1
ATOM 2748 C CA . ALA C 1 39 ? 84.938 -14.732 181.564 1.00 73.99 166 ALA C CA 1
ATOM 2749 C C . ALA C 1 39 ? 85.177 -16.205 181.224 1.00 79.91 166 ALA C C 1
ATOM 2750 O O . ALA C 1 39 ? 85.625 -16.521 180.123 1.00 82.19 166 ALA C O 1
ATOM 2752 N N . GLU C 1 40 ? 84.857 -17.100 182.157 1.00 80.16 167 GLU C N 1
ATOM 2753 C CA . GLU C 1 40 ? 85.221 -18.513 182.029 1.00 88.55 167 GLU C CA 1
ATOM 2754 C C . GLU C 1 40 ? 84.651 -19.211 180.787 1.00 88.48 167 GLU C C 1
ATOM 2755 O O . GLU C 1 40 ? 85.320 -20.058 180.190 1.00 89.03 167 GLU C O 1
ATOM 2757 N N . ASP C 1 41 ? 83.431 -18.850 180.393 1.00 86.67 168 ASP C N 1
ATOM 2758 C CA . ASP C 1 41 ? 82.731 -19.561 179.319 1.00 89.39 168 ASP C CA 1
ATOM 2759 C C . ASP C 1 41 ? 82.923 -18.942 177.930 1.00 87.77 168 ASP C C 1
ATOM 2760 O O . ASP C 1 41 ? 82.347 -19.417 176.949 1.00 84.91 168 ASP C O 1
ATOM 2765 N N . GLY C 1 42 ? 83.724 -17.883 177.849 1.00 84.87 169 GLY C N 1
ATOM 2766 C CA . GLY C 1 42 ? 84.033 -17.268 176.571 1.00 83.02 169 GLY C CA 1
ATOM 2767 C C . GLY C 1 42 ? 83.543 -15.843 176.398 1.00 81.47 169 GLY C C 1
ATOM 2768 O O . GLY C 1 42 ? 83.608 -15.299 175.298 1.00 83.56 169 GLY C O 1
ATOM 2769 N N . GLY C 1 43 ? 83.050 -15.237 177.475 1.00 81.86 170 GLY C N 1
ATOM 2770 C CA . GLY C 1 43 ? 82.640 -13.840 177.451 1.00 78.29 170 GLY C CA 1
ATOM 2771 C C . GLY C 1 43 ? 81.353 -13.609 176.679 1.00 81.44 170 GLY C C 1
ATOM 2772 O O . GLY C 1 43 ? 80.587 -14.549 176.460 1.00 85.10 170 GLY C O 1
ATOM 2773 N N . PRO C 1 44 ? 81.105 -12.356 176.260 1.00 79.88 171 PRO C N 1
ATOM 2774 C CA . PRO C 1 44 ? 81.983 -11.208 176.507 1.00 79.72 171 PRO C CA 1
ATOM 2775 C C . PRO C 1 44 ? 81.766 -10.607 177.889 1.00 69.45 171 PRO C C 1
ATOM 2776 O O . PRO C 1 44 ? 80.692 -10.763 178.465 1.00 64.34 171 PRO C O 1
ATOM 2780 N N . GLU C 1 45 ? 82.781 -9.935 178.411 1.00 65.15 172 GLU C N 1
ATOM 2781 C CA . GLU C 1 45 ? 82.663 -9.280 179.701 1.00 63.26 172 GLU C CA 1
ATOM 2782 C C . GLU C 1 45 ? 81.654 -8.132 179.655 1.00 68.12 172 GLU C C 1
ATOM 2783 O O . GLU C 1 45 ? 81.856 -7.141 178.944 1.00 67.86 172 GLU C O 1
ATOM 2789 N N . GLU C 1 46 ? 80.568 -8.282 180.410 1.00 59.87 173 GLU C N 1
ATOM 2790 C CA . GLU C 1 46 ? 79.534 -7.256 180.518 1.00 58.36 173 GLU C CA 1
ATOM 2791 C C . GLU C 1 46 ? 79.318 -6.855 181.972 1.00 56.72 173 GLU C C 1
ATOM 2792 O O . GLU C 1 46 ? 79.444 -7.673 182.878 1.00 56.80 173 GLU C O 1
ATOM 2798 N N . ILE C 1 47 ? 78.977 -5.595 182.197 1.00 43.85 174 ILE C N 1
ATOM 2799 C CA . ILE C 1 47 ? 78.573 -5.174 183.524 1.00 42.39 174 ILE C CA 1
ATOM 2800 C C . ILE C 1 47 ? 77.157 -5.685 183.843 1.00 37.03 174 ILE C C 1
ATOM 2801 O O . ILE C 1 47 ? 76.228 -5.574 183.036 1.00 36.32 174 ILE C O 1
ATOM 2806 N N . VAL C 1 48 ? 77.015 -6.270 185.025 1.00 35.64 175 VAL C N 1
ATOM 2807 C CA . VAL C 1 48 ? 75.728 -6.783 185.507 1.00 32.70 175 VAL C CA 1
ATOM 2808 C C . VAL C 1 48 ? 75.221 -5.910 186.649 1.00 31.90 175 VAL C C 1
ATOM 2809 O O . VAL C 1 48 ? 75.907 -5.781 187.676 1.00 34.97 175 VAL C O 1
ATOM 2813 N N . TYR C 1 49 ? 74.030 -5.332 186.480 1.00 30.59 176 TYR C N 1
ATOM 2814 C CA . TYR C 1 49 ? 73.400 -4.581 187.558 1.00 35.90 176 TYR C CA 1
ATOM 2815 C C . TYR C 1 49 ? 72.375 -5.432 188.296 1.00 30.05 176 TYR C C 1
ATOM 2816 O O . TYR C 1 49 ? 71.385 -5.865 187.711 1.00 31.87 176 TYR C O 1
ATOM 2825 N N . HIS C 1 50 ? 72.633 -5.692 189.579 1.00 32.98 177 HIS C N 1
ATOM 2826 C CA . HIS C 1 50 ? 71.693 -6.481 190.386 1.00 30.69 177 HIS C CA 1
ATOM 2827 C C . HIS C 1 50 ? 70.694 -5.527 191.040 1.00 33.75 177 HIS C C 1
ATOM 2828 O O . HIS C 1 50 ? 71.086 -4.642 191.805 1.00 35.83 177 HIS C O 1
ATOM 2835 N N . VAL C 1 51 ? 69.412 -5.664 190.713 1.00 32.07 178 VAL C N 1
ATOM 2836 C CA . VAL C 1 51 ? 68.417 -4.769 191.271 1.00 28.88 178 VAL C CA 1
ATOM 2837 C C . VAL C 1 51 ? 67.356 -5.514 192.041 1.00 33.56 178 VAL C C 1
ATOM 2838 O O . VAL C 1 51 ? 67.129 -6.723 191.822 1.00 34.20 178 VAL C O 1
ATOM 2842 N N . LYS C 1 52 ? 66.718 -4.806 192.965 1.00 32.14 179 LYS C N 1
ATOM 2843 C CA . LYS C 1 52 ? 65.458 -5.297 193.516 1.00 37.87 179 LYS C CA 1
ATOM 2844 C C . LYS C 1 52 ? 64.398 -4.272 193.149 1.00 41.82 179 LYS C C 1
ATOM 2845 O O . LYS C 1 52 ? 64.669 -3.068 193.113 1.00 37.97 179 LYS C O 1
ATOM 2851 N N . TYR C 1 53 ? 63.201 -4.746 192.819 1.00 43.76 180 TYR C N 1
ATOM 2852 C CA . TYR C 1 53 ? 62.148 -3.843 192.359 1.00 44.10 180 TYR C CA 1
ATOM 2853 C C . TYR C 1 53 ? 61.326 -3.359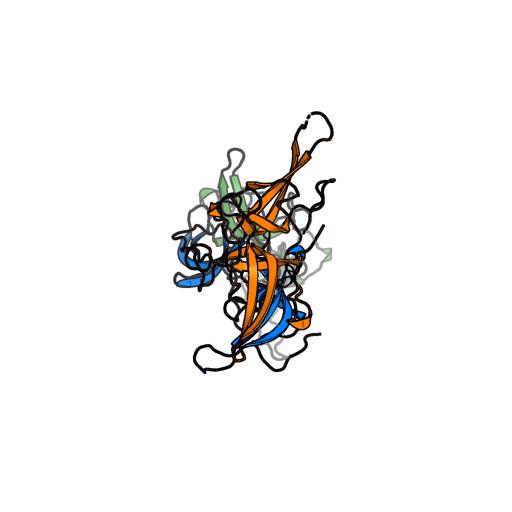 193.547 1.00 46.06 180 TYR C C 1
ATOM 2854 O O . TYR C 1 53 ? 60.865 -4.165 194.357 1.00 48.21 180 TYR C O 1
ATOM 2863 N N . GLU C 1 54 ? 61.148 -2.045 193.652 1.00 53.24 181 GLU C N 1
ATOM 2864 C CA . GLU C 1 54 ? 60.570 -1.456 194.861 1.00 67.74 181 GLU C CA 1
ATOM 2865 C C . GLU C 1 54 ? 59.234 -2.070 195.268 1.00 68.34 181 GLU C C 1
ATOM 2866 O O . GLU C 1 54 ? 59.017 -2.379 196.434 1.00 74.72 181 GLU C O 1
ATOM 2872 N N . ASP C 1 55 ? 58.349 -2.265 194.303 1.00 63.60 182 ASP C N 1
ATOM 2873 C CA . ASP C 1 55 ? 56.986 -2.674 194.615 1.00 66.77 182 ASP C CA 1
ATOM 2874 C C . ASP C 1 55 ? 56.782 -4.169 194.458 1.00 64.71 182 ASP C C 1
ATOM 2875 O O . ASP C 1 55 ? 55.677 -4.675 194.644 1.00 56.77 182 ASP C O 1
ATOM 2880 N N . TYR C 1 56 ? 57.855 -4.871 194.118 1.00 57.20 183 TYR C N 1
ATOM 2881 C CA . TYR C 1 56 ? 57.780 -6.304 193.868 1.00 54.20 183 TYR C CA 1
ATOM 2882 C C . TYR C 1 56 ? 58.927 -7.058 194.527 1.00 57.94 183 TYR C C 1
ATOM 2883 O O . TYR C 1 56 ? 59.711 -7.713 193.838 1.00 48.71 183 TYR C O 1
ATOM 2892 N N . PRO C 1 57 ? 59.009 -6.996 195.872 1.00 67.97 184 PRO C N 1
ATOM 2893 C CA . PRO C 1 57 ? 60.107 -7.674 196.567 1.00 64.78 184 PRO C CA 1
ATOM 2894 C C . PRO C 1 57 ? 60.098 -9.176 196.300 1.00 62.69 184 PRO C C 1
ATOM 2895 O O . PRO C 1 57 ? 61.151 -9.815 196.379 1.00 69.85 184 PRO C O 1
ATOM 2899 N N . GLU C 1 58 ? 58.931 -9.722 195.967 1.00 63.58 185 GLU C N 1
ATOM 2900 C CA . GLU C 1 58 ? 58.799 -11.154 195.731 1.00 63.35 185 GLU C CA 1
ATOM 2901 C C . GLU C 1 58 ? 59.574 -11.613 194.504 1.00 65.40 185 GLU C C 1
ATOM 2902 O O . GLU C 1 58 ? 59.801 -12.813 194.320 1.00 64.01 185 GLU C O 1
ATOM 2908 N N . ASN C 1 59 ? 59.986 -10.667 193.664 1.00 52.47 186 ASN C N 1
ATOM 2909 C CA . ASN C 1 59 ? 60.754 -11.024 192.480 1.00 52.31 186 ASN C CA 1
ATOM 2910 C C . ASN C 1 59 ? 62.223 -11.188 192.814 1.00 50.77 186 ASN C C 1
ATOM 2911 O O . ASN C 1 59 ? 63.018 -11.610 191.974 1.00 49.69 186 ASN C O 1
ATOM 2916 N N . GLY C 1 60 ? 62.560 -10.879 194.062 1.00 50.17 187 GLY C N 1
ATOM 2917 C CA . GLY C 1 60 ? 63.911 -11.024 194.555 1.00 44.89 187 GLY C CA 1
ATOM 2918 C C . GLY C 1 60 ? 64.865 -10.059 193.873 1.00 41.01 187 GLY C C 1
ATOM 2919 O O . GLY C 1 60 ? 64.468 -8.999 193.363 1.00 38.64 187 GLY C O 1
ATOM 2920 N N . VAL C 1 61 ? 66.135 -10.434 193.866 1.00 42.79 188 VAL C N 1
ATOM 2921 C CA . VAL C 1 61 ? 67.168 -9.663 193.191 1.00 38.08 188 VAL C CA 1
ATOM 2922 C C . VAL C 1 61 ? 67.312 -10.163 191.775 1.00 47.39 188 VAL C C 1
ATOM 2923 O O . VAL C 1 61 ? 67.474 -11.363 191.543 1.00 51.44 188 VAL C O 1
ATOM 2927 N N . VAL C 1 62 ? 67.258 -9.242 190.823 1.00 37.43 189 VAL C N 1
ATOM 2928 C CA . VAL C 1 62 ? 67.312 -9.622 189.432 1.00 36.43 189 VAL C CA 1
ATOM 2929 C C . VAL C 1 62 ? 68.544 -9.052 188.739 1.00 33.33 189 VAL C C 1
ATOM 2930 O O . VAL C 1 62 ? 68.861 -7.882 188.915 1.00 35.28 189 VAL C O 1
ATOM 2934 N N . GLN C 1 63 ? 69.243 -9.887 187.969 1.00 37.15 190 GLN C N 1
ATOM 2935 C CA . GLN C 1 63 ? 70.441 -9.444 187.248 1.00 32.02 190 GLN C CA 1
ATOM 2936 C C . GLN C 1 63 ? 70.086 -8.871 185.875 1.00 31.97 190 GLN C C 1
ATOM 2937 O O . GLN C 1 63 ? 69.463 -9.550 185.047 1.00 37.25 190 GLN C O 1
ATOM 2943 N N . LEU C 1 64 ? 70.481 -7.619 185.655 1.00 28.25 191 LEU C N 1
ATOM 2944 C CA . LEU C 1 64 ? 70.141 -6.904 184.442 1.00 29.08 191 LEU C CA 1
ATOM 2945 C C . LEU C 1 64 ? 71.392 -6.389 183.765 1.00 30.60 191 LEU C C 1
ATOM 2946 O O . LEU C 1 64 ? 72.388 -6.121 184.429 1.00 35.74 191 LEU C O 1
ATOM 2951 N N . ARG C 1 65 ? 71.324 -6.244 182.444 1.00 30.78 192 ARG C N 1
ATOM 2952 C CA . ARG C 1 65 ? 72.387 -5.604 181.681 1.00 32.05 192 ARG C CA 1
ATOM 2953 C C . ARG C 1 65 ? 72.115 -4.115 181.633 1.00 31.86 192 ARG C C 1
ATOM 2954 O O . ARG C 1 65 ? 71.006 -3.676 181.937 1.00 29.54 192 ARG C O 1
ATOM 2956 N N . GLY C 1 66 ? 73.128 -3.339 181.247 1.00 31.83 193 GLY C N 1
ATOM 2957 C CA . GLY C 1 66 ? 72.985 -1.897 181.159 1.00 28.01 193 GLY C CA 1
ATOM 2958 C C . GLY C 1 66 ? 71.774 -1.413 180.376 1.00 29.34 193 GLY C C 1
ATOM 2959 O O . GLY C 1 66 ? 71.142 -0.446 180.776 1.00 31.08 193 GLY C O 1
ATOM 2960 N N . LYS C 1 67 ? 71.450 -2.081 179.272 1.00 30.39 194 LYS C N 1
ATOM 2961 C CA . LYS C 1 67 ? 70.333 -1.631 178.439 1.00 33.89 194 LYS C CA 1
ATOM 2962 C C . LYS C 1 67 ? 68.993 -1.768 179.166 1.00 31.17 194 LYS C C 1
ATOM 2963 O O . LYS C 1 67 ? 67.982 -1.201 178.729 1.00 34.30 194 LYS C O 1
ATOM 2969 N N . ASP C 1 68 ? 68.987 -2.514 180.269 1.00 25.44 195 ASP C N 1
ATOM 2970 C CA . ASP C 1 68 ? 67.757 -2.750 181.020 1.00 27.60 195 ASP C CA 1
ATOM 2971 C C . ASP C 1 68 ? 67.678 -1.906 182.301 1.00 26.22 195 ASP C C 1
ATOM 2972 O O . ASP C 1 68 ? 66.782 -2.101 183.128 1.00 24.85 195 ASP C O 1
ATOM 2977 N N . VAL C 1 69 ? 68.601 -0.953 182.442 1.00 26.17 196 VAL C N 1
ATOM 2978 C CA . VAL C 1 69 ? 68.605 -0.052 183.596 1.00 27.73 196 VAL C CA 1
ATOM 2979 C C . VAL C 1 69 ? 68.825 1.359 183.126 1.00 24.30 196 VAL C C 1
ATOM 2980 O O . VAL C 1 69 ? 69.594 1.564 182.173 1.00 28.12 196 VAL C O 1
ATOM 2984 N N . ARG C 1 70 ? 68.127 2.317 183.734 1.00 24.09 197 ARG C N 1
ATOM 2985 C CA . ARG C 1 70 ? 68.412 3.728 183.474 1.00 24.59 197 ARG C CA 1
ATOM 2986 C C . ARG C 1 70 ? 67.996 4.601 184.655 1.00 25.50 197 ARG C C 1
ATOM 2987 O O . ARG C 1 70 ? 67.310 4.137 185.555 1.00 24.48 197 ARG C O 1
ATOM 2995 N N . PRO C 1 71 ? 68.451 5.876 184.695 1.00 24.72 198 PRO C N 1
ATOM 2996 C CA . PRO C 1 71 ? 68.019 6.742 185.789 1.00 28.43 198 PRO C CA 1
ATOM 2997 C C . PRO C 1 71 ? 66.501 6.922 185.813 1.00 28.32 198 PRO C C 1
ATOM 2998 O O . PRO C 1 71 ? 65.860 6.802 184.757 1.00 26.73 198 PRO C O 1
ATOM 3002 N N . ARG C 1 72 ? 65.957 7.123 187.011 1.00 34.81 199 ARG C N 1
ATOM 3003 C CA . ARG C 1 72 ? 64.525 7.301 187.201 1.00 35.34 199 ARG C CA 1
ATOM 3004 C C . ARG C 1 72 ? 63.981 8.413 186.326 1.00 39.30 199 ARG C C 1
ATOM 3005 O O . ARG C 1 72 ? 64.573 9.491 186.242 1.00 36.69 199 ARG C O 1
ATOM 3013 N N . ALA C 1 73 ? 62.870 8.142 185.646 1.00 33.10 200 ALA C N 1
ATOM 3014 C CA . ALA C 1 73 ? 62.177 9.167 184.890 1.00 33.51 200 ALA C CA 1
ATOM 3015 C C . ALA C 1 73 ? 61.843 10.336 185.814 1.00 37.23 200 ALA C C 1
ATOM 3016 O O . ALA C 1 73 ? 61.447 10.124 186.958 1.00 42.21 200 ALA C O 1
ATOM 3018 N N . ARG C 1 74 ? 62.035 11.560 185.327 1.00 36.38 201 ARG C N 1
ATOM 3019 C CA . ARG C 1 74 ? 61.832 12.748 186.149 1.00 43.33 201 ARG C CA 1
ATOM 3020 C C . ARG C 1 74 ? 60.990 13.796 185.450 1.00 36.69 201 ARG C C 1
ATOM 3021 O O . ARG C 1 74 ? 60.287 14.559 186.102 1.00 52.77 201 ARG C O 1
ATOM 3029 N N . THR C 1 75 ? 61.101 13.842 184.128 1.00 33.95 202 THR C N 1
ATOM 3030 C CA . THR C 1 75 ? 60.593 14.939 183.307 1.00 38.60 202 THR C CA 1
ATOM 3031 C C . THR C 1 75 ? 59.462 14.531 182.393 1.00 36.19 202 THR C C 1
ATOM 3032 O O . THR C 1 75 ? 59.602 13.624 181.588 1.00 32.23 202 THR C O 1
ATOM 3036 N N . VAL C 1 76 ? 58.345 15.244 182.494 1.00 36.71 203 VAL C N 1
ATOM 3037 C CA . VAL C 1 76 ? 57.225 15.042 181.591 1.00 33.16 203 VAL C CA 1
ATOM 3038 C C . VAL C 1 76 ? 57.324 16.071 180.461 1.00 27.69 203 VAL C C 1
ATOM 3039 O O . VAL C 1 76 ? 57.702 17.215 180.708 1.00 33.22 203 VAL C O 1
ATOM 3043 N N . TYR C 1 77 ? 57.039 15.643 179.237 1.00 27.92 204 TYR C N 1
ATOM 3044 C CA . TYR C 1 77 ? 57.027 16.521 178.067 1.00 25.87 204 TYR C CA 1
ATOM 3045 C C . TYR C 1 77 ? 55.779 17.385 178.055 1.00 33.38 204 TYR C C 1
ATOM 3046 O O . TYR C 1 77 ? 54.677 16.919 178.401 1.00 29.49 204 TYR C O 1
ATOM 3055 N N . GLN C 1 78 ? 55.949 18.650 177.679 1.00 33.98 205 GLN C N 1
ATOM 3056 C CA . GLN C 1 78 ? 54.790 19.483 177.395 1.00 36.60 205 GLN C CA 1
ATOM 3057 C C . GLN C 1 78 ? 54.286 19.084 176.002 1.00 30.90 205 GLN C C 1
ATOM 3058 O O . GLN C 1 78 ? 55.038 18.514 175.196 1.00 28.17 205 GLN C O 1
ATOM 3064 N N . TRP C 1 79 ? 53.024 19.404 175.709 1.00 31.19 206 TRP C N 1
ATOM 3065 C CA . TRP C 1 79 ? 52.428 19.047 174.437 1.00 28.06 206 TRP C CA 1
ATOM 3066 C C . TRP C 1 79 ? 53.289 19.503 173.268 1.00 31.98 206 TRP C C 1
ATOM 3067 O O . TRP C 1 79 ? 53.539 18.769 172.332 1.00 32.16 206 TRP C O 1
ATOM 3078 N N . ARG C 1 80 ? 53.771 20.739 173.365 1.00 32.84 207 ARG C N 1
ATOM 3079 C CA . ARG C 1 80 ? 54.576 21.362 172.334 1.00 34.64 207 ARG C CA 1
ATOM 3080 C C . ARG C 1 80 ? 55.862 20.587 172.015 1.00 35.86 207 ARG C C 1
ATOM 3081 O O . ARG C 1 80 ? 56.405 20.683 170.904 1.00 35.75 207 ARG C O 1
ATOM 3089 N N . GLN C 1 81 ? 56.337 19.818 172.991 1.00 32.34 208 GLN C N 1
ATOM 3090 C CA . GLN C 1 81 ? 57.613 19.121 172.887 1.00 37.49 208 GLN C CA 1
ATOM 3091 C C . GLN C 1 81 ? 57.500 17.720 172.293 1.00 38.29 208 GLN C C 1
ATOM 3092 O O . GLN C 1 81 ? 58.527 17.088 172.013 1.00 37.48 208 GLN C O 1
ATOM 3098 N N . LEU C 1 82 ? 56.267 17.231 172.108 1.00 30.89 209 LEU C N 1
ATOM 3099 C CA . LEU C 1 82 ? 56.018 15.906 171.552 1.00 32.47 209 LEU C CA 1
ATOM 3100 C C . LEU C 1 82 ? 56.057 15.922 170.033 1.00 40.92 209 LEU C C 1
ATOM 3101 O O . LEU C 1 82 ? 55.285 16.635 169.394 1.00 46.18 209 LEU C O 1
ATOM 3106 N N . GLU C 1 83 ? 56.956 15.145 169.448 1.00 34.48 210 GLU C N 1
ATOM 3107 C CA . GLU C 1 83 ? 57.112 15.152 167.998 1.00 36.95 210 GLU C CA 1
ATOM 3108 C C . GLU C 1 83 ? 57.197 13.733 167.444 1.00 29.63 210 GLU C C 1
ATOM 3109 O O . GLU C 1 83 ? 57.688 12.835 168.130 1.00 30.69 210 GLU C O 1
ATOM 3115 N N . PRO C 1 84 ? 56.738 13.527 166.199 1.00 33.33 211 PRO C N 1
ATOM 3116 C CA . PRO C 1 84 ? 56.864 12.182 165.646 1.00 32.39 211 PRO C CA 1
ATOM 3117 C C . PRO C 1 84 ? 58.303 11.728 165.618 1.00 33.61 211 PRO C C 1
ATOM 3118 O O . PRO C 1 84 ? 59.193 12.507 165.235 1.00 34.98 211 PRO C O 1
ATOM 3122 N N . GLY C 1 85 ? 58.494 10.475 165.985 1.00 31.60 212 GLY C N 1
ATOM 3123 C CA . GLY C 1 85 ? 59.785 9.821 165.936 1.00 31.62 212 GLY C CA 1
ATOM 3124 C C . GLY C 1 85 ? 60.444 9.782 167.293 1.00 31.43 212 GLY C C 1
ATOM 3125 O O . GLY C 1 85 ? 61.361 8.999 167.503 1.00 33.46 212 GLY C O 1
ATOM 3126 N N . MET C 1 86 ? 59.992 10.624 168.216 1.00 26.33 213 MET C N 1
ATOM 3127 C CA . MET C 1 86 ? 60.570 10.598 169.568 1.00 27.07 213 MET C CA 1
ATOM 3128 C C . MET C 1 86 ? 60.301 9.274 170.278 1.00 26.04 213 MET C C 1
ATOM 3129 O O . MET C 1 86 ? 59.189 8.771 170.248 1.00 28.41 213 MET C O 1
ATOM 3134 N N . ILE C 1 87 ? 61.333 8.758 170.946 1.00 27.27 214 ILE C N 1
ATOM 3135 C CA . ILE C 1 87 ? 61.190 7.584 171.804 1.00 26.74 214 ILE C CA 1
ATOM 3136 C C . ILE C 1 87 ? 61.011 8.089 173.248 1.00 24.62 214 ILE C C 1
ATOM 3137 O O . ILE C 1 87 ? 61.876 8.793 173.805 1.00 25.89 214 ILE C O 1
ATOM 3142 N N . VAL C 1 88 ? 59.863 7.756 173.820 1.00 23.63 215 VAL C N 1
ATOM 3143 C CA . VAL C 1 88 ? 59.458 8.312 175.100 1.00 26.23 215 VAL C CA 1
ATOM 3144 C C . VAL C 1 88 ? 58.918 7.199 175.984 1.00 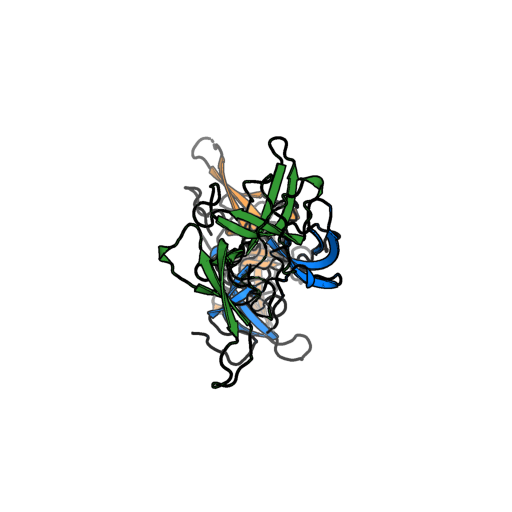25.33 215 VAL C C 1
ATOM 3145 O O . VAL C 1 88 ? 58.736 6.082 175.496 1.00 24.72 215 VAL C O 1
ATOM 3149 N N . MET C 1 89 ? 58.660 7.491 177.262 1.00 24.17 216 MET C N 1
ATOM 3150 C CA . MET C 1 89 ? 58.026 6.483 178.116 1.00 26.19 216 MET C CA 1
ATOM 3151 C C . MET C 1 89 ? 56.576 6.856 178.414 1.00 27.03 216 MET C C 1
ATOM 3152 O O . MET C 1 89 ? 56.283 7.966 178.860 1.00 28.66 216 MET C O 1
ATOM 3157 N N . VAL C 1 90 ? 55.667 5.912 178.177 1.00 23.92 217 VAL C N 1
ATOM 3158 C CA . VAL C 1 90 ? 54.237 6.204 178.313 1.00 24.80 217 VAL C CA 1
ATOM 3159 C C . VAL C 1 90 ? 53.594 5.189 179.232 1.00 29.08 217 VAL C C 1
ATOM 3160 O O . VAL C 1 90 ? 54.166 4.127 179.483 1.00 29.52 217 VAL C O 1
ATOM 3164 N N . ASN C 1 91 ? 52.393 5.489 179.710 1.00 29.63 218 ASN C N 1
ATOM 3165 C CA . ASN C 1 91 ? 51.626 4.466 180.393 1.00 29.62 218 ASN C CA 1
ATOM 3166 C C . ASN C 1 91 ? 50.603 3.834 179.452 1.00 40.11 218 ASN C C 1
ATOM 3167 O O . ASN C 1 91 ? 49.784 4.528 178.827 1.00 35.13 218 ASN C O 1
ATOM 3172 N N . TYR C 1 92 ? 50.654 2.511 179.367 1.00 33.31 219 TYR C N 1
ATOM 3173 C CA . TYR C 1 92 ? 49.858 1.774 178.391 1.00 35.11 219 TYR C CA 1
ATOM 3174 C C . TYR C 1 92 ? 49.549 0.377 178.886 1.00 42.86 219 TYR C C 1
ATOM 3175 O O . TYR C 1 92 ? 50.353 -0.247 179.570 1.00 39.91 219 TYR C O 1
ATOM 3184 N N . ASN C 1 93 ? 48.361 -0.102 178.537 1.00 34.82 220 ASN C N 1
ATOM 3185 C CA . ASN C 1 93 ? 47.874 -1.410 178.962 1.00 34.70 220 ASN C CA 1
ATOM 3186 C C . ASN C 1 93 ? 47.603 -2.282 177.736 1.00 35.55 220 ASN C C 1
ATOM 3187 O O . ASN C 1 93 ? 46.592 -2.130 177.087 1.00 40.79 220 ASN C O 1
ATOM 3192 N N . PRO C 1 94 ? 48.527 -3.185 177.399 1.00 44.00 221 PRO C N 1
ATOM 3193 C CA . PRO C 1 94 ? 48.322 -4.049 176.224 1.00 43.10 221 PRO C CA 1
ATOM 3194 C C . PRO C 1 94 ? 47.021 -4.856 176.274 1.00 49.18 221 PRO C C 1
ATOM 3195 O O . PRO C 1 94 ? 46.401 -5.065 175.232 1.00 47.20 221 PRO C O 1
ATOM 3199 N N . ASP C 1 95 ? 46.606 -5.279 177.466 1.00 50.49 222 ASP C N 1
ATOM 3200 C CA . ASP C 1 95 ? 45.434 -6.157 177.606 1.00 56.70 222 ASP C CA 1
ATOM 3201 C C . ASP C 1 95 ? 44.114 -5.389 177.551 1.00 52.08 222 ASP C C 1
ATOM 3202 O O . ASP C 1 95 ? 43.085 -5.901 177.104 1.00 55.18 222 ASP C O 1
ATOM 3207 N N . ASP C 1 96 ? 44.177 -4.150 178.008 1.00 52.20 223 ASP C N 1
ATOM 3208 C CA . ASP C 1 96 ? 43.025 -3.293 178.156 1.00 47.10 223 ASP C CA 1
ATOM 3209 C C . ASP C 1 96 ? 43.384 -1.887 177.695 1.00 44.83 223 ASP C C 1
ATOM 3210 O O . ASP C 1 96 ? 43.539 -0.993 178.522 1.00 43.51 223 ASP C O 1
ATOM 3215 N N . PRO C 1 97 ? 43.514 -1.689 176.375 1.00 43.69 224 PRO C N 1
ATOM 3216 C CA . PRO C 1 97 ? 44.256 -0.513 175.893 1.00 45.65 224 PRO C CA 1
ATOM 3217 C C . PRO C 1 97 ? 43.653 0.846 176.236 1.00 42.60 224 PRO C C 1
ATOM 3218 O O . PRO C 1 97 ? 44.342 1.848 176.079 1.00 41.85 224 PRO C O 1
ATOM 3222 N N . LYS C 1 98 ? 42.405 0.900 176.682 1.00 48.50 225 LYS C N 1
ATOM 3223 C CA . LYS C 1 98 ? 41.844 2.190 177.071 1.00 45.19 225 LYS C CA 1
ATOM 3224 C C . LYS C 1 98 ? 42.168 2.507 178.530 1.00 49.41 225 LYS C C 1
ATOM 3225 O O . LYS C 1 98 ? 41.875 3.597 179.013 1.00 49.28 225 LYS C O 1
ATOM 3228 N N . GLU C 1 99 ? 42.792 1.560 179.225 1.00 46.74 226 GLU C N 1
ATOM 3229 C CA . GLU C 1 99 ? 42.973 1.691 180.667 1.00 46.11 226 GLU C CA 1
ATOM 3230 C C . GLU C 1 99 ? 44.404 1.961 181.105 1.00 41.13 226 GLU C C 1
ATOM 3231 O O . GLU C 1 99 ? 45.357 1.838 180.338 1.00 38.01 226 GLU C O 1
ATOM 3237 N N . ARG C 1 100 ? 44.530 2.338 182.367 1.00 37.11 227 ARG C N 1
ATOM 3238 C CA . ARG C 1 100 ? 45.832 2.457 183.009 1.00 38.30 227 ARG C CA 1
ATOM 3239 C C . ARG C 1 100 ? 46.559 1.121 182.966 1.00 39.56 227 ARG C C 1
ATOM 3240 O O . ARG C 1 100 ? 45.955 0.073 183.231 1.00 39.75 227 ARG C O 1
ATOM 3248 N N . GLY C 1 101 ? 47.847 1.159 182.650 1.00 38.65 228 GLY C N 1
ATOM 3249 C CA . GLY C 1 101 ? 48.641 -0.053 182.586 1.00 36.50 228 GLY C CA 1
ATOM 3250 C C . GLY C 1 101 ? 50.005 0.143 183.198 1.00 35.88 228 GLY C C 1
ATOM 3251 O O . GLY C 1 101 ? 50.123 0.551 184.361 1.00 38.00 228 GLY C O 1
ATOM 3252 N N . TYR C 1 102 ? 51.030 -0.162 182.411 1.00 38.90 229 TYR C N 1
ATOM 3253 C CA . TYR C 1 102 ? 52.415 -0.134 182.876 1.00 35.58 229 TYR C CA 1
ATOM 3254 C C . TYR C 1 102 ? 53.191 0.873 182.057 1.00 29.68 229 TYR C C 1
ATOM 3255 O O . TYR C 1 102 ? 52.685 1.408 181.071 1.00 31.61 229 TYR C O 1
ATOM 3264 N N . TRP C 1 103 ? 54.438 1.124 182.446 1.00 29.00 230 TRP C N 1
ATOM 3265 C CA . TRP C 1 103 ? 55.244 2.117 181.747 1.00 27.60 230 TRP C CA 1
ATOM 3266 C C . TRP C 1 103 ? 56.085 1.452 180.654 1.00 28.30 230 TRP C C 1
ATOM 3267 O O . TRP C 1 103 ? 57.011 0.690 180.936 1.00 30.02 230 TRP C O 1
ATOM 3278 N N . TYR C 1 104 ? 55.734 1.742 179.399 1.00 26.48 231 TYR C N 1
ATOM 3279 C CA . TYR C 1 104 ? 56.423 1.184 178.237 1.00 26.94 231 TYR C CA 1
ATOM 3280 C C . TYR C 1 104 ? 57.074 2.290 177.465 1.00 27.95 231 TYR C C 1
ATOM 3281 O O . TYR C 1 104 ? 56.556 3.399 177.412 1.00 28.13 231 TYR C O 1
ATOM 3290 N N . ASP C 1 105 ? 58.176 1.971 176.810 1.00 27.29 232 ASP C N 1
ATOM 3291 C CA . ASP C 1 105 ? 58.724 2.894 175.843 1.00 26.62 232 ASP C CA 1
ATOM 3292 C C . ASP C 1 105 ? 57.834 2.890 174.607 1.00 23.69 232 ASP C C 1
ATOM 3293 O O . ASP C 1 105 ? 57.181 1.898 174.309 1.00 26.33 232 ASP C O 1
ATOM 3298 N N . ALA C 1 106 ? 57.801 4.013 173.905 1.00 25.41 233 ALA C N 1
ATOM 3299 C CA . ALA C 1 106 ? 56.950 4.114 172.716 1.00 27.59 233 ALA C CA 1
ATOM 3300 C C . ALA C 1 106 ? 57.600 5.038 171.730 1.00 28.39 233 ALA C C 1
ATOM 3301 O O . ALA C 1 106 ? 58.260 5.986 172.132 1.00 27.58 233 ALA C O 1
ATOM 3303 N N . GLU C 1 107 ? 57.379 4.789 170.453 1.00 27.94 234 GLU C N 1
ATOM 3304 C CA . GLU C 1 107 ? 57.771 5.757 169.448 1.00 25.57 234 GLU C CA 1
ATOM 3305 C C . GLU C 1 107 ? 56.544 6.598 169.089 1.00 26.96 234 GLU C C 1
ATOM 3306 O O . GLU C 1 107 ? 55.548 6.061 168.618 1.00 29.13 234 GLU C O 1
ATOM 3312 N N . ILE C 1 108 ? 56.603 7.910 169.297 1.00 26.93 235 ILE C N 1
ATOM 3313 C CA . ILE C 1 108 ? 55.490 8.759 168.895 1.00 25.92 235 ILE C CA 1
ATOM 3314 C C . ILE C 1 108 ? 55.327 8.705 167.388 1.00 30.00 235 ILE C C 1
ATOM 3315 O O . ILE C 1 108 ? 56.310 8.858 166.634 1.00 30.72 235 ILE C O 1
ATOM 3320 N N . GLN C 1 109 ? 54.097 8.485 166.915 1.00 27.53 236 GLN C N 1
ATOM 3321 C CA . GLN C 1 109 ? 53.875 8.439 165.480 1.00 29.67 236 GLN C CA 1
ATOM 3322 C C . GLN C 1 109 ? 53.013 9.579 164.990 1.00 31.21 236 GLN C C 1
ATOM 3323 O O . GLN C 1 109 ? 53.240 10.129 163.932 1.00 33.63 236 GLN C O 1
ATOM 3329 N N . ARG C 1 110 ? 51.996 9.922 165.753 1.00 32.74 237 ARG C N 1
ATOM 3330 C CA . ARG C 1 110 ? 51.197 11.051 165.334 1.00 33.85 237 ARG C CA 1
ATOM 3331 C C . ARG C 1 110 ? 50.523 11.689 166.520 1.00 35.22 237 ARG C C 1
ATOM 3332 O O . ARG C 1 110 ? 50.304 11.063 167.543 1.00 33.85 237 ARG C O 1
ATOM 3340 N N . LYS C 1 111 ? 50.244 12.979 166.403 1.00 32.49 238 LYS C N 1
ATOM 3341 C CA . LYS C 1 111 ? 49.507 13.630 167.454 1.00 37.34 238 LYS C CA 1
ATOM 3342 C C . LYS C 1 111 ? 48.569 14.616 166.816 1.00 42.55 238 LYS C C 1
ATOM 3343 O O . LYS C 1 111 ? 48.814 15.095 165.710 1.00 57.43 238 LYS C O 1
ATOM 3349 N N . ARG C 1 112 ? 47.492 14.918 167.514 1.00 43.40 239 ARG C N 1
ATOM 3350 C CA . ARG C 1 112 ? 46.482 15.767 166.921 1.00 47.32 239 ARG C CA 1
ATOM 3351 C C . ARG C 1 112 ? 45.585 16.369 167.982 1.00 54.09 239 ARG C C 1
ATOM 3352 O O . ARG C 1 112 ? 45.397 15.800 169.055 1.00 46.02 239 ARG C O 1
ATOM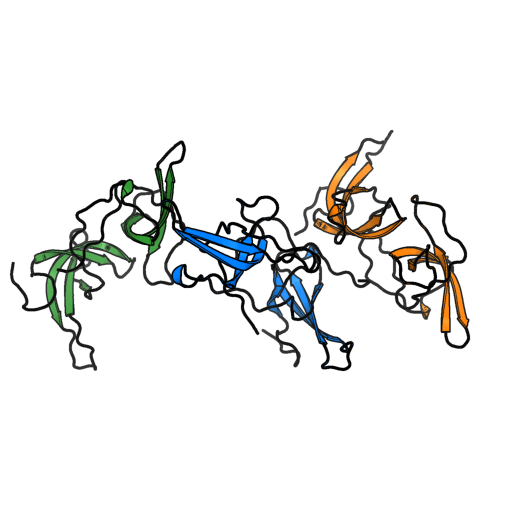 3360 N N . GLU C 1 113 ? 45.044 17.545 167.683 1.00 49.72 240 GLU C N 1
ATOM 3361 C CA . GLU C 1 113 ? 43.982 18.087 168.496 1.00 47.22 240 GLU C CA 1
ATOM 3362 C C . GLU C 1 113 ? 42.686 17.868 167.744 1.00 51.79 240 GLU C C 1
ATOM 3363 O O . GLU C 1 113 ? 42.561 18.280 166.587 1.00 53.63 240 GLU C O 1
ATOM 3366 N N . THR C 1 114 ? 41.746 17.184 168.385 1.00 50.52 241 THR C N 1
ATOM 3367 C CA . THR C 1 114 ? 40.383 17.072 167.871 1.00 59.14 241 THR C CA 1
ATOM 3368 C C . THR C 1 114 ? 39.542 18.147 168.549 1.00 65.99 241 THR C C 1
ATOM 3369 O O . THR C 1 114 ? 40.034 18.848 169.434 1.00 68.63 241 THR C O 1
ATOM 3373 N N . ARG C 1 115 ? 38.277 18.281 168.161 1.00 64.81 242 ARG C N 1
ATOM 3374 C CA . ARG C 1 115 ? 37.420 19.243 168.838 1.00 72.67 242 ARG C CA 1
ATOM 3375 C C . ARG C 1 115 ? 37.186 18.804 170.280 1.00 69.75 242 ARG C C 1
ATOM 3376 O O . ARG C 1 115 ? 36.836 19.614 171.136 1.00 72.62 242 ARG C O 1
ATOM 3378 N N . THR C 1 116 ? 37.402 17.521 170.547 1.00 67.91 243 THR C N 1
ATOM 3379 C CA . THR C 1 116 ? 37.204 16.978 171.884 1.00 67.34 243 THR C CA 1
ATOM 3380 C C . THR C 1 116 ? 38.474 16.974 172.741 1.00 75.00 243 THR C C 1
ATOM 3381 O O . THR C 1 116 ? 38.408 17.258 173.938 1.00 82.24 243 THR C O 1
ATOM 3383 N N . GLN C 1 117 ? 39.624 16.658 172.141 1.00 61.75 244 GLN C N 1
ATOM 3384 C CA . GLN C 1 117 ? 40.809 16.361 172.940 1.00 54.36 244 GLN C CA 1
ATOM 3385 C C . GLN C 1 117 ? 42.131 16.338 172.169 1.00 50.71 244 GLN C C 1
ATOM 3386 O O . GLN C 1 117 ? 42.169 16.119 170.960 1.00 44.63 244 GLN C O 1
ATOM 3392 N N . ARG C 1 118 ? 43.222 16.560 172.896 1.00 47.90 245 ARG C N 1
ATOM 3393 C CA . ARG C 1 118 ? 44.562 16.333 172.373 1.00 38.85 245 ARG C CA 1
ATOM 3394 C C . ARG C 1 118 ? 44.837 14.839 172.400 1.00 42.99 245 ARG C C 1
ATOM 3395 O O . ARG C 1 118 ? 44.613 14.187 173.425 1.00 41.34 245 ARG C O 1
ATOM 3403 N N . GLU C 1 119 ? 45.326 14.300 171.287 1.00 38.08 246 GLU C N 1
ATOM 3404 C CA . GLU C 1 119 ? 45.505 12.855 171.162 1.00 38.28 246 GLU C CA 1
ATOM 3405 C C . GLU C 1 119 ? 46.882 12.493 170.644 1.00 35.96 246 GLU C C 1
ATOM 3406 O O . GLU C 1 119 ? 47.419 13.175 169.771 1.00 39.19 246 GLU C O 1
ATOM 3412 N N . VAL C 1 120 ? 47.442 11.399 171.163 1.00 31.35 247 VAL C N 1
ATOM 3413 C CA . VAL C 1 120 ? 48.756 10.943 170.728 1.00 29.73 247 VAL C CA 1
ATOM 3414 C C . VAL C 1 120 ? 48.699 9.453 170.383 1.00 33.90 247 VAL C C 1
ATOM 3415 O O . VAL C 1 120 ? 48.088 8.676 171.116 1.00 31.22 247 VAL C O 1
ATOM 3419 N N . PHE C 1 121 ? 49.280 9.079 169.243 1.00 32.89 248 PHE C N 1
ATOM 3420 C CA . PHE C 1 121 ? 49.363 7.673 168.839 1.00 30.20 248 PHE C CA 1
ATOM 3421 C C . PHE C 1 121 ? 50.820 7.289 168.644 1.00 28.90 248 PHE C C 1
ATOM 3422 O O . PHE C 1 121 ? 51.641 8.107 168.252 1.00 31.09 248 PHE C O 1
ATOM 3430 N N . GLY C 1 122 ? 51.156 6.037 168.912 1.00 28.83 249 GLY C N 1
ATOM 3431 C CA . GLY C 1 122 ? 52.535 5.639 168.754 1.00 27.99 249 GLY C CA 1
ATOM 3432 C C . GLY C 1 122 ? 52.710 4.140 168.732 1.00 28.79 249 GLY C C 1
ATOM 3433 O O . GLY C 1 122 ? 51.743 3.383 168.862 1.00 30.22 249 GLY C O 1
ATOM 3434 N N . LYS C 1 123 ? 53.957 3.732 168.544 1.00 28.41 250 LYS C N 1
ATOM 3435 C CA . LYS C 1 123 ? 54.304 2.319 168.487 1.00 29.46 250 LYS C CA 1
ATOM 3436 C C . LYS C 1 123 ? 54.829 1.913 169.844 1.00 28.21 250 LYS C C 1
ATOM 3437 O O . LYS C 1 123 ? 55.859 2.413 170.286 1.00 26.99 250 LYS C O 1
ATOM 3443 N N . ILE C 1 124 ? 54.096 1.032 170.523 1.00 29.17 251 ILE C N 1
ATOM 3444 C CA . ILE C 1 124 ? 54.474 0.610 171.859 1.00 28.76 251 ILE C CA 1
ATOM 3445 C C . ILE C 1 124 ? 55.554 -0.460 171.734 1.00 29.39 251 ILE C C 1
ATOM 3446 O O . ILE C 1 124 ? 55.374 -1.467 171.029 1.00 31.27 251 ILE C O 1
ATOM 3451 N N . LEU C 1 125 ? 56.687 -0.230 172.385 1.00 28.38 252 LEU C N 1
ATOM 3452 C CA . LEU C 1 125 ? 57.830 -1.134 172.287 1.00 29.14 252 LEU C CA 1
ATOM 3453 C C . LEU C 1 125 ? 57.746 -2.135 173.424 1.00 36.86 252 LEU C C 1
ATOM 3454 O O . LEU C 1 125 ? 58.305 -1.902 174.499 1.00 38.31 252 LEU C O 1
ATOM 3459 N N . LEU C 1 126 ? 57.008 -3.223 173.186 1.00 33.30 253 LEU C N 1
ATOM 3460 C CA . LEU C 1 126 ? 56.590 -4.156 174.251 1.00 38.28 253 LEU C CA 1
ATOM 3461 C C . LEU C 1 126 ? 57.656 -5.171 174.646 1.00 47.31 253 LEU C C 1
ATOM 3462 O O . LEU C 1 126 ? 57.592 -5.742 175.735 1.00 53.43 253 LEU C O 1
ATOM 3467 N N . GLY C 1 127 ? 58.618 -5.408 173.764 1.00 46.34 254 GLY C N 1
ATOM 3468 C CA . GLY C 1 127 ? 59.734 -6.288 174.066 1.00 51.16 254 GLY C CA 1
ATOM 3469 C C . GLY C 1 127 ? 60.763 -6.131 172.963 1.00 55.37 254 GLY C C 1
ATOM 3470 O O . GLY C 1 127 ? 61.265 -5.025 172.739 1.00 44.87 254 GLY C O 1
ATOM 3471 N N . ASP C 1 128 ? 61.048 -7.219 172.252 1.00 55.58 255 ASP C N 1
ATOM 3472 C CA . ASP C 1 128 ? 61.937 -7.158 171.096 1.00 70.90 255 ASP C CA 1
ATOM 3473 C C . ASP C 1 128 ? 61.188 -6.546 169.897 1.00 76.45 255 ASP C C 1
ATOM 3474 O O . ASP C 1 128 ? 59.991 -6.268 169.995 1.00 73.55 255 ASP C O 1
ATOM 3479 N N . ALA C 1 129 ? 61.887 -6.338 168.781 1.00 79.02 256 ALA C N 1
ATOM 3480 C CA . ALA C 1 129 ? 61.336 -5.596 167.637 1.00 80.93 256 ALA C CA 1
ATOM 3481 C C . ALA C 1 129 ? 60.061 -6.223 167.053 1.00 82.93 256 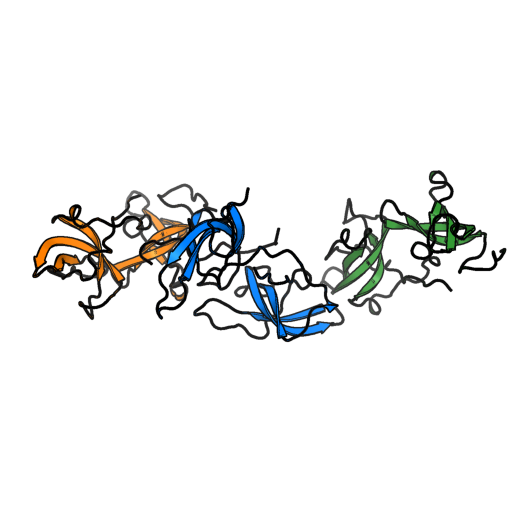ALA C C 1
ATOM 3482 O O . ALA C 1 129 ? 59.151 -5.505 166.610 1.00 81.30 256 ALA C O 1
ATOM 3484 N N . GLY C 1 130 ? 59.999 -7.555 167.049 1.00 79.27 257 GLY C N 1
ATOM 3485 C CA . GLY C 1 130 ? 58.827 -8.268 166.560 1.00 80.95 257 GLY C CA 1
ATOM 3486 C C . GLY C 1 130 ? 57.609 -8.030 167.443 1.00 75.31 257 GLY C C 1
ATOM 3487 O O . GLY C 1 130 ? 56.471 -8.050 167.001 1.00 78.77 257 GLY C O 1
ATOM 3488 N N . ASP C 1 131 ? 57.861 -7.777 168.718 1.00 64.73 258 ASP C N 1
ATOM 3489 C CA . ASP C 1 131 ? 56.798 -7.520 169.680 1.00 55.93 258 ASP C CA 1
ATOM 3490 C C . ASP C 1 131 ? 56.545 -6.029 169.868 1.00 51.22 258 ASP C C 1
ATOM 3491 O O . ASP C 1 131 ? 56.762 -5.491 170.947 1.00 45.37 258 ASP C O 1
ATOM 3496 N N . SER C 1 132 ? 56.099 -5.367 168.811 1.00 40.24 259 SER C N 1
ATOM 3497 C CA . SER C 1 132 ? 55.809 -3.933 168.890 1.00 37.29 259 SER C CA 1
ATOM 3498 C C . SER C 1 132 ? 54.426 -3.764 168.309 1.00 46.50 259 SER C C 1
ATOM 3499 O O . SER C 1 132 ? 53.990 -4.604 167.523 1.00 47.60 259 SER C O 1
ATOM 3502 N N . LEU C 1 133 ? 53.727 -2.705 168.689 1.00 37.16 260 LEU C N 1
ATOM 3503 C CA . LEU C 1 133 ? 52.392 -2.518 168.158 1.00 44.32 260 LEU C CA 1
ATOM 3504 C C . LEU C 1 133 ? 52.229 -1.120 167.627 1.00 38.50 260 LEU C C 1
ATOM 3505 O O . LEU C 1 133 ? 52.361 -0.162 168.395 1.00 34.61 260 LEU C O 1
ATOM 3510 N N . ASN C 1 134 ? 51.933 -1.014 166.329 1.00 44.00 261 ASN C N 1
ATOM 3511 C CA . ASN C 1 134 ? 51.754 0.294 165.695 1.00 42.07 261 ASN C CA 1
ATOM 3512 C C . ASN C 1 134 ? 50.438 0.972 166.053 1.00 44.36 261 ASN C C 1
ATOM 3513 O O . ASN C 1 134 ? 49.447 0.311 166.378 1.00 41.31 261 ASN C O 1
ATOM 3518 N N . ASP C 1 135 ? 50.440 2.299 165.952 1.00 39.57 262 ASP C N 1
ATOM 3519 C CA . ASP C 1 135 ? 49.219 3.115 166.012 1.00 45.33 262 ASP C CA 1
ATOM 3520 C C . ASP C 1 135 ? 48.363 2.847 167.256 1.00 42.89 262 ASP C C 1
ATOM 3521 O O . ASP C 1 135 ? 47.133 2.798 167.179 1.00 43.58 262 ASP C O 1
ATOM 3526 N N . CYS C 1 136 ? 49.018 2.658 168.395 1.00 37.84 263 CYS C N 1
ATOM 3527 C CA . CYS C 1 136 ? 48.312 2.601 169.670 1.00 40.88 263 CYS C CA 1
ATOM 3528 C C . CYS C 1 136 ? 47.998 3.984 170.181 1.00 34.27 263 CYS C C 1
ATOM 3529 O O . CYS C 1 136 ? 48.892 4.839 170.239 1.00 32.52 263 CYS C O 1
ATOM 3532 N N . ARG C 1 137 ? 46.755 4.201 170.597 1.00 35.79 264 ARG C N 1
ATOM 3533 C CA . ARG C 1 137 ? 46.440 5.459 171.258 1.00 34.86 264 ARG C CA 1
ATOM 3534 C C . ARG C 1 137 ? 47.039 5.478 172.663 1.00 38.34 264 ARG C C 1
ATOM 3535 O O . ARG C 1 137 ? 46.799 4.578 173.480 1.00 36.87 264 ARG C O 1
ATOM 3543 N N . ILE C 1 138 ? 47.841 6.499 172.919 1.00 31.50 265 ILE C N 1
ATOM 3544 C CA . ILE C 1 138 ? 48.399 6.733 174.242 1.00 31.05 265 ILE C CA 1
ATOM 3545 C C . ILE C 1 138 ? 47.382 7.498 175.061 1.00 32.94 265 ILE C C 1
ATOM 3546 O O . ILE C 1 138 ? 47.036 8.644 174.734 1.00 34.00 265 ILE C O 1
ATOM 3551 N N . MET C 1 139 ? 46.888 6.881 176.125 1.00 38.46 266 MET C N 1
ATOM 3552 C CA . MET C 1 139 ? 45.677 7.399 176.744 1.00 42.48 266 MET C CA 1
ATOM 3553 C C . MET C 1 139 ? 45.946 8.533 177.726 1.00 40.89 266 MET C C 1
ATOM 3554 O O . MET C 1 139 ? 45.014 9.194 178.177 1.00 47.78 266 MET C O 1
ATOM 3559 N N . PHE C 1 140 ? 47.206 8.733 178.083 1.00 37.77 267 PHE C N 1
ATOM 3560 C CA . PHE C 1 140 ? 47.539 9.698 179.121 1.00 38.34 267 PHE C CA 1
ATOM 3561 C C . PHE C 1 140 ? 48.581 10.663 178.622 1.00 34.84 267 PHE C C 1
ATOM 3562 O O . PHE C 1 140 ? 49.779 10.499 178.883 1.00 33.71 267 PHE C O 1
ATOM 3570 N N . VAL C 1 141 ? 48.125 11.692 177.909 1.00 32.86 268 VAL C N 1
ATOM 3571 C CA . VAL C 1 141 ? 49.065 12.491 177.120 1.00 27.87 268 VAL C CA 1
ATOM 3572 C C . VAL C 1 141 ? 49.800 13.533 177.962 1.00 32.10 268 VAL C C 1
ATOM 3573 O O . VAL C 1 141 ? 50.766 14.133 177.485 1.00 32.08 268 VAL C O 1
ATOM 3577 N N . THR C 1 142 ? 49.367 13.742 179.205 1.00 30.99 269 THR C N 1
ATOM 3578 C CA . THR C 1 142 ? 50.099 14.615 180.126 1.00 33.84 269 THR C CA 1
ATOM 3579 C C . THR C 1 142 ? 51.066 13.847 181.016 1.00 31.58 269 THR C C 1
ATOM 3580 O O . THR C 1 142 ? 51.612 14.402 181.963 1.00 38.42 269 THR C O 1
ATOM 3584 N N . GLU C 1 143 ? 51.277 12.573 180.710 1.00 34.15 270 GLU C N 1
ATOM 3585 C CA . GLU C 1 143 ? 52.189 11.740 181.485 1.00 30.80 270 GLU C CA 1
ATOM 3586 C C . GLU C 1 143 ? 53.183 11.027 180.596 1.00 27.70 270 GLU C C 1
ATOM 3587 O O . GLU C 1 143 ? 53.467 9.853 180.808 1.00 34.64 270 GLU C O 1
ATOM 3593 N N . ILE C 1 144 ? 53.701 11.727 179.594 1.00 26.52 271 ILE C N 1
ATOM 3594 C CA . ILE C 1 144 ? 54.663 11.140 178.674 1.00 25.30 271 ILE C CA 1
ATOM 3595 C C . ILE C 1 144 ? 56.045 11.602 179.099 1.00 28.47 271 ILE C C 1
ATOM 3596 O O . ILE C 1 144 ? 56.301 12.801 179.118 1.00 29.79 271 ILE C O 1
ATOM 3601 N N . TYR C 1 145 ? 56.908 10.655 179.479 1.00 27.51 272 TYR C N 1
ATOM 3602 C CA . TYR C 1 145 ? 58.174 10.996 180.123 1.00 28.56 272 TYR C CA 1
ATOM 3603 C C . TYR C 1 145 ? 59.367 10.952 179.198 1.00 26.79 272 TYR C C 1
ATOM 3604 O O . TYR C 1 145 ? 59.437 10.129 178.277 1.00 27.77 272 TYR C O 1
ATOM 3613 N N . LYS C 1 146 ? 60.311 11.842 179.465 1.00 24.50 273 LYS C N 1
ATOM 3614 C CA . LYS C 1 146 ? 61.630 11.777 178.870 1.00 26.47 273 LYS C CA 1
ATOM 3615 C C . LYS C 1 146 ? 62.361 10.555 179.415 1.00 29.10 273 LYS C C 1
ATOM 3616 O O . LYS C 1 146 ? 62.372 10.286 180.641 1.00 28.11 273 LYS C O 1
ATOM 3622 N N . ILE C 1 147 ? 62.996 9.818 178.514 1.00 23.01 274 ILE C N 1
ATOM 3623 C CA . ILE C 1 147 ? 63.826 8.696 178.923 1.00 22.92 274 ILE C CA 1
ATOM 3624 C C . ILE C 1 147 ? 65.205 9.241 179.246 1.00 23.57 274 ILE C C 1
ATOM 3625 O O . ILE C 1 147 ? 65.822 9.927 178.430 1.00 27.90 274 ILE C O 1
ATOM 3630 N N . GLU C 1 148 ? 65.695 8.915 180.439 1.00 25.47 275 GLU C N 1
ATOM 3631 C CA . GLU C 1 148 ? 66.996 9.399 180.892 1.00 29.50 275 GLU C CA 1
ATOM 3632 C C . GLU C 1 148 ? 68.132 8.485 180.438 1.00 30.71 275 GLU C C 1
ATOM 3633 O O . GLU C 1 148 ? 67.945 7.279 180.275 1.00 29.78 275 GLU C O 1
ATOM 3639 N N . GLU C 1 149 ? 69.312 9.065 180.238 1.00 30.62 276 GLU C N 1
ATOM 3640 C CA . GLU C 1 149 ? 70.505 8.295 179.890 1.00 35.18 276 GLU C CA 1
ATOM 3641 C C . GLU C 1 149 ? 71.425 8.138 181.086 1.00 44.70 276 GLU C C 1
ATOM 3642 O O . GLU C 1 149 ? 71.591 9.076 181.876 1.00 42.64 276 GLU C O 1
ATOM 3648 N N . PRO C 1 150 ? 72.037 6.946 181.213 1.00 47.33 277 PRO C N 1
ATOM 3649 C CA . PRO C 1 150 ? 73.004 6.627 182.261 1.00 52.83 277 PRO C CA 1
ATOM 3650 C C . PRO C 1 150 ? 74.115 7.662 182.279 1.00 63.74 277 PRO C C 1
ATOM 3651 O O . PRO C 1 150 ? 74.660 7.988 181.227 1.00 59.01 277 PRO C O 1
ATOM 3655 N N . GLY C 1 151 ? 74.427 8.183 183.458 1.00 50.70 278 GLY C N 1
ATOM 3656 C CA . GLY C 1 151 ? 75.404 9.249 183.574 1.00 53.38 278 GLY C CA 1
ATOM 3657 C C . GLY C 1 151 ? 74.775 10.610 183.348 1.00 58.67 278 GLY C C 1
ATOM 3658 O O . GLY C 1 151 ? 73.566 10.777 183.530 1.00 56.72 278 GLY C O 1
ATOM 3659 N N . LYS D 2 11 ? 48.000 -10.971 157.633 1.00 49.15 648 LYS D N 1
ATOM 3660 C CA . LYS D 2 11 ? 47.021 -10.583 156.608 1.00 51.46 648 LYS D CA 1
ATOM 3661 C C . LYS D 2 11 ? 46.887 -9.056 156.466 1.00 46.22 648 LYS D C 1
ATOM 3667 N N . ARG D 2 12 ? 46.964 -8.561 155.227 1.00 40.37 649 ARG D N 1
ATOM 3668 C CA . ARG D 2 12 ? 46.766 -7.130 154.911 1.00 38.34 649 ARG D CA 1
ATOM 3669 C C . ARG D 2 12 ? 45.374 -6.639 155.247 1.00 39.04 649 ARG D C 1
ATOM 3670 O O . ARG D 2 12 ? 44.397 -7.332 154.984 1.00 38.62 649 ARG D O 1
ATOM 3678 N N . LYS D 2 13 ? 45.263 -5.416 155.755 1.00 38.58 650 LYS D N 1
ATOM 3679 C CA . LYS D 2 13 ? 43.941 -4.827 155.917 1.00 37.40 650 LYS D CA 1
ATOM 3680 C C . LYS D 2 13 ? 43.511 -4.140 154.621 1.00 38.32 650 LYS D C 1
ATOM 3681 O O . LYS D 2 13 ? 44.269 -3.389 154.015 1.00 33.88 650 LYS D O 1
ATOM 3687 N N . SER D 2 14 ? 42.296 -4.434 154.181 1.00 36.19 651 SER D N 1
ATOM 3688 C CA . SER D 2 14 ? 41.796 -3.893 152.932 1.00 33.43 651 SER D CA 1
ATOM 3689 C C . SER D 2 14 ? 40.413 -3.315 153.096 1.00 33.09 651 SER D C 1
ATOM 3690 O O . SER D 2 14 ? 39.690 -3.637 154.047 1.00 43.00 651 SER D O 1
ATOM 3693 N N . ALA D 2 15 ? 40.039 -2.455 152.160 1.00 36.51 652 ALA D N 1
ATOM 3694 C CA . ALA D 2 15 ? 38.694 -1.910 152.128 1.00 42.07 652 ALA D CA 1
ATOM 3695 C C . ALA D 2 15 ? 38.199 -1.927 150.698 1.00 51.15 652 ALA D C 1
ATOM 3696 O O . ALA D 2 15 ? 38.992 -1.976 149.762 1.00 54.08 652 ALA D O 1
ATOM 3698 N N . GLY D 2 16 ? 36.889 -1.878 150.526 1.00 54.10 653 GLY D N 1
ATOM 3699 C CA . GLY D 2 16 ? 36.330 -1.867 149.196 1.00 51.31 653 GLY D CA 1
ATOM 3700 C C . GLY D 2 16 ? 36.024 -3.291 148.805 1.00 47.24 653 GLY D C 1
ATOM 3701 O O . GLY D 2 16 ? 35.947 -4.181 149.647 1.00 57.03 653 GLY D O 1
ATOM 3702 N N . GLY D 2 17 ? 35.847 -3.525 147.524 1.00 40.67 654 GLY D N 1
ATOM 3703 C CA . GLY D 2 17 ? 35.489 -4.867 147.103 1.00 36.18 654 GLY D CA 1
ATOM 3704 C C . GLY D 2 17 ? 36.621 -5.685 146.532 1.00 34.61 654 GLY D C 1
ATOM 3705 O O . GLY D 2 17 ? 37.809 -5.499 146.818 1.00 31.51 654 GLY D O 1
ATOM 3706 N N . GLY D 2 18 ? 36.241 -6.618 145.674 1.00 31.69 655 GLY D N 1
ATOM 3707 C CA . GLY D 2 18 ? 37.222 -7.488 145.052 1.00 24.43 655 GLY D CA 1
ATOM 3708 C C . GLY D 2 18 ? 37.642 -6.996 143.682 1.00 25.49 655 GLY D C 1
ATOM 3709 O O . GLY D 2 18 ? 37.277 -5.869 143.263 1.00 27.49 655 GLY D O 1
ATOM 3710 N N . PRO D 2 19 ? 38.390 -7.834 142.969 1.00 23.35 656 PRO D N 1
ATOM 3711 C CA . PRO D 2 19 ? 38.908 -7.512 141.646 1.00 20.21 656 PRO D CA 1
ATOM 3712 C C . PRO D 2 19 ? 37.781 -7.372 140.631 1.00 23.16 656 PRO D C 1
ATOM 3713 O O . PRO D 2 19 ? 36.748 -8.022 140.726 1.00 22.99 656 PRO D O 1
ATOM 3717 N N . SER D 2 20 ? 37.999 -6.490 139.671 1.00 22.94 657 SER D N 1
ATOM 3718 C CA . SER D 2 20 ? 36.946 -6.139 138.716 1.00 22.40 657 SER D CA 1
ATOM 3719 C C . SER D 2 20 ? 36.745 -7.235 137.667 1.00 23.42 657 SER D C 1
ATOM 3720 O O . SER D 2 20 ? 35.654 -7.370 137.116 1.00 25.21 657 SER D O 1
ATOM 3723 N N . ARG D 2 21 ? 37.792 -8.021 137.380 1.00 21.25 658 ARG D N 1
ATOM 3724 C CA . ARG D 2 21 ? 37.652 -9.025 136.307 1.00 23.88 658 ARG D CA 1
ATOM 3725 C C . ARG D 2 21 ? 37.511 -10.453 136.814 1.00 22.63 658 ARG D C 1
ATOM 3726 O O . ARG D 2 21 ? 38.302 -10.886 137.640 1.00 23.81 658 ARG D O 1
ATOM 3734 N N . ALA D 2 22 ? 36.547 -11.169 136.276 1.00 22.60 659 ALA D N 1
ATOM 3735 C CA . ALA D 2 22 ? 36.378 -12.587 136.545 1.00 24.40 659 ALA D CA 1
ATOM 3736 C C . ALA D 2 22 ? 36.800 -13.331 135.292 1.00 22.08 659 ALA D C 1
ATOM 3737 O O . ALA D 2 22 ? 36.972 -12.728 134.232 1.00 24.36 659 ALA D O 1
ATOM 3739 N N . GLY D 2 23 ? 37.003 -14.630 135.424 1.00 24.80 660 GLY D N 1
ATOM 3740 C CA . GLY D 2 23 ? 37.328 -15.442 134.274 1.00 27.53 660 GLY D CA 1
ATOM 3741 C C . GLY D 2 23 ? 36.293 -15.288 133.185 1.00 29.10 660 GLY D C 1
ATOM 3742 O O . GLY D 2 23 ? 35.097 -15.169 133.447 1.00 24.94 660 GLY D O 1
ATOM 3743 N N . SER D 2 24 ? 36.772 -15.265 131.954 1.00 24.66 661 SER D N 1
ATOM 3744 C CA . SER D 2 24 ? 35.882 -15.276 130.800 1.00 24.89 661 SER D CA 1
ATOM 3745 C C . SER D 2 24 ? 36.600 -15.972 129.651 1.00 26.62 661 SER D C 1
ATOM 3746 O O . SER D 2 24 ? 37.510 -15.404 129.036 1.00 27.12 661 SER D O 1
ATOM 3749 N N . PRO D 2 25 ? 36.220 -17.230 129.370 1.00 27.91 662 PRO D N 1
ATOM 3750 C CA . PRO D 2 25 ? 36.967 -17.993 128.371 1.00 28.46 662 PRO D CA 1
ATOM 3751 C C . PRO D 2 25 ? 37.025 -17.333 126.997 1.00 29.28 662 PRO D C 1
ATOM 3752 O O . PRO D 2 25 ? 38.007 -17.524 126.303 1.00 31.32 662 PRO D O 1
ATOM 3756 N N . ARG D 2 26 ? 36.027 -16.530 126.632 1.00 32.83 663 ARG D N 1
ATOM 3757 C CA . ARG D 2 26 ? 36.014 -15.954 125.287 1.00 31.74 663 ARG D CA 1
ATOM 3758 C C . ARG D 2 26 ? 36.987 -14.804 125.148 1.00 35.27 663 ARG D C 1
ATOM 3759 O O . ARG D 2 26 ? 37.324 -14.423 124.018 1.00 36.14 663 ARG D O 1
ATOM 3767 N N . ARG D 2 27 ? 37.426 -14.265 126.287 1.00 33.72 664 ARG D N 1
ATOM 3768 C CA . ARG D 2 27 ? 38.275 -13.073 126.359 1.00 30.09 664 ARG D CA 1
ATOM 3769 C C . ARG D 2 27 ? 39.720 -13.384 126.697 1.00 40.71 664 ARG D C 1
ATOM 3770 O O . ARG D 2 27 ? 40.120 -14.539 126.727 1.00 51.54 664 ARG D O 1
#

Sequence (465 aa):
SLIDPGFGFYKINEFVDARRDLNMGAWFEAQIVKVTKTPAEDGGPEEIVYHVKYEDYPENGVVQLRGKDVRPRARTVYQWRQLEPGMIVMVNYNPDDPKERGYWYDAEIQRKRETRTQREVFGKILLGDAGDSLNDCRIMFVTEIYKIEEPSLIDPGFGFYKINEFVDARDLNMGAWFEAQIVKVTKTPAGGPEEIVYHVKYEDYPENGVVQLRGKDVRPRARTVYQWRQLEPGMIVMVNYNPDDPKERGYWYDAEIQRKRETRTQREVFGKILLGDAGDSLNDCRIMFVTEIYKIEEPLIDPGFGFYKINEFVDARDLNMGAWFEAQIVKVTKTPAEDGGPEEIVYHVKYEDYPENGVVQLRGKDVRPRARTVYQWRQLEPGMIVMVNYNPDDPKERGYWYDAEIQRKRETRTQREVFGKILLGDAGDSLNDCRIMFVTEIYKIEEPGKRKSAGGGPSRAGSPRR

Foldseek 3Di:
DFADPPDDDGTQQAWKWFADQQWQFIAIKGFHDKDWDPDPVRDDTFIWTWIAGPVCCVVPTDIDGPVGIFHDWDDWDDPVPDDAQDWWWAFADPVDGQDGHTIHIWGWHDWDADPVGTWTFTWTDTHPPDDIRGGRIGNCNRGITDTHHD/DWACPPDDDGTQQDWWWFADLQFLFIAIKGFHDKDWDCDVPDTFIWTWIDGPVCCVVPTDTDGPVGIFHHWDDWDDPVPDDAQDWWWAFADPVPGQDGHGIFIWGWHDWDADPNRTWTWTWTGRDPSDDIDHGGIGNCNRGITDGGHD/DDCPPDDQDGAQDWWWFADQPWGFIAIKGFHDKDWDDPVVPDDTFIWTWIAGPVCCVVPTDTDGQVGIGHDWDDWDDPVRDDAQDWWWAFADPVDGLDGHGIFIWGWHDWDQDPVGTWTFTWTCGHDPVPIRGGRTGNCNRGITDTGHRD/DDDDDDDDDPDDDDVVD